Protein AF-A0A081BB11-F1 (afdb_monomer_lite)

Sequence (480 aa):
MANGQSFVTGGEFISGFFNRNCSTAGNISGEFDKEVSDPRFNCGGGVNPYLDYSVAYPTGNNEALRLALKDGTGDIARDQDREASDSGQYGLALRWYSEELNSTEFGFYFMNYHSRVPIASERYINRPGNTSLQVYNATGLNAGQTTCGALQSGCLGGGAGPGAALATFNPAKLAYLNSTQVNDPDGLIQAAKNGLALNGSPTVASVIAPVAQIATGGINGGSLLEAMILNCALIADQSVDLNADTVPDLAVDGAEILAATTTAGAASNIGLFLEYPEDIKLFGFSFNTTIGDWGVQGETSFRPNQPLQLDTDQLTLAALGASCLFDFILGADTVSAQVDAGQTFRPNSTCGSVGVGQSAEYSGFVREEVLTAQIGTTATYTQSNPLIGALGADLGILVTEAGAMWVPDVPDEADFSRKQLANVCTAGTDLPLGAFLALDNRQGCRPTSLSWGYVLLGQLQYNNAFGTPITLNPTIAWQH

Secondary structure (DSSP, 8-state):
-----EE----TTTT----EE-TT--HHHHHHHHH---GGG-TTSS------TTS-PPTTHHHHHHHHTTS-TT--EE---BPPPSS--EEEEEEEEESTTTSEEEEEEEEEE--SS-EEEEEEE--SS-EEB---PPP--SSSS-----B-TTTTTTTSGGGGGGGT--HHHHHHHHHSBEE-TT-HHHHHHHHHHHTT-THHHHHHHHHHHHSTT-PPTTBHHHHHHHHHHHHHHHHTTS-TTS-TTBPPTT-----B-SSSS-GGGEEEEEE----EEEEEEEEEEEETTEEEEEEEEEEEEEEEEB-HHHHHHHHHHHTTHHHHHH-TTHHHHHHHHH-SSSTT--TTSS-TT-EEEE--EEEEEEEEEEEEEEEEEETTSHHHHHTT-SEEEEEEEEEEEE-TTPPPTT-TTSPPBPPSS---BSSS-TTTT-PPBP-S-PPPSEEEEEEEEEEEEBTTGGGSS--B--EEEEE-

Organism: NCBI:txid1333998

Foldseek 3Di:
DDDQLWAWAADPPFQAIWTFDLVDDALLLVLVQVLGPDQLSHSPHDDHPDDDPVDDDDPPVVVVVCVVNPHHLADQAADEAADDDPDDKDKDKDWDFDVPQFRKIKIKMKIFWWFPDWFKWKKFFQAPDAFGKYDDDQDADDDDDDGLFQQLCLQAPFVPGLAPNLVFFDLVLLVLQQPRAYDYVSCSLVSLVSSCVVLVHCQLVSSLVSSQVSPPPGRHPRGLNSLLSSQSSQLLSVQVVPPPPDTSRGRDRRRTHIGTRDRAAGSHSMHIYIYIGGGWMKIKMKMWHDDVQKTKIKMKMKTAFDKFFFAVVLNSLLSNQCSCNCCSNNNNGDQSVQNLVLRQQDRPSHHPPADRRGMDMGDGIGTFIKMKMKMKMKGKDACVPPVCVVVVFGMKIKIKMKMKMATPPADDQPPSNHTFTYFDDDWADCGPCCSPPVGHHDDDGGDDRMDMKMKMKMWTWHCQPPNHNDIDIDMDMDID

pLDDT: mean 73.29, std 20.24, range [25.81, 98.5]

Structure (mmCIF, N/CA/C/O backbone):
data_AF-A0A081BB11-F1
#
_entry.id   AF-A0A081BB11-F1
#
loop_
_atom_s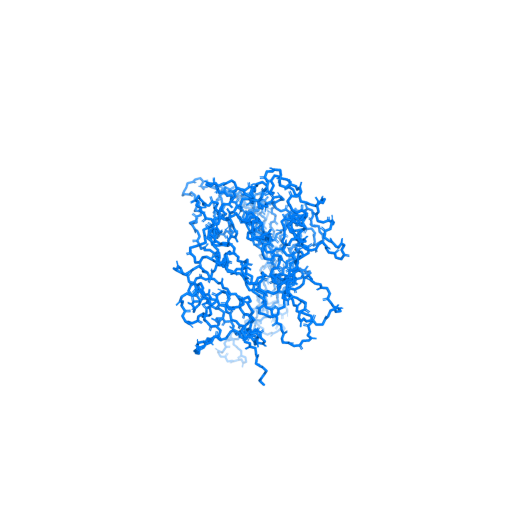ite.group_PDB
_atom_site.id
_atom_site.type_symbol
_atom_site.label_atom_id
_atom_site.label_alt_id
_atom_site.label_comp_id
_atom_site.label_asym_id
_atom_site.label_entity_id
_atom_site.label_seq_id
_atom_site.pdbx_PDB_ins_code
_atom_site.Cartn_x
_atom_site.Cartn_y
_atom_site.Cartn_z
_atom_site.occupancy
_atom_site.B_iso_or_equiv
_atom_site.auth_seq_id
_atom_site.auth_comp_id
_atom_site.auth_asym_id
_atom_site.auth_atom_id
_atom_site.pdbx_PDB_model_num
ATOM 1 N N . MET A 1 1 ? -17.889 -10.075 -33.413 1.00 27.72 1 MET A N 1
ATOM 2 C CA . MET A 1 1 ? -16.543 -10.573 -33.078 1.00 27.72 1 MET A CA 1
ATOM 3 C C . MET A 1 1 ? -15.585 -9.727 -33.893 1.00 27.72 1 MET A C 1
ATOM 5 O O . MET A 1 1 ? -15.440 -9.975 -35.081 1.00 27.72 1 MET A O 1
ATOM 9 N N . ALA A 1 2 ? -15.135 -8.610 -33.326 1.00 25.81 2 ALA A N 1
ATOM 10 C CA . ALA A 1 2 ? -14.162 -7.732 -33.967 1.00 25.81 2 ALA A CA 1
ATOM 11 C C . ALA A 1 2 ? -12.761 -8.280 -33.656 1.00 25.81 2 ALA A C 1
ATOM 13 O O . ALA A 1 2 ? -12.520 -8.742 -32.546 1.00 25.81 2 ALA A O 1
ATOM 14 N N . ASN A 1 3 ? -11.902 -8.310 -34.671 1.00 35.38 3 ASN A N 1
ATOM 15 C CA . ASN A 1 3 ? -10.597 -8.967 -34.678 1.00 35.38 3 ASN A CA 1
ATOM 16 C C . ASN A 1 3 ? -9.534 -8.127 -33.943 1.00 35.38 3 ASN A C 1
ATOM 18 O O . ASN A 1 3 ? -8.775 -7.420 -34.602 1.00 35.38 3 ASN A O 1
ATOM 22 N N . GLY A 1 4 ? -9.452 -8.202 -32.615 1.00 35.72 4 GLY A N 1
ATOM 23 C CA . GLY A 1 4 ? -8.250 -7.748 -31.903 1.00 35.72 4 GLY A CA 1
ATOM 24 C C . GLY A 1 4 ? -7.088 -8.712 -32.179 1.00 35.72 4 GLY A C 1
ATOM 25 O O . GLY A 1 4 ? -7.270 -9.920 -32.029 1.00 35.72 4 GLY A O 1
ATOM 26 N N . GLN A 1 5 ? -5.931 -8.212 -32.639 1.00 47.19 5 GLN A N 1
ATOM 27 C CA . GLN A 1 5 ? -4.757 -9.031 -33.019 1.00 47.19 5 GLN A CA 1
ATOM 28 C C . GLN A 1 5 ? -3.481 -8.716 -32.211 1.00 47.19 5 GLN A C 1
ATOM 30 O O . GLN A 1 5 ? -2.388 -9.108 -32.619 1.00 47.19 5 GLN A O 1
ATOM 35 N N . SER A 1 6 ? -3.612 -8.043 -31.069 1.00 41.22 6 SER A N 1
ATOM 36 C CA . SER A 1 6 ? -2.499 -7.743 -30.157 1.00 41.22 6 SER A CA 1
ATOM 37 C C . SER A 1 6 ? -2.291 -8.895 -29.160 1.00 41.22 6 SER A C 1
ATOM 39 O O . SER A 1 6 ? -3.260 -9.512 -28.707 1.00 41.22 6 SER A O 1
ATOM 41 N N . PHE A 1 7 ? -1.041 -9.227 -28.823 1.00 45.22 7 PHE A N 1
ATOM 42 C CA . PHE A 1 7 ? -0.714 -10.273 -27.840 1.00 45.22 7 PHE A CA 1
ATOM 43 C C . PHE A 1 7 ? 0.517 -9.924 -26.986 1.00 45.22 7 PHE A C 1
ATOM 45 O O . PHE A 1 7 ? 1.244 -8.983 -27.282 1.00 45.22 7 PHE A O 1
ATOM 52 N N . VAL A 1 8 ? 0.729 -10.703 -25.918 1.00 42.62 8 VAL A N 1
ATOM 53 C CA . VAL A 1 8 ? 1.636 -10.441 -24.782 1.00 42.62 8 VAL A CA 1
ATOM 54 C C . VAL A 1 8 ? 2.545 -11.667 -24.571 1.00 42.62 8 VAL A C 1
ATOM 56 O O . VAL A 1 8 ? 2.024 -12.781 -24.560 1.00 42.62 8 VAL A O 1
ATOM 59 N N . THR A 1 9 ? 3.872 -11.526 -24.405 1.00 42.88 9 THR A N 1
ATOM 60 C CA . THR A 1 9 ? 4.820 -12.678 -24.466 1.00 42.88 9 THR A CA 1
ATOM 61 C C . THR A 1 9 ? 5.693 -12.919 -23.219 1.00 42.88 9 THR A C 1
ATOM 63 O O . THR A 1 9 ? 6.643 -12.210 -22.997 1.00 42.88 9 THR A O 1
ATOM 66 N N . GLY A 1 10 ? 5.522 -13.967 -22.410 1.00 36.56 10 GLY A N 1
ATOM 67 C CA . GLY A 1 10 ? 6.428 -14.181 -21.255 1.00 36.56 10 GLY A CA 1
ATOM 68 C C . GLY A 1 10 ? 7.489 -15.265 -21.395 1.00 36.56 10 GLY A C 1
ATOM 69 O O . GLY A 1 10 ? 7.218 -16.314 -21.986 1.00 36.56 10 GLY A O 1
ATOM 70 N N . GLY A 1 11 ? 8.692 -15.044 -20.837 1.00 35.69 11 GLY A N 1
ATOM 71 C CA . GLY A 1 11 ? 9.725 -16.084 -20.745 1.00 35.69 11 GLY A CA 1
ATOM 72 C C . GLY A 1 11 ? 11.024 -15.721 -20.001 1.00 35.69 11 GLY A C 1
ATOM 73 O O . GLY A 1 11 ? 11.530 -14.607 -20.102 1.00 35.69 11 GLY A O 1
ATOM 74 N N . GLU A 1 12 ? 11.588 -16.723 -19.306 1.00 38.38 12 GLU A N 1
ATOM 75 C CA . GLU A 1 12 ? 12.865 -16.696 -18.555 1.00 38.38 12 GLU A CA 1
ATOM 76 C C . GLU A 1 12 ? 14.140 -16.809 -19.428 1.00 38.38 12 GLU A C 1
ATOM 78 O O . GLU A 1 12 ? 15.241 -16.572 -18.937 1.00 38.38 12 GLU A O 1
ATOM 83 N N . PHE A 1 13 ? 14.027 -17.196 -20.708 1.00 39.12 13 PHE A N 1
ATOM 84 C CA . PHE A 1 13 ? 15.181 -17.531 -21.576 1.00 39.12 13 PHE A CA 1
ATOM 85 C C . PHE A 1 13 ? 15.157 -16.881 -22.964 1.00 39.12 13 PHE A C 1
ATOM 87 O O . PHE A 1 13 ? 16.043 -17.116 -23.779 1.00 39.12 13 PHE A O 1
ATOM 94 N N . ILE A 1 14 ? 14.127 -16.089 -23.223 1.00 37.75 14 ILE A N 1
ATOM 95 C CA . ILE A 1 14 ? 13.945 -15.248 -24.405 1.00 37.75 14 ILE A CA 1
ATOM 96 C C . ILE A 1 14 ? 13.821 -13.843 -23.815 1.00 37.75 14 ILE A C 1
ATOM 98 O O . ILE A 1 14 ? 13.257 -13.726 -22.721 1.00 37.75 14 ILE A O 1
ATOM 102 N N . SER A 1 15 ? 14.371 -12.803 -24.439 1.00 37.03 15 SER A N 1
ATOM 103 C CA . SER A 1 15 ? 14.243 -11.432 -23.931 1.00 37.03 15 SER A CA 1
ATOM 104 C C . SER A 1 15 ? 12.792 -10.933 -24.010 1.00 37.03 15 SER A C 1
ATOM 106 O O . SER A 1 15 ? 12.382 -10.169 -24.868 1.00 37.03 15 SER A O 1
ATOM 108 N N . GLY A 1 16 ? 11.993 -11.389 -23.052 1.00 40.56 16 GLY A N 1
ATOM 109 C CA . GLY A 1 16 ? 10.843 -10.685 -22.537 1.00 40.56 16 GLY A CA 1
ATOM 110 C C . GLY A 1 16 ? 9.550 -10.678 -23.333 1.00 40.56 16 GLY A C 1
ATOM 111 O O . GLY A 1 16 ? 9.391 -11.201 -24.435 1.00 40.56 16 GLY A O 1
ATOM 112 N N . PHE A 1 17 ? 8.600 -10.038 -22.662 1.00 42.91 17 PHE A N 1
ATOM 113 C CA . PHE A 1 17 ? 7.370 -9.503 -23.218 1.00 42.91 17 PHE A CA 1
ATOM 114 C C . PHE A 1 17 ? 7.700 -8.580 -24.371 1.00 42.91 17 PHE A C 1
ATOM 116 O O . PHE A 1 17 ? 8.690 -7.867 -24.300 1.00 42.91 17 PHE A O 1
ATOM 123 N N . PHE A 1 18 ? 6.891 -8.629 -25.424 1.00 46.06 18 PHE A N 1
ATOM 124 C CA . PHE A 1 18 ? 6.864 -7.708 -26.543 1.00 46.06 18 PHE A CA 1
ATOM 125 C C . PHE A 1 18 ? 5.400 -7.611 -26.981 1.00 46.06 18 PHE A C 1
ATOM 127 O O . PHE A 1 18 ? 4.803 -8.609 -27.390 1.00 46.06 18 PHE A O 1
ATOM 134 N N . ASN A 1 19 ? 4.789 -6.437 -26.800 1.00 48.72 19 ASN A N 1
ATOM 135 C CA . ASN A 1 19 ? 3.451 -6.175 -27.325 1.00 48.72 19 ASN A CA 1
ATOM 136 C C . ASN A 1 19 ? 3.588 -5.858 -28.812 1.00 48.72 19 ASN A C 1
ATOM 138 O O . ASN A 1 19 ? 4.415 -5.026 -29.186 1.00 48.72 19 ASN A O 1
ATOM 142 N N . ARG A 1 20 ? 2.813 -6.546 -29.649 1.00 55.03 20 ARG A N 1
ATOM 143 C CA . ARG A 1 20 ? 2.932 -6.438 -31.101 1.00 55.03 20 ARG A CA 1
ATOM 144 C C . ARG A 1 20 ? 1.632 -6.131 -31.789 1.00 55.03 20 ARG A C 1
ATOM 146 O O . ARG A 1 20 ? 0.640 -6.835 -31.600 1.00 55.03 20 ARG A O 1
ATOM 153 N N . ASN A 1 21 ? 1.699 -5.184 -32.714 1.00 55.56 21 ASN A N 1
ATOM 154 C CA . ASN A 1 21 ? 0.630 -4.900 -33.646 1.00 55.56 21 ASN A CA 1
ATOM 155 C C . ASN A 1 21 ? 0.736 -5.880 -34.812 1.00 55.56 21 ASN A C 1
ATOM 157 O O . ASN A 1 21 ? 1.263 -5.559 -35.875 1.00 55.56 21 ASN A O 1
ATOM 161 N N . CYS A 1 22 ? 0.189 -7.079 -34.640 1.00 56.78 22 CYS A N 1
ATOM 162 C CA . CYS A 1 22 ? 0.042 -7.987 -35.773 1.00 56.78 22 CYS A CA 1
ATOM 163 C C . CYS A 1 22 ? -1.206 -7.678 -36.622 1.00 56.78 22 CYS A C 1
ATOM 165 O O . CYS A 1 22 ? -1.382 -8.307 -37.663 1.00 56.78 22 CYS A O 1
ATOM 167 N N . SER A 1 23 ? -2.033 -6.694 -36.228 1.00 50.94 23 SER A N 1
ATOM 168 C CA . SER A 1 23 ? -3.217 -6.261 -36.990 1.00 50.94 23 SER A CA 1
ATOM 169 C C . SER A 1 23 ? -2.863 -5.546 -38.297 1.00 50.94 23 SER A C 1
ATOM 171 O O . SER A 1 23 ? -3.584 -5.675 -39.289 1.00 50.94 23 SER A O 1
ATOM 173 N N . THR A 1 24 ? -1.714 -4.867 -38.327 1.00 52.25 24 THR A N 1
ATOM 174 C CA . THR A 1 24 ? -1.149 -4.202 -39.508 1.00 52.25 24 THR A CA 1
ATOM 175 C C . THR A 1 24 ? 0.372 -4.366 -39.523 1.00 52.25 24 THR A C 1
ATOM 177 O O . THR A 1 24 ? 1.103 -3.418 -39.249 1.00 52.25 24 THR A O 1
ATOM 180 N N . ALA A 1 25 ? 0.859 -5.577 -39.818 1.00 60.56 25 ALA A N 1
ATOM 181 C CA . ALA A 1 25 ? 2.297 -5.849 -39.889 1.00 60.56 25 ALA A CA 1
ATOM 182 C C . ALA A 1 25 ? 3.003 -4.885 -40.870 1.00 60.56 25 ALA A C 1
ATOM 184 O O . ALA A 1 25 ? 2.688 -4.861 -42.064 1.00 60.56 25 ALA A O 1
ATOM 185 N N . GLY A 1 26 ? 3.941 -4.087 -40.349 1.00 69.94 26 GLY A N 1
ATOM 186 C CA . GLY A 1 26 ? 4.705 -3.074 -41.087 1.00 69.94 26 GLY A CA 1
ATOM 187 C C . GLY A 1 26 ? 6.214 -3.331 -41.067 1.00 69.94 26 GLY A C 1
ATOM 188 O O . GLY A 1 26 ? 6.671 -4.400 -40.660 1.00 69.94 26 GLY A O 1
ATOM 189 N N . ASN A 1 27 ? 7.014 -2.347 -41.495 1.00 75.81 27 ASN A N 1
ATOM 190 C CA . ASN A 1 27 ? 8.477 -2.492 -41.514 1.00 75.81 27 ASN A CA 1
ATOM 191 C C . ASN A 1 27 ? 9.066 -2.702 -40.110 1.00 75.81 27 ASN A C 1
ATOM 193 O O . ASN A 1 27 ? 10.022 -3.460 -39.979 1.00 75.81 27 ASN A O 1
ATOM 197 N N . ILE A 1 28 ? 8.496 -2.070 -39.075 1.00 75.56 28 ILE A N 1
ATOM 198 C CA . ILE A 1 28 ? 8.968 -2.232 -37.692 1.00 75.56 28 ILE A CA 1
ATOM 199 C C . ILE A 1 28 ? 8.734 -3.676 -37.215 1.00 75.56 28 ILE A C 1
ATOM 201 O O . ILE A 1 28 ? 9.696 -4.356 -36.856 1.00 75.56 28 ILE A O 1
ATOM 205 N N . SER A 1 29 ? 7.516 -4.201 -37.371 1.00 73.25 29 SER A N 1
ATOM 206 C CA . SER A 1 29 ? 7.184 -5.594 -37.036 1.00 73.25 29 SER A CA 1
ATOM 207 C C . SER A 1 29 ? 8.071 -6.607 -37.756 1.00 73.25 29 SER A C 1
ATOM 209 O O . SER A 1 29 ? 8.509 -7.590 -37.160 1.00 73.25 29 SER A O 1
ATOM 211 N N . GLY A 1 30 ? 8.390 -6.344 -39.026 1.00 76.25 30 GLY A N 1
ATOM 212 C CA . GLY A 1 30 ? 9.267 -7.195 -39.827 1.00 76.25 30 GLY A CA 1
ATOM 213 C C . GLY A 1 30 ? 10.729 -7.216 -39.367 1.00 76.25 30 GLY A C 1
ATOM 214 O O . GLY A 1 30 ? 11.413 -8.205 -39.622 1.00 76.25 30 GLY A O 1
ATOM 215 N N . GLU A 1 31 ? 11.227 -6.166 -38.708 1.00 80.94 31 GLU A N 1
ATOM 216 C CA . GLU A 1 31 ? 12.563 -6.178 -38.095 1.00 80.94 31 GLU A CA 1
ATOM 217 C C . GLU A 1 31 ? 12.559 -6.949 -36.773 1.00 80.94 31 GLU A C 1
ATOM 219 O O . GLU A 1 31 ? 13.450 -7.763 -36.549 1.00 80.94 31 GLU A O 1
ATOM 224 N N . PHE A 1 32 ? 11.527 -6.789 -35.942 1.00 76.19 32 PHE A N 1
ATOM 225 C CA . PHE A 1 32 ? 11.392 -7.577 -34.713 1.00 76.19 32 PHE A CA 1
ATOM 226 C C . PHE A 1 32 ? 11.208 -9.080 -34.984 1.00 76.19 32 PHE A C 1
ATOM 228 O O . PHE A 1 32 ? 11.795 -9.908 -34.290 1.00 76.19 32 PHE A O 1
ATOM 235 N N . ASP A 1 33 ? 10.464 -9.451 -36.031 1.00 74.75 33 ASP A N 1
ATOM 236 C CA . ASP A 1 33 ? 10.283 -10.850 -36.456 1.00 74.75 33 ASP A CA 1
ATOM 237 C C . ASP A 1 33 ? 11.593 -11.542 -36.889 1.00 74.75 33 ASP A C 1
ATOM 239 O O . ASP A 1 33 ? 11.641 -12.773 -36.934 1.00 74.75 33 ASP A O 1
ATOM 243 N N . LYS A 1 34 ? 12.650 -10.789 -37.232 1.00 78.44 34 LYS A N 1
ATOM 244 C CA . LYS A 1 34 ? 13.966 -11.353 -37.593 1.00 78.44 34 LYS A CA 1
ATOM 245 C C . LYS A 1 34 ? 14.793 -11.736 -36.374 1.00 78.44 34 LYS A C 1
ATOM 247 O O . LYS A 1 34 ? 15.572 -12.683 -36.452 1.00 78.44 34 LYS A O 1
ATOM 252 N N . GLU A 1 35 ? 14.616 -10.998 -35.287 1.00 75.94 35 GLU A N 1
ATOM 253 C CA . GLU A 1 35 ? 15.392 -11.145 -34.059 1.00 75.94 35 GLU A CA 1
ATOM 254 C C . GLU A 1 35 ? 14.758 -12.164 -33.097 1.00 75.94 35 GLU A C 1
ATOM 256 O O . GLU A 1 35 ? 15.455 -12.933 -32.432 1.00 75.94 35 GLU A O 1
ATOM 261 N N . VAL A 1 36 ? 13.423 -12.264 -33.071 1.00 68.31 36 VAL A N 1
ATOM 262 C CA . VAL A 1 36 ? 12.721 -13.217 -32.198 1.00 68.31 36 VAL A CA 1
ATOM 263 C C . VAL A 1 36 ? 12.629 -14.599 -32.853 1.00 68.31 36 VAL A C 1
ATOM 265 O O . VAL A 1 36 ? 11.798 -14.863 -33.719 1.00 68.31 36 VAL A O 1
ATOM 268 N N . SER A 1 37 ? 13.481 -15.522 -32.401 1.00 60.88 37 SER A N 1
ATOM 269 C CA . SER A 1 37 ? 13.594 -16.879 -32.968 1.00 60.88 37 SER A CA 1
ATOM 270 C C . SER A 1 37 ? 12.437 -17.839 -32.635 1.00 60.88 37 SER A C 1
ATOM 272 O O . SER A 1 37 ? 12.316 -18.894 -33.265 1.00 60.88 37 SER A O 1
ATOM 274 N N . ASP A 1 38 ? 11.580 -17.506 -31.664 1.00 59.12 38 ASP A N 1
ATOM 275 C CA . ASP A 1 38 ? 10.442 -18.344 -31.278 1.00 59.12 38 ASP A CA 1
ATOM 276 C C . ASP A 1 38 ? 9.219 -18.062 -32.176 1.00 59.12 38 ASP A C 1
ATOM 278 O O . ASP A 1 38 ? 8.658 -16.964 -32.147 1.00 59.12 38 ASP A O 1
ATOM 282 N N . PRO A 1 39 ? 8.743 -19.054 -32.951 1.00 57.97 39 PRO A N 1
ATOM 283 C CA . PRO A 1 39 ? 7.676 -18.867 -33.931 1.00 57.97 39 PRO A CA 1
ATOM 284 C C . PRO A 1 39 ? 6.312 -18.532 -33.316 1.00 57.97 39 PRO A C 1
ATOM 286 O O . PRO A 1 39 ? 5.444 -18.045 -34.036 1.00 57.97 39 PRO A O 1
ATOM 289 N N . ARG A 1 40 ? 6.107 -18.759 -32.009 1.00 51.56 40 ARG A N 1
ATOM 290 C CA . ARG A 1 40 ? 4.896 -18.314 -31.286 1.00 51.56 40 ARG A CA 1
ATOM 291 C C . ARG A 1 40 ? 4.812 -16.794 -31.197 1.00 51.56 40 ARG A C 1
ATOM 293 O O . ARG A 1 40 ? 3.740 -16.239 -30.984 1.00 51.56 40 ARG A O 1
ATOM 300 N N . PHE A 1 41 ? 5.947 -16.137 -31.367 1.00 54.72 41 PHE A N 1
ATOM 301 C CA . PHE A 1 41 ? 6.103 -14.702 -31.356 1.00 54.72 41 PHE A CA 1
ATOM 302 C C . PHE A 1 41 ? 6.478 -14.225 -32.758 1.00 54.72 41 PHE A C 1
ATOM 304 O O . PHE A 1 41 ? 7.275 -13.315 -32.882 1.00 54.72 41 PHE A O 1
ATOM 311 N N . ASN A 1 42 ? 5.900 -14.777 -33.837 1.00 63.62 42 ASN A N 1
ATOM 312 C CA . ASN A 1 42 ? 6.009 -14.234 -35.205 1.00 63.62 42 ASN A CA 1
ATOM 313 C C . ASN A 1 42 ? 4.623 -13.787 -35.726 1.00 63.62 42 ASN A C 1
ATOM 315 O O . ASN A 1 42 ? 3.652 -14.527 -35.566 1.00 63.62 42 ASN A O 1
ATOM 319 N N . CYS A 1 43 ? 4.496 -12.583 -36.309 1.00 60.91 43 CYS A N 1
ATOM 320 C CA . CYS A 1 43 ? 3.191 -12.068 -36.756 1.00 60.91 43 CYS A CA 1
ATOM 321 C C . CYS A 1 43 ? 2.610 -12.890 -37.927 1.00 60.91 43 CYS A C 1
ATOM 323 O O . CYS A 1 43 ? 1.431 -12.759 -38.249 1.00 60.91 43 CYS A O 1
ATOM 325 N N . GLY A 1 44 ? 3.404 -13.784 -38.531 1.00 53.81 44 GLY A N 1
ATOM 326 C CA . GLY A 1 44 ? 3.011 -14.710 -39.594 1.00 53.81 44 GLY A CA 1
ATOM 327 C C . GLY A 1 44 ? 2.841 -16.188 -39.199 1.00 53.81 44 GLY A C 1
ATOM 328 O O . GLY A 1 44 ? 2.651 -17.007 -40.101 1.00 53.81 44 GLY A O 1
ATOM 329 N N . GLY A 1 45 ? 2.921 -16.577 -37.915 1.00 46.72 45 GLY A N 1
ATOM 330 C CA . GLY A 1 45 ? 3.026 -17.993 -37.512 1.00 46.72 45 GLY A CA 1
ATOM 331 C C . GLY A 1 45 ? 2.092 -18.477 -36.388 1.00 46.72 45 GLY A C 1
ATOM 332 O O . GLY A 1 45 ? 2.415 -18.351 -35.217 1.00 46.72 45 GLY A O 1
ATOM 333 N N . GLY A 1 46 ? 1.014 -19.192 -36.739 1.00 42.78 46 GLY A N 1
ATOM 334 C CA . GLY A 1 46 ? 0.330 -20.142 -35.839 1.00 42.78 46 GLY A CA 1
ATOM 335 C C . GLY A 1 46 ? -0.629 -19.572 -34.778 1.00 42.78 46 GLY A C 1
ATOM 336 O O . GLY A 1 46 ? -0.750 -18.371 -34.581 1.00 42.78 46 GLY A O 1
ATOM 337 N N . VAL A 1 47 ? -1.377 -20.480 -34.129 1.00 38.97 47 VAL A N 1
ATOM 338 C CA . VAL A 1 47 ? -2.426 -20.181 -33.134 1.00 38.97 47 VAL A CA 1
ATOM 339 C C . VAL A 1 47 ? -1.795 -19.537 -31.898 1.00 38.97 47 VAL A C 1
ATOM 341 O O . VAL A 1 47 ? -1.176 -20.228 -31.091 1.00 38.97 47 VAL A O 1
ATOM 344 N N . ASN A 1 48 ? -1.951 -18.225 -31.758 1.00 44.88 48 ASN A N 1
ATOM 345 C CA . ASN A 1 48 ? -1.450 -17.466 -30.619 1.00 44.88 48 ASN A CA 1
ATOM 346 C C . ASN A 1 48 ? -2.612 -17.196 -29.642 1.00 44.88 48 ASN A C 1
ATOM 348 O O . ASN A 1 48 ? -3.671 -16.752 -30.097 1.00 44.88 48 ASN A O 1
ATOM 352 N N . PRO A 1 49 ? -2.505 -17.514 -28.337 1.00 44.16 49 PRO A N 1
ATOM 353 C CA . PRO A 1 49 ? -3.560 -17.202 -27.378 1.00 44.16 49 PRO A CA 1
ATOM 354 C C . PRO A 1 49 ? -3.671 -15.683 -27.189 1.00 44.16 49 PRO A C 1
ATOM 356 O O . PRO A 1 49 ? -2.921 -15.075 -26.432 1.00 44.16 49 PRO A O 1
ATOM 359 N N . TYR A 1 50 ? -4.619 -15.073 -27.897 1.00 46.09 50 TYR A N 1
ATOM 360 C CA . TYR A 1 50 ? -4.959 -13.663 -27.740 1.00 46.09 50 TYR A CA 1
ATOM 361 C C . TYR A 1 50 ? -5.449 -13.373 -26.317 1.00 46.09 50 TYR A C 1
ATOM 363 O O . TYR A 1 50 ? -6.276 -14.106 -25.768 1.00 46.09 50 TYR A O 1
ATOM 371 N N . LEU A 1 51 ? -4.970 -12.268 -25.752 1.00 45.53 51 LEU A N 1
ATOM 372 C CA . LEU A 1 51 ? -5.535 -11.657 -24.557 1.00 45.53 51 LEU A CA 1
ATOM 373 C C . LEU A 1 51 ? -6.616 -10.667 -24.995 1.00 45.53 51 LEU A C 1
ATOM 375 O O . LEU A 1 51 ? -6.313 -9.584 -25.485 1.00 45.53 51 LEU A O 1
ATOM 379 N N . ASP A 1 52 ? -7.884 -11.051 -24.850 1.00 45.62 52 ASP A N 1
ATOM 380 C CA . ASP A 1 52 ? -9.010 -10.153 -25.114 1.00 45.62 52 ASP A CA 1
ATOM 381 C C . ASP A 1 52 ? -9.277 -9.294 -23.871 1.00 45.62 52 ASP A C 1
ATOM 383 O O . ASP A 1 52 ? -9.835 -9.768 -22.881 1.00 45.62 52 ASP A O 1
ATOM 387 N N . TYR A 1 53 ? -8.845 -8.035 -23.907 1.00 42.81 53 TYR A N 1
ATOM 388 C CA . TYR A 1 53 ? -9.058 -7.066 -22.826 1.00 42.81 53 TYR A CA 1
ATOM 389 C C . TYR A 1 53 ? -10.467 -6.461 -22.809 1.00 42.81 53 TYR A C 1
ATOM 391 O O . TYR A 1 53 ? -10.798 -5.703 -21.901 1.00 42.81 53 TYR A O 1
ATOM 399 N N . SER A 1 54 ? -11.320 -6.792 -23.784 1.00 40.97 54 SER A N 1
ATOM 400 C CA . SER A 1 54 ? -12.725 -6.367 -23.785 1.00 40.97 54 SER A CA 1
ATOM 401 C C . SER A 1 54 ? -13.624 -7.262 -22.925 1.00 40.97 54 SER A C 1
ATOM 403 O O . SER A 1 54 ? -14.792 -6.937 -22.697 1.00 40.97 54 SER A O 1
ATOM 405 N N . VAL A 1 55 ? -13.086 -8.373 -22.412 1.00 43.19 55 VAL A N 1
ATOM 406 C CA . VAL A 1 55 ? -13.794 -9.315 -21.546 1.00 43.19 55 VAL A CA 1
ATOM 407 C C . VAL A 1 55 ? -13.258 -9.190 -20.124 1.00 43.19 55 VAL A C 1
ATOM 409 O O . VAL A 1 55 ? -12.087 -9.447 -19.861 1.00 43.19 55 VAL A O 1
ATOM 412 N N . ALA A 1 56 ? -14.130 -8.825 -19.181 1.00 44.22 56 ALA A N 1
ATOM 413 C CA . ALA A 1 56 ? -13.792 -8.867 -17.764 1.00 44.22 56 ALA A CA 1
ATOM 414 C C . ALA A 1 56 ? -13.488 -10.317 -17.356 1.00 44.22 56 ALA A C 1
ATOM 416 O O . ALA A 1 56 ? -14.364 -11.186 -17.412 1.00 44.22 56 ALA A O 1
ATOM 417 N N . TYR A 1 57 ? -12.248 -10.589 -16.953 1.00 46.34 57 TYR A N 1
ATOM 418 C CA . TYR A 1 57 ? -11.863 -11.911 -16.476 1.00 46.34 57 TYR A CA 1
ATOM 419 C C . TYR A 1 57 ? -12.473 -12.168 -15.089 1.00 46.34 57 TYR A C 1
ATOM 421 O O . TYR A 1 57 ? -12.309 -11.346 -14.185 1.00 46.34 57 TYR A O 1
ATOM 429 N N . PRO A 1 58 ? -13.157 -13.308 -14.878 1.00 49.59 58 PRO A N 1
ATOM 430 C CA . PRO A 1 58 ? -13.574 -13.727 -13.546 1.00 49.59 58 PRO A CA 1
ATOM 431 C C . PRO A 1 58 ? -12.362 -13.902 -12.622 1.00 49.59 58 PRO A C 1
ATOM 433 O O . PRO A 1 58 ? -11.274 -14.282 -13.071 1.00 49.59 58 PRO A O 1
ATOM 436 N N . THR A 1 59 ? -12.558 -13.683 -11.322 1.00 46.62 59 THR A N 1
ATOM 437 C CA . THR A 1 59 ? -11.533 -13.880 -10.289 1.00 46.62 59 THR A CA 1
ATOM 438 C C . THR A 1 59 ? -10.885 -15.266 -10.427 1.00 46.62 59 THR A C 1
ATOM 440 O O . THR A 1 59 ? -11.580 -16.279 -10.392 1.00 46.62 59 THR A O 1
ATOM 443 N N . GLY A 1 60 ? -9.560 -15.312 -10.616 1.00 44.12 60 GLY A N 1
ATOM 444 C CA . GLY A 1 60 ? -8.780 -16.546 -10.815 1.00 44.12 60 GLY A CA 1
ATOM 445 C C . GLY A 1 60 ? -8.305 -16.807 -12.252 1.00 44.12 60 GLY A C 1
ATOM 446 O O . GLY A 1 60 ? -7.265 -17.436 -12.434 1.00 44.12 60 GLY A O 1
ATOM 447 N N . ASN A 1 61 ? -8.965 -16.259 -13.280 1.00 49.31 61 ASN A N 1
ATOM 448 C CA . ASN A 1 61 ? -8.476 -16.386 -14.663 1.00 49.31 61 ASN A CA 1
ATOM 449 C C . ASN A 1 61 ? -7.284 -15.463 -14.955 1.00 49.31 61 ASN A C 1
ATOM 451 O O . ASN A 1 61 ? -6.443 -15.822 -15.771 1.00 49.31 61 ASN A O 1
ATOM 455 N N . ASN A 1 62 ? -7.164 -14.338 -14.240 1.00 49.19 62 ASN A N 1
ATOM 456 C CA . ASN A 1 62 ? -5.957 -13.50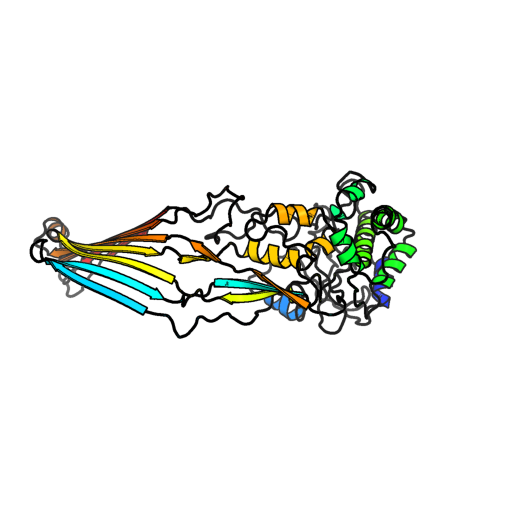2 -14.258 1.00 49.19 62 ASN A CA 1
ATOM 457 C C . ASN A 1 62 ? -4.727 -14.277 -13.760 1.00 49.19 62 ASN A C 1
ATOM 459 O O . ASN A 1 62 ? -3.652 -14.140 -14.326 1.00 49.19 62 ASN A O 1
ATOM 463 N N . GLU A 1 63 ? -4.902 -15.146 -12.761 1.00 47.94 63 GLU A N 1
ATOM 464 C CA . GLU A 1 63 ? -3.833 -15.995 -12.223 1.00 47.94 63 GLU A CA 1
ATOM 465 C C . GLU A 1 63 ? -3.467 -17.126 -13.195 1.00 47.94 63 GLU A C 1
ATOM 467 O O . GLU A 1 63 ? -2.295 -17.427 -13.397 1.00 47.94 63 GLU A O 1
ATOM 472 N N . ALA A 1 64 ? -4.455 -17.715 -13.879 1.00 48.28 64 ALA A N 1
ATOM 473 C CA . ALA A 1 64 ? -4.204 -18.680 -14.951 1.00 48.28 64 ALA A CA 1
ATOM 474 C C . ALA A 1 64 ? -3.464 -18.047 -16.144 1.00 48.28 64 ALA A C 1
ATOM 476 O O . ALA A 1 64 ? -2.613 -18.692 -16.752 1.00 48.28 64 ALA A O 1
ATOM 477 N N . LEU A 1 65 ? -3.755 -16.781 -16.451 1.00 49.50 65 LEU A N 1
ATOM 478 C CA . LEU A 1 65 ? -3.047 -15.981 -17.448 1.00 49.50 65 LEU A CA 1
ATOM 479 C C . LEU A 1 65 ? -1.627 -15.622 -17.006 1.00 49.50 65 LEU A C 1
ATOM 481 O O . LEU A 1 65 ? -0.695 -15.809 -17.782 1.00 49.50 65 LEU A O 1
ATOM 485 N N . ARG A 1 66 ? -1.447 -15.212 -15.746 1.00 50.06 66 ARG A N 1
ATOM 486 C CA . ARG A 1 66 ? -0.136 -14.997 -15.115 1.00 50.06 66 ARG A CA 1
ATOM 487 C C . ARG A 1 66 ? 0.742 -16.251 -15.212 1.00 50.06 66 ARG A C 1
ATOM 489 O O . ARG A 1 66 ? 1.880 -16.181 -15.662 1.00 50.06 66 ARG A O 1
ATOM 496 N N . LEU A 1 67 ? 0.181 -17.418 -14.883 1.00 49.03 67 LEU A N 1
ATOM 497 C CA . LEU A 1 67 ? 0.854 -18.720 -14.965 1.00 49.03 67 LEU A CA 1
ATOM 498 C C . LEU A 1 67 ? 1.112 -19.173 -16.414 1.00 49.03 67 LEU A C 1
ATOM 500 O O . LEU A 1 67 ? 2.148 -19.776 -16.697 1.00 49.03 67 LEU A O 1
ATOM 504 N N . ALA A 1 68 ? 0.197 -18.886 -17.346 1.00 47.09 68 ALA A N 1
ATOM 505 C CA . ALA A 1 68 ? 0.365 -19.194 -18.769 1.00 47.09 68 ALA A CA 1
ATOM 506 C C . ALA A 1 68 ? 1.463 -18.342 -19.427 1.00 47.09 68 ALA A C 1
ATOM 508 O O . ALA A 1 68 ? 2.139 -18.815 -20.342 1.00 47.09 68 ALA A O 1
ATOM 509 N N . LEU A 1 69 ? 1.672 -17.126 -18.921 1.00 47.91 69 LEU A N 1
ATOM 510 C CA . LEU A 1 69 ? 2.744 -16.218 -19.316 1.00 47.91 69 LEU A CA 1
ATOM 511 C C . LEU A 1 69 ? 4.085 -16.522 -18.616 1.00 47.91 69 LEU A C 1
ATOM 513 O O . LEU A 1 69 ? 5.023 -15.767 -18.816 1.00 47.91 69 LEU A O 1
ATOM 517 N N . LYS A 1 70 ? 4.207 -17.624 -17.853 1.00 46.41 70 LYS A N 1
ATOM 518 C CA . LYS A 1 70 ? 5.458 -18.096 -17.217 1.00 46.41 70 LYS A CA 1
ATOM 519 C C . LYS A 1 70 ? 6.303 -16.967 -16.603 1.00 46.41 70 LYS A C 1
ATOM 521 O O . LYS A 1 70 ? 7.396 -16.680 -17.086 1.00 46.41 70 LYS A O 1
ATOM 526 N N . ASP A 1 71 ? 5.765 -16.382 -15.536 1.00 45.81 71 ASP A N 1
ATOM 527 C CA . ASP A 1 71 ? 6.388 -15.335 -14.718 1.00 45.81 71 ASP A CA 1
ATOM 528 C C . ASP A 1 71 ? 6.584 -14.014 -15.479 1.00 45.81 71 ASP A C 1
ATOM 530 O O . ASP A 1 71 ? 7.646 -13.663 -15.999 1.00 45.81 71 ASP A O 1
ATOM 534 N N . GLY A 1 72 ? 5.481 -13.265 -15.525 1.00 45.88 72 GLY A N 1
ATOM 535 C CA . GLY A 1 72 ? 5.438 -11.882 -15.969 1.00 45.88 72 GLY A CA 1
ATOM 536 C C . GLY A 1 72 ? 6.384 -10.981 -15.186 1.00 45.88 72 GLY A C 1
ATOM 537 O O . GLY A 1 72 ? 6.531 -11.095 -13.976 1.00 45.88 72 GLY A O 1
ATOM 538 N N . THR A 1 73 ? 6.984 -10.000 -15.853 1.00 46.19 73 THR A N 1
ATOM 539 C CA . THR A 1 73 ? 7.925 -9.041 -15.240 1.00 46.19 73 THR A CA 1
ATOM 540 C C . THR A 1 73 ? 7.263 -7.956 -14.390 1.00 46.19 73 THR A C 1
ATOM 542 O O . THR A 1 73 ? 7.932 -7.024 -13.940 1.00 46.19 73 THR A O 1
ATOM 545 N N . GLY A 1 74 ? 5.957 -8.100 -14.163 1.00 55.00 74 GLY A N 1
ATOM 546 C CA . GLY A 1 74 ? 5.141 -7.309 -13.248 1.00 55.00 74 GLY A CA 1
ATOM 547 C C . GLY A 1 74 ? 4.864 -8.001 -11.910 1.00 55.00 74 GLY A C 1
ATOM 548 O O . GLY A 1 74 ? 4.117 -7.451 -11.107 1.00 55.00 74 GLY A O 1
ATOM 549 N N . ASP A 1 75 ? 5.433 -9.183 -11.661 1.00 59.09 75 ASP A N 1
ATOM 550 C CA . ASP A 1 75 ? 5.180 -9.915 -10.422 1.00 59.09 75 ASP A CA 1
ATOM 551 C C . ASP A 1 75 ? 6.102 -9.397 -9.309 1.00 59.09 75 ASP A C 1
ATOM 553 O O . ASP A 1 75 ? 7.328 -9.527 -9.368 1.00 59.09 75 ASP A O 1
ATOM 557 N N . ILE A 1 76 ? 5.501 -8.815 -8.270 1.00 72.56 76 ILE A N 1
ATOM 558 C CA . ILE A 1 76 ? 6.193 -8.534 -7.011 1.00 72.56 76 ILE A CA 1
ATOM 559 C C . ILE A 1 76 ? 6.326 -9.864 -6.278 1.00 72.56 76 ILE A C 1
ATOM 561 O O . ILE A 1 76 ? 5.344 -10.435 -5.793 1.00 72.56 76 ILE A O 1
ATOM 565 N N . ALA A 1 77 ? 7.548 -10.387 -6.237 1.00 75.19 77 ALA A N 1
ATOM 566 C CA . ALA A 1 77 ? 7.817 -11.677 -5.624 1.00 75.19 77 ALA A CA 1
ATOM 567 C C . ALA A 1 77 ? 7.713 -11.590 -4.099 1.00 75.19 77 ALA A C 1
ATOM 569 O O . ALA A 1 77 ? 7.919 -10.541 -3.489 1.00 75.19 77 ALA A O 1
ATOM 570 N N . ARG A 1 78 ? 7.441 -12.726 -3.456 1.00 83.06 78 ARG A N 1
ATOM 571 C CA . ARG A 1 78 ? 7.510 -12.817 -2.000 1.00 83.06 78 ARG A CA 1
ATOM 572 C C . ARG A 1 78 ? 8.973 -12.910 -1.557 1.00 83.06 78 ARG A C 1
ATOM 574 O O . ARG A 1 78 ? 9.671 -13.841 -1.947 1.00 83.06 78 ARG A O 1
ATOM 581 N N . ASP A 1 79 ? 9.424 -11.954 -0.756 1.00 86.56 79 ASP A N 1
ATOM 582 C CA . ASP A 1 79 ? 10.759 -11.929 -0.145 1.00 86.56 79 ASP A CA 1
ATOM 583 C C . ASP A 1 79 ? 10.732 -12.538 1.269 1.00 86.56 79 ASP A C 1
ATOM 585 O O . ASP A 1 79 ? 9.680 -12.936 1.766 1.00 86.56 79 ASP A O 1
ATOM 589 N N . GLN A 1 80 ? 11.886 -12.653 1.919 1.00 92.69 80 GLN A N 1
ATOM 590 C CA . GLN A 1 80 ? 12.006 -13.194 3.267 1.00 92.69 80 GLN A CA 1
ATOM 591 C C . GLN A 1 80 ? 11.415 -12.253 4.327 1.00 92.69 80 GLN A C 1
ATOM 593 O O . GLN A 1 80 ? 11.765 -11.074 4.403 1.00 92.69 80 GLN A O 1
ATOM 598 N N . ASP A 1 81 ? 10.575 -12.823 5.186 1.00 94.75 81 ASP A N 1
ATOM 599 C CA . ASP A 1 81 ? 9.871 -12.136 6.271 1.00 94.75 81 ASP A CA 1
ATOM 600 C C . ASP A 1 81 ? 10.832 -11.620 7.334 1.00 94.75 81 ASP A C 1
ATOM 602 O O . ASP A 1 81 ? 11.899 -12.191 7.589 1.00 94.75 81 ASP A O 1
ATOM 606 N N . ARG A 1 82 ? 10.410 -10.545 7.997 1.00 95.06 82 ARG A N 1
ATOM 607 C CA . ARG A 1 82 ? 11.048 -10.038 9.204 1.00 95.06 82 ARG A CA 1
ATOM 608 C C . ARG A 1 82 ? 10.241 -10.461 10.416 1.00 95.06 82 ARG A C 1
ATOM 610 O O . ARG A 1 82 ? 9.306 -9.773 10.824 1.00 95.06 82 ARG A O 1
ATOM 617 N N . GLU A 1 83 ? 10.646 -11.593 10.970 1.00 96.31 83 GLU A N 1
ATOM 618 C CA . GLU A 1 83 ? 10.121 -12.116 12.225 1.00 96.31 83 GLU A CA 1
ATOM 619 C C . GLU A 1 83 ? 10.505 -11.224 13.406 1.00 96.31 83 GLU A C 1
ATOM 621 O O . GLU A 1 83 ? 11.578 -10.615 13.423 1.00 96.31 83 GLU A O 1
ATOM 626 N N . ALA A 1 84 ? 9.630 -11.193 14.406 1.00 95.31 84 ALA A N 1
ATOM 627 C CA . ALA A 1 84 ? 9.942 -10.596 15.691 1.00 95.31 84 ALA A CA 1
ATOM 628 C C . ALA A 1 84 ? 10.845 -11.522 16.522 1.00 95.31 84 ALA A C 1
ATOM 630 O O . ALA A 1 84 ? 10.769 -12.747 16.442 1.00 95.31 84 ALA A O 1
ATOM 631 N N . SER A 1 85 ? 11.665 -10.924 17.374 1.00 94.31 85 SER A N 1
ATOM 632 C CA . SER A 1 85 ? 12.496 -11.575 18.376 1.00 94.31 85 SER A CA 1
ATOM 633 C C . SER A 1 85 ? 11.659 -12.440 19.323 1.00 94.31 85 SER A C 1
ATOM 635 O O . SER A 1 85 ? 10.603 -12.043 19.812 1.00 94.31 85 SER A O 1
ATOM 637 N N . ASP A 1 86 ? 12.190 -13.602 19.701 1.00 94.31 86 ASP A N 1
ATOM 638 C CA . ASP A 1 86 ? 11.595 -14.453 20.743 1.00 94.31 86 ASP A CA 1
ATOM 639 C C . ASP A 1 86 ? 11.783 -13.885 22.167 1.00 94.31 86 ASP A C 1
ATOM 641 O O . ASP A 1 86 ? 11.272 -14.429 23.149 1.00 94.31 86 ASP A O 1
ATOM 645 N N . SER A 1 87 ? 12.532 -12.788 22.309 1.00 95.44 87 SER A N 1
ATOM 646 C CA . SER A 1 87 ? 12.914 -12.176 23.586 1.00 95.44 87 SER A CA 1
ATOM 647 C C . SER A 1 87 ? 12.571 -10.686 23.634 1.00 95.44 87 SER A C 1
ATOM 649 O O . SER A 1 87 ? 12.515 -10.040 22.597 1.00 95.44 87 SER A O 1
ATOM 651 N N . GLY A 1 88 ? 12.378 -10.130 24.837 1.00 94.69 88 GLY A N 1
ATOM 652 C CA . GLY A 1 88 ? 12.018 -8.713 25.028 1.00 94.69 88 GLY A CA 1
ATOM 653 C C . GLY A 1 88 ? 10.540 -8.472 25.354 1.00 94.69 88 GLY A C 1
ATOM 654 O O . GLY A 1 88 ? 10.146 -7.343 25.642 1.00 94.69 88 GLY A O 1
ATOM 655 N N . GLN A 1 89 ? 9.730 -9.532 25.403 1.00 96.31 89 GLN A N 1
ATOM 656 C CA . GLN A 1 89 ? 8.320 -9.464 25.788 1.00 96.31 89 GLN A CA 1
ATOM 657 C C . GLN A 1 89 ? 8.155 -9.622 27.305 1.00 96.31 89 GLN A C 1
ATOM 659 O O . GLN A 1 89 ? 8.666 -10.570 27.902 1.00 96.31 89 GLN A O 1
ATOM 664 N N . TYR A 1 90 ? 7.444 -8.697 27.941 1.00 97.69 90 TYR A N 1
ATOM 665 C CA . TYR A 1 90 ? 7.175 -8.717 29.380 1.00 97.69 90 TYR A CA 1
ATOM 666 C C . TYR A 1 90 ? 5.923 -7.903 29.705 1.00 97.69 90 TYR A C 1
ATOM 668 O O . TYR A 1 90 ? 5.480 -7.068 28.921 1.00 97.69 90 TYR A O 1
ATOM 676 N N . GLY A 1 91 ? 5.349 -8.115 30.884 1.00 97.75 91 GLY A N 1
ATOM 677 C CA . GLY A 1 91 ? 4.193 -7.353 31.333 1.00 97.75 91 GLY A CA 1
ATOM 678 C C . GLY A 1 91 ? 4.018 -7.410 32.841 1.00 97.75 91 GLY A C 1
ATOM 679 O O . GLY A 1 91 ? 4.556 -8.289 33.513 1.00 97.75 91 GLY A O 1
ATOM 680 N N . LEU A 1 92 ? 3.276 -6.445 33.367 1.00 98.00 92 LEU A N 1
ATOM 681 C CA . LEU A 1 92 ? 2.917 -6.331 34.773 1.00 98.00 92 LEU A CA 1
ATOM 682 C C . LEU A 1 92 ? 1.416 -6.087 34.865 1.00 98.00 92 LEU A C 1
ATOM 684 O O . LEU A 1 92 ? 0.869 -5.300 34.098 1.00 98.00 92 LEU A O 1
ATOM 688 N N . ALA A 1 93 ? 0.760 -6.735 35.819 1.00 97.81 93 ALA A N 1
ATOM 689 C CA . ALA A 1 93 ? -0.647 -6.509 36.105 1.00 97.81 93 ALA A CA 1
ATOM 690 C C . ALA A 1 93 ? -0.844 -6.353 37.612 1.00 97.81 93 ALA A C 1
ATOM 692 O O . ALA A 1 93 ? -0.368 -7.169 38.401 1.00 97.81 93 ALA A O 1
ATOM 693 N N . LEU A 1 94 ? -1.558 -5.302 37.996 1.00 98.00 94 LEU A N 1
ATOM 694 C CA . LEU A 1 94 ? -2.023 -5.038 39.345 1.00 98.00 94 LEU A CA 1
ATOM 695 C C . LEU A 1 94 ? -3.543 -5.144 39.348 1.00 98.00 94 LEU A C 1
ATOM 697 O O . LEU A 1 94 ? -4.214 -4.542 38.513 1.00 98.00 94 LEU A O 1
ATOM 701 N N . ARG A 1 95 ? -4.084 -5.878 40.314 1.00 96.81 95 ARG A N 1
ATOM 702 C CA . ARG A 1 95 ? -5.522 -5.948 40.561 1.00 96.81 95 ARG A CA 1
ATOM 703 C C . ARG A 1 95 ? -5.801 -5.447 41.962 1.00 96.81 95 ARG A C 1
ATOM 705 O O . ARG A 1 95 ? -5.103 -5.824 42.903 1.00 96.81 95 ARG A O 1
ATOM 712 N N . TRP A 1 96 ? -6.800 -4.591 42.087 1.00 96.44 96 TRP A N 1
ATOM 713 C CA . TRP A 1 96 ? -7.216 -4.006 43.346 1.00 96.44 96 TRP A CA 1
ATOM 714 C C . TRP A 1 96 ? -8.720 -4.170 43.514 1.00 96.44 96 TRP A C 1
ATOM 716 O O . TRP A 1 96 ? -9.503 -3.688 42.705 1.00 96.44 96 TRP A O 1
ATOM 726 N N . TYR A 1 97 ? -9.108 -4.852 44.584 1.00 96.88 97 TYR A N 1
ATOM 727 C CA . TYR A 1 97 ? -10.498 -5.041 44.959 1.00 96.88 97 TYR A CA 1
ATOM 728 C C . TYR A 1 97 ? -10.887 -4.030 46.040 1.00 96.88 97 TYR A C 1
ATOM 730 O O . TYR A 1 97 ? -10.197 -3.911 47.057 1.00 96.88 97 TYR A O 1
ATOM 738 N N . SER A 1 98 ? -11.978 -3.301 45.817 1.00 94.25 98 SER A N 1
ATOM 739 C CA . SER A 1 98 ? -12.505 -2.297 46.739 1.00 94.25 98 SER A CA 1
ATOM 740 C C . SER A 1 98 ? -13.910 -2.677 47.202 1.00 94.25 98 SER A C 1
ATOM 742 O O . SER A 1 98 ? -14.885 -2.563 46.460 1.00 94.25 98 SER A O 1
ATOM 744 N N . GLU A 1 99 ? -14.020 -3.093 48.463 1.00 92.38 99 GLU A N 1
ATOM 745 C CA . GLU A 1 99 ? -15.309 -3.376 49.109 1.00 92.38 99 GLU A CA 1
ATOM 746 C C . GLU A 1 99 ? -16.155 -2.105 49.273 1.00 92.38 99 GLU A C 1
ATOM 748 O O . GLU A 1 99 ? -17.370 -2.137 49.084 1.00 92.38 99 GLU A O 1
ATOM 753 N N . GLU A 1 100 ? -15.503 -0.972 49.555 1.00 90.50 100 GLU A N 1
ATOM 754 C CA . GLU A 1 100 ? -16.139 0.334 49.776 1.00 90.50 100 GLU A CA 1
ATOM 755 C C . GLU A 1 100 ? -16.815 0.889 48.514 1.00 90.50 100 GLU A C 1
ATOM 757 O O . GLU A 1 100 ? -17.791 1.633 48.603 1.00 90.50 100 GLU A O 1
ATOM 762 N N . LEU A 1 101 ? -16.331 0.499 47.333 1.00 89.00 101 LEU A N 1
ATOM 763 C CA . LEU A 1 101 ? -16.878 0.896 46.039 1.00 89.00 101 LEU A CA 1
ATOM 764 C C . LEU A 1 101 ? -17.783 -0.198 45.468 1.00 89.00 101 LEU A C 1
ATOM 766 O O . LEU A 1 101 ? -17.648 -0.569 44.312 1.00 89.00 101 LEU A O 1
ATOM 770 N N . ASN A 1 102 ? -18.698 -0.739 46.272 1.00 88.31 102 ASN A N 1
ATOM 771 C CA . ASN A 1 102 ? -19.631 -1.792 45.857 1.00 88.31 102 ASN A CA 1
ATOM 772 C C . ASN A 1 102 ? -18.944 -3.046 45.281 1.00 88.31 102 ASN A C 1
ATOM 774 O O . ASN A 1 102 ? -19.333 -3.555 44.230 1.00 88.31 102 ASN A O 1
ATOM 778 N N . SER A 1 103 ? -17.911 -3.547 45.969 1.00 91.69 103 SER A N 1
ATOM 779 C CA . SER A 1 103 ? -17.166 -4.741 45.531 1.00 91.69 103 SER A CA 1
ATOM 780 C C . SER A 1 103 ? -16.567 -4.600 44.122 1.00 91.69 103 SER A C 1
ATOM 782 O O . SER A 1 103 ? -16.533 -5.559 43.352 1.00 91.69 103 SER A O 1
ATOM 784 N N . THR A 1 104 ? -16.117 -3.390 43.770 1.00 96.12 104 THR A N 1
ATOM 785 C CA . THR A 1 104 ? -15.512 -3.117 42.459 1.00 96.12 104 THR A CA 1
ATOM 786 C C . THR A 1 104 ? -14.100 -3.683 42.395 1.00 96.12 104 THR A C 1
ATOM 788 O O . THR A 1 104 ? -13.272 -3.425 43.273 1.00 96.12 104 THR A O 1
ATOM 791 N N . GLU A 1 105 ? -13.801 -4.401 41.318 1.00 97.50 105 GLU A N 1
ATOM 792 C CA . GLU A 1 105 ? -12.444 -4.799 40.957 1.00 97.50 105 GLU A CA 1
ATOM 793 C C . GLU A 1 105 ? -11.881 -3.811 39.935 1.00 97.50 105 GLU A C 1
ATOM 795 O O . GLU A 1 105 ? -12.484 -3.589 38.889 1.00 97.50 105 GLU A O 1
ATOM 800 N N . PHE A 1 106 ? -10.717 -3.239 40.227 1.00 98.00 106 PHE A N 1
ATOM 801 C CA . PHE A 1 106 ? -9.918 -2.448 39.299 1.00 98.00 106 PHE A CA 1
ATOM 802 C C . PHE A 1 106 ? -8.702 -3.252 38.846 1.00 98.00 106 PHE A C 1
ATOM 804 O O . PHE A 1 106 ? -8.021 -3.881 39.656 1.00 98.00 106 PHE A O 1
ATOM 811 N N . GLY A 1 107 ? -8.380 -3.183 37.561 1.00 98.12 107 GLY A N 1
ATOM 812 C CA . GLY A 1 107 ? -7.170 -3.751 36.983 1.00 98.12 107 GLY A CA 1
ATOM 813 C C . GLY A 1 107 ? -6.338 -2.670 36.310 1.00 98.12 107 GLY A C 1
ATOM 814 O O . GLY A 1 107 ? -6.856 -1.914 35.498 1.00 98.12 107 GLY A O 1
ATOM 815 N N . PHE A 1 108 ? -5.044 -2.628 36.600 1.00 98.31 108 PHE A N 1
ATOM 816 C CA . PHE A 1 108 ? -4.059 -1.831 35.874 1.00 98.31 108 PHE A CA 1
ATOM 817 C C . PHE A 1 108 ? -3.046 -2.785 35.269 1.00 98.31 108 PHE A C 1
ATOM 819 O O . PHE A 1 108 ? -2.525 -3.652 35.971 1.00 98.31 108 PHE A O 1
ATOM 826 N N . TYR A 1 109 ? -2.748 -2.649 33.986 1.00 98.00 109 TYR A N 1
ATOM 827 C CA . TYR A 1 109 ? -1.799 -3.538 33.335 1.00 98.00 109 TYR A CA 1
ATOM 828 C C . TYR A 1 109 ? -0.904 -2.793 32.350 1.00 98.00 109 TYR A C 1
ATOM 830 O O . TYR A 1 109 ? -1.287 -1.795 31.748 1.00 98.00 109 TYR A O 1
ATOM 838 N N . PHE A 1 110 ? 0.327 -3.269 32.225 1.00 98.44 110 PHE A N 1
ATOM 839 C CA . PHE A 1 110 ? 1.308 -2.803 31.261 1.00 98.44 110 PHE A CA 1
ATOM 840 C C . PHE A 1 110 ? 1.897 -4.005 30.535 1.00 98.44 110 PHE A C 1
ATOM 842 O O . PHE A 1 110 ? 2.200 -5.017 31.170 1.00 98.44 110 PHE A O 1
ATOM 849 N N . MET A 1 111 ? 2.097 -3.895 29.227 1.00 98.00 111 MET A N 1
ATOM 850 C CA . MET A 1 111 ? 2.753 -4.927 28.424 1.00 98.00 111 MET A CA 1
ATOM 851 C C . MET A 1 111 ? 3.709 -4.292 27.413 1.00 98.00 111 MET A C 1
ATOM 853 O O . MET A 1 111 ? 3.353 -3.308 26.770 1.00 98.00 111 MET A O 1
ATOM 857 N N . ASN A 1 112 ? 4.891 -4.887 27.252 1.00 98.12 112 ASN A N 1
ATOM 858 C CA . ASN A 1 112 ? 5.742 -4.763 26.072 1.00 98.12 112 ASN A CA 1
ATOM 859 C C . ASN A 1 112 ? 5.655 -6.090 25.317 1.00 98.12 112 ASN A C 1
ATOM 861 O O . ASN A 1 112 ? 6.032 -7.129 25.862 1.00 98.12 112 ASN A O 1
ATOM 865 N N . TYR A 1 113 ? 5.125 -6.076 24.101 1.00 97.50 113 TYR A N 1
ATOM 866 C CA . TYR A 1 113 ? 4.920 -7.282 23.301 1.00 97.50 113 TYR A CA 1
ATOM 867 C C . TYR A 1 113 ? 5.322 -7.050 21.847 1.00 97.50 113 TYR A C 1
ATOM 869 O O . TYR A 1 113 ? 5.473 -5.914 21.399 1.00 97.50 113 TYR A O 1
ATOM 877 N N . HIS A 1 114 ? 5.504 -8.134 21.103 1.00 97.25 114 HIS A N 1
ATOM 878 C CA . HIS A 1 114 ? 5.714 -8.072 19.660 1.00 97.25 114 HIS A CA 1
ATOM 879 C C . HIS A 1 114 ? 4.430 -8.468 18.945 1.00 97.25 114 HIS A C 1
ATOM 881 O O . HIS A 1 114 ? 3.669 -9.310 19.437 1.00 97.25 114 HIS A O 1
ATOM 887 N N . SER A 1 115 ? 4.161 -7.844 17.802 1.00 95.88 115 SER A N 1
ATOM 888 C CA . SER A 1 115 ? 2.985 -8.193 17.017 1.00 95.88 115 SER A CA 1
ATOM 889 C C . SER A 1 115 ? 3.058 -9.654 16.585 1.00 95.88 115 SER A C 1
ATOM 891 O O . SER A 1 115 ? 4.096 -10.130 16.142 1.00 95.88 115 SER A O 1
ATOM 893 N N . ARG A 1 116 ? 1.927 -10.355 16.665 1.00 93.31 116 ARG A N 1
ATOM 894 C CA . ARG A 1 116 ? 1.729 -11.661 16.010 1.00 93.31 116 ARG A CA 1
ATOM 895 C C . ARG A 1 116 ? 1.005 -11.535 14.676 1.00 93.31 116 ARG A C 1
ATOM 897 O O . ARG A 1 116 ? 0.809 -12.528 13.985 1.00 93.31 116 ARG A O 1
ATOM 904 N N . VAL A 1 117 ? 0.557 -10.324 14.361 1.00 94.00 117 VAL A N 1
ATOM 905 C CA . VAL A 1 117 ? -0.084 -9.993 13.098 1.00 94.00 117 VAL A CA 1
ATOM 906 C C . VAL A 1 117 ? 0.960 -9.284 12.242 1.00 94.00 117 VAL A C 1
ATOM 908 O O . VAL A 1 117 ? 1.513 -8.273 12.692 1.00 94.00 117 VAL A O 1
ATOM 911 N N . PRO A 1 118 ? 1.263 -9.812 11.053 1.00 94.31 118 PRO A N 1
ATOM 912 C CA . PRO A 1 118 ? 2.229 -9.187 10.175 1.00 94.31 118 PRO A CA 1
ATO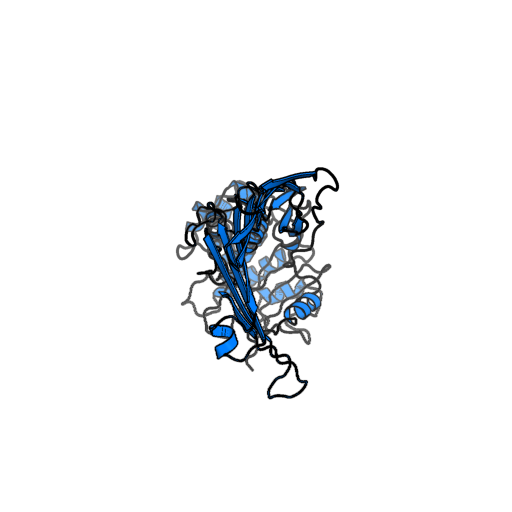M 913 C C . PRO A 1 118 ? 1.661 -7.927 9.521 1.00 94.31 118 PRO A C 1
ATOM 915 O O . PRO A 1 118 ? 0.451 -7.781 9.348 1.00 94.31 118 PRO A O 1
ATOM 918 N N . ILE A 1 119 ? 2.570 -7.058 9.101 1.00 94.88 119 ILE A N 1
ATOM 919 C CA . ILE A 1 119 ? 2.326 -5.884 8.265 1.00 94.88 119 ILE A CA 1
ATOM 920 C C . ILE A 1 119 ? 3.070 -6.091 6.947 1.00 94.88 119 ILE A C 1
ATOM 922 O O . ILE A 1 119 ? 4.197 -6.582 6.937 1.00 94.88 119 ILE A O 1
ATOM 926 N N . ALA A 1 120 ? 2.436 -5.736 5.834 1.00 92.69 120 ALA A N 1
ATOM 927 C CA . ALA A 1 120 ? 3.040 -5.826 4.511 1.00 92.69 120 ALA A CA 1
ATOM 928 C C . ALA A 1 120 ? 4.012 -4.663 4.279 1.00 92.69 120 ALA A C 1
ATOM 930 O O . ALA A 1 120 ? 3.605 -3.505 4.347 1.00 92.69 120 ALA A O 1
ATOM 931 N N . SER A 1 121 ? 5.268 -4.989 3.979 1.00 93.62 121 SER A N 1
ATOM 932 C CA . SER A 1 121 ? 6.367 -4.084 3.630 1.00 93.62 121 SER A CA 1
ATOM 933 C C . SER A 1 121 ? 6.987 -4.515 2.292 1.00 93.62 121 SER A C 1
ATOM 935 O O . SER A 1 121 ? 6.779 -5.637 1.834 1.00 93.62 121 SER A O 1
ATOM 937 N N . GLU A 1 122 ? 7.788 -3.659 1.663 1.00 92.50 122 GLU A N 1
ATOM 938 C CA . GLU A 1 122 ? 8.434 -3.979 0.384 1.00 92.50 122 GLU A CA 1
ATOM 939 C C . GLU A 1 122 ? 9.924 -3.664 0.386 1.00 92.50 122 GLU A C 1
ATOM 941 O O . GLU A 1 122 ? 10.387 -2.735 1.045 1.00 92.50 122 GLU A O 1
ATOM 946 N N . ARG A 1 123 ? 10.708 -4.418 -0.379 1.00 90.50 123 ARG A N 1
ATOM 947 C CA . ARG A 1 123 ? 12.140 -4.189 -0.565 1.00 90.50 123 ARG A CA 1
ATOM 948 C C . ARG A 1 123 ? 12.453 -4.116 -2.046 1.00 90.50 123 ARG A C 1
ATOM 950 O O . ARG A 1 123 ? 12.239 -5.080 -2.764 1.00 90.50 123 ARG A O 1
ATOM 957 N N . TYR A 1 124 ? 13.034 -3.008 -2.485 1.00 88.44 124 TYR A N 1
ATOM 958 C CA . TYR A 1 124 ? 13.639 -2.920 -3.808 1.00 88.44 124 TYR A CA 1
ATOM 959 C C . TYR A 1 124 ? 15.128 -3.249 -3.720 1.00 88.44 124 TYR A C 1
ATOM 961 O O . TYR A 1 124 ? 15.839 -2.701 -2.874 1.00 88.44 124 TYR A O 1
ATOM 969 N N . ILE A 1 125 ? 15.611 -4.119 -4.605 1.00 84.69 125 ILE A N 1
ATOM 970 C CA . ILE A 1 125 ? 17.027 -4.476 -4.715 1.00 84.69 125 ILE A CA 1
ATOM 971 C C . ILE A 1 125 ? 17.527 -4.091 -6.105 1.00 84.69 125 ILE A C 1
ATOM 973 O O . ILE A 1 125 ? 17.163 -4.711 -7.101 1.00 84.69 125 ILE A O 1
ATOM 977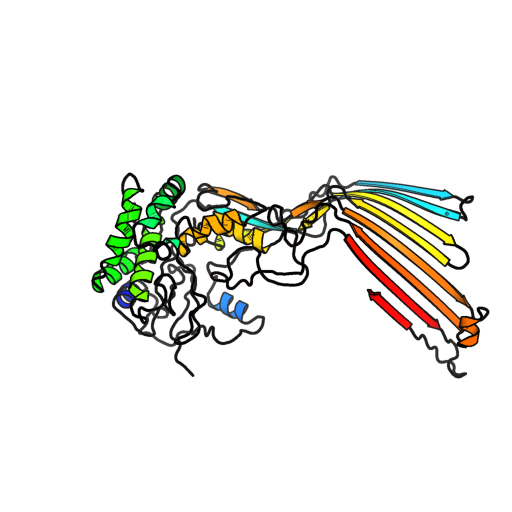 N N . ASN A 1 126 ? 18.429 -3.114 -6.172 1.00 82.38 126 ASN A N 1
ATOM 978 C CA . ASN A 1 126 ? 19.126 -2.790 -7.409 1.00 82.38 126 ASN A CA 1
ATOM 979 C C . ASN A 1 126 ? 20.279 -3.788 -7.598 1.00 82.38 126 ASN A C 1
ATOM 981 O O . ASN A 1 126 ? 21.361 -3.639 -7.024 1.00 82.38 126 ASN A O 1
ATOM 985 N N . ARG A 1 127 ? 20.031 -4.866 -8.344 1.00 77.38 127 ARG A N 1
ATOM 986 C CA . ARG A 1 127 ? 21.010 -5.942 -8.546 1.00 77.38 127 ARG A CA 1
ATOM 987 C C . ARG A 1 127 ? 22.132 -5.507 -9.504 1.00 77.38 127 ARG A C 1
ATOM 989 O O . ARG A 1 127 ? 21.861 -4.851 -10.504 1.00 77.38 127 ARG A O 1
ATOM 996 N N . PRO A 1 128 ? 23.396 -5.891 -9.251 1.00 66.12 128 PRO A N 1
ATOM 997 C CA . PRO A 1 128 ? 24.483 -5.645 -10.192 1.00 66.12 128 PRO A CA 1
ATOM 998 C C . PRO A 1 128 ? 24.340 -6.541 -11.431 1.00 66.12 128 PRO A C 1
ATOM 1000 O O . PRO A 1 128 ? 24.223 -7.759 -11.312 1.00 66.12 128 PRO A O 1
ATOM 1003 N N . GLY A 1 129 ? 24.375 -5.939 -12.619 1.00 63.16 129 GLY A N 1
ATOM 1004 C CA . GLY A 1 129 ? 24.253 -6.629 -13.906 1.00 63.16 129 GLY A CA 1
ATOM 1005 C C . GLY A 1 129 ? 23.684 -5.710 -14.988 1.00 63.16 129 GLY A C 1
ATOM 1006 O O . GLY A 1 129 ? 23.124 -4.656 -14.683 1.00 63.16 129 GLY A O 1
ATOM 1007 N N . ASN A 1 130 ? 23.828 -6.100 -16.255 1.00 53.84 130 ASN A N 1
ATOM 1008 C CA . ASN A 1 130 ? 23.183 -5.389 -17.357 1.00 53.84 130 ASN A CA 1
ATOM 1009 C C . ASN A 1 130 ? 21.655 -5.542 -17.239 1.00 53.84 130 ASN A C 1
ATOM 1011 O O . ASN A 1 130 ? 21.161 -6.649 -17.029 1.00 53.84 130 ASN A O 1
ATOM 1015 N N . THR A 1 131 ? 20.919 -4.443 -17.389 1.00 57.56 131 THR A N 1
ATOM 1016 C CA . THR A 1 131 ? 19.448 -4.416 -17.387 1.00 57.56 131 THR A CA 1
ATOM 1017 C C . THR A 1 131 ? 18.924 -5.253 -18.547 1.00 57.56 131 THR A C 1
ATOM 1019 O O . THR A 1 131 ? 19.115 -4.868 -19.684 1.00 57.56 131 THR A O 1
ATOM 1022 N N . SER A 1 132 ? 18.306 -6.417 -18.347 1.00 52.44 132 SER A N 1
ATOM 1023 C CA . SER A 1 132 ? 17.685 -7.096 -19.499 1.00 52.44 132 SER A CA 1
ATOM 1024 C C . SER A 1 132 ? 16.442 -6.347 -19.950 1.00 52.44 132 SER A C 1
ATOM 1026 O O . SER A 1 132 ? 15.732 -5.781 -19.120 1.00 52.44 132 SER A O 1
ATOM 1028 N N . LEU A 1 133 ? 16.156 -6.393 -21.244 1.00 50.00 133 LEU A N 1
ATOM 1029 C CA . LEU A 1 133 ? 14.917 -5.887 -21.814 1.00 50.00 133 LEU A CA 1
ATOM 1030 C C . LEU A 1 133 ? 13.775 -6.925 -21.637 1.00 50.00 133 LEU A C 1
ATOM 1032 O O . LEU A 1 133 ? 13.913 -8.043 -22.123 1.00 50.00 133 LEU A O 1
ATOM 1036 N N . GLN A 1 134 ? 12.684 -6.605 -20.925 1.00 51.06 134 GLN A N 1
ATOM 1037 C CA . GLN A 1 134 ? 11.373 -7.274 -21.014 1.00 51.06 134 GLN A CA 1
ATOM 1038 C C . GLN A 1 134 ? 10.191 -6.252 -20.881 1.00 51.06 134 GLN A C 1
ATOM 1040 O O . GLN A 1 134 ? 10.311 -5.245 -20.198 1.00 51.06 134 GLN A O 1
ATOM 1045 N N . VAL A 1 135 ? 9.043 -6.443 -21.555 1.00 42.47 135 VAL A N 1
ATOM 1046 C CA . VAL A 1 135 ? 8.017 -5.377 -21.797 1.00 42.47 135 VAL A CA 1
ATOM 1047 C C . VAL A 1 135 ? 6.809 -5.323 -20.832 1.00 42.47 135 VAL A C 1
ATOM 1049 O O . VAL A 1 135 ? 6.485 -6.294 -20.154 1.00 42.47 135 VAL A O 1
ATOM 1052 N N . TYR A 1 136 ? 6.109 -4.174 -20.813 1.00 43.09 136 TYR A N 1
ATOM 1053 C CA . TYR A 1 136 ? 4.775 -3.947 -20.221 1.00 43.09 136 TYR A CA 1
ATOM 1054 C C . TYR A 1 136 ? 3.688 -3.753 -21.293 1.00 43.09 136 TYR A C 1
ATOM 1056 O O . TYR A 1 136 ? 3.959 -3.262 -22.384 1.00 43.09 136 TYR A O 1
ATOM 1064 N N . ASN A 1 137 ? 2.432 -4.066 -20.969 1.00 37.50 137 ASN A N 1
ATOM 1065 C CA . ASN A 1 137 ? 1.301 -3.880 -21.884 1.00 37.50 137 ASN A CA 1
ATOM 1066 C C . ASN A 1 137 ? 0.741 -2.456 -21.869 1.00 37.50 137 ASN A C 1
ATOM 1068 O O . ASN A 1 137 ? 0.354 -1.956 -20.816 1.00 37.50 137 ASN A O 1
ATOM 1072 N N . ALA A 1 138 ? 0.553 -1.876 -23.054 1.00 37.22 138 ALA A N 1
ATOM 1073 C CA . ALA A 1 138 ? -0.486 -0.878 -23.282 1.00 37.22 138 ALA A CA 1
ATOM 1074 C C . ALA A 1 138 ? -1.752 -1.620 -23.735 1.00 37.22 138 ALA A C 1
ATOM 1076 O O . ALA A 1 138 ? -1.744 -2.287 -24.770 1.00 37.22 138 ALA A O 1
ATOM 1077 N N . THR A 1 139 ? -2.823 -1.556 -22.941 1.00 37.84 139 THR A N 1
ATOM 1078 C CA . THR A 1 139 ? -4.119 -2.141 -23.315 1.00 37.84 139 THR A CA 1
ATOM 1079 C C . THR A 1 139 ? -4.994 -1.066 -23.947 1.00 37.84 139 THR A C 1
ATOM 1081 O O . THR A 1 139 ? -5.174 0.015 -23.388 1.00 37.84 139 THR A O 1
ATOM 1084 N N . GLY A 1 140 ? -5.519 -1.345 -25.139 1.00 36.41 140 GLY A N 1
ATOM 1085 C CA . GLY A 1 140 ? -6.490 -0.498 -25.818 1.00 36.41 140 GLY A CA 1
ATOM 1086 C C . GLY A 1 140 ? -7.823 -1.220 -25.980 1.00 36.41 140 GLY A C 1
ATOM 1087 O O . GLY A 1 140 ? -7.858 -2.392 -26.341 1.00 36.41 140 GLY A O 1
ATOM 1088 N N . LEU A 1 141 ? -8.933 -0.525 -25.717 1.00 34.03 141 LEU A N 1
ATOM 1089 C CA . LEU A 1 141 ? -10.259 -0.960 -26.156 1.00 34.03 141 LEU A CA 1
ATOM 1090 C C . LEU A 1 141 ? -10.427 -0.661 -27.655 1.00 34.03 141 LEU A C 1
ATOM 1092 O O . LEU A 1 141 ? -9.945 0.352 -28.154 1.00 34.03 141 LEU A O 1
ATOM 1096 N N . ASN A 1 142 ? -11.121 -1.564 -28.350 1.00 32.28 142 ASN A N 1
ATOM 1097 C CA . ASN A 1 142 ? -11.332 -1.568 -29.800 1.00 32.28 142 ASN A CA 1
ATOM 1098 C C . ASN A 1 142 ? -11.675 -0.198 -30.428 1.00 32.28 142 ASN A C 1
ATOM 1100 O O . ASN A 1 142 ? -12.516 0.541 -29.920 1.00 32.28 142 ASN A O 1
ATOM 1104 N N . ALA A 1 143 ? -11.111 0.027 -31.621 1.00 34.72 143 ALA A N 1
ATOM 1105 C CA . ALA A 1 143 ? -11.597 0.873 -32.718 1.00 34.72 143 ALA A CA 1
ATOM 1106 C C . ALA A 1 143 ? -12.379 2.147 -32.328 1.00 34.72 143 ALA A C 1
ATOM 1108 O O . ALA A 1 143 ? -13.611 2.169 -32.322 1.00 34.72 143 ALA A O 1
ATOM 1109 N N . GLY A 1 144 ? -11.653 3.252 -32.141 1.00 37.53 144 GLY A N 1
ATOM 1110 C CA . GLY A 1 144 ? -12.229 4.599 -32.209 1.00 37.53 144 GLY A CA 1
ATOM 1111 C C . GLY A 1 144 ? -12.707 5.202 -30.888 1.00 37.53 144 GLY A C 1
ATOM 1112 O O . GLY A 1 144 ? -13.388 6.225 -30.914 1.00 37.53 144 GLY A O 1
ATOM 1113 N N . GLN A 1 145 ? -12.340 4.627 -29.743 1.00 33.81 145 GLN A N 1
ATOM 1114 C CA . GLN A 1 145 ? -12.406 5.330 -28.461 1.00 33.81 145 GLN A CA 1
ATOM 1115 C C . GLN A 1 145 ? -10.988 5.600 -27.960 1.00 33.81 145 GLN A C 1
ATOM 1117 O O . GLN A 1 145 ? -10.124 4.732 -28.056 1.00 33.81 145 GLN A O 1
ATOM 1122 N N . THR A 1 146 ? -10.749 6.816 -27.462 1.00 33.69 146 THR A N 1
ATOM 1123 C CA . THR A 1 146 ? -9.509 7.199 -26.773 1.00 33.69 146 THR A CA 1
ATOM 1124 C C . THR A 1 146 ? -9.210 6.164 -25.697 1.00 33.69 146 THR A C 1
ATOM 1126 O O . THR A 1 146 ? -9.994 5.993 -24.762 1.00 33.69 146 THR A O 1
ATOM 1129 N N . THR A 1 147 ? -8.121 5.430 -25.877 1.00 34.44 147 THR A N 1
ATOM 1130 C CA . THR A 1 147 ? -7.685 4.357 -24.991 1.00 34.44 147 THR A CA 1
ATOM 1131 C C . THR A 1 147 ? -7.260 4.917 -23.632 1.00 34.44 147 THR A C 1
ATOM 1133 O O . THR A 1 147 ? -6.843 6.067 -23.522 1.00 34.44 147 THR A O 1
ATOM 1136 N N . CYS A 1 148 ? -7.310 4.093 -22.582 1.00 33.38 148 CYS A N 1
ATOM 1137 C CA . CYS A 1 148 ? -6.515 4.295 -21.366 1.00 33.38 148 CYS A CA 1
ATOM 1138 C C . CYS A 1 148 ? -5.037 3.999 -21.687 1.00 33.38 148 CYS A C 1
ATOM 1140 O O . CYS A 1 148 ? -4.446 3.073 -21.139 1.00 33.38 148 CYS A O 1
ATOM 1142 N N . GLY A 1 149 ? -4.474 4.694 -22.677 1.00 36.19 149 GLY A N 1
ATOM 1143 C CA . GLY A 1 149 ? -3.083 4.523 -23.064 1.00 36.19 149 GLY A CA 1
ATOM 1144 C C . GLY A 1 149 ? -2.178 5.263 -22.087 1.00 36.19 149 GLY A C 1
ATOM 1145 O O . GLY A 1 149 ? -2.512 6.354 -21.617 1.00 36.19 149 GLY A O 1
ATOM 1146 N N . ALA A 1 150 ? -1.028 4.661 -21.786 1.00 38.53 150 ALA A N 1
ATOM 1147 C CA . ALA A 1 150 ? 0.016 5.309 -21.011 1.00 38.53 150 ALA A CA 1
ATOM 1148 C C . ALA A 1 150 ? 0.360 6.653 -21.672 1.00 38.53 150 ALA A C 1
ATOM 1150 O O . ALA A 1 150 ? 0.800 6.693 -22.820 1.00 38.53 150 ALA A O 1
ATOM 1151 N N . LEU A 1 151 ? 0.118 7.748 -20.949 1.00 40.38 151 LEU A N 1
ATOM 1152 C CA . LEU A 1 151 ? 0.522 9.087 -21.359 1.00 40.38 151 LEU A CA 1
ATOM 1153 C C . LEU A 1 151 ? 2.047 9.132 -21.393 1.00 40.38 151 LEU A C 1
ATOM 1155 O O . LEU A 1 151 ? 2.686 9.137 -20.340 1.00 40.38 151 LEU A O 1
ATOM 1159 N N . GLN A 1 152 ? 2.636 9.226 -22.581 1.00 49.44 152 GLN A N 1
ATOM 1160 C CA . GLN A 1 152 ? 4.083 9.371 -22.733 1.00 49.44 152 GLN A CA 1
ATOM 1161 C C . GLN A 1 152 ? 4.501 10.847 -22.801 1.00 49.44 152 GLN A C 1
ATOM 1163 O O . GLN A 1 152 ? 5.357 11.251 -23.589 1.00 49.44 152 GLN A O 1
ATOM 1168 N N . SER A 1 153 ? 3.894 11.665 -21.934 1.00 43.47 153 SER A N 1
ATOM 1169 C CA . SER A 1 153 ? 4.064 13.125 -21.881 1.00 43.47 153 SER A CA 1
ATOM 1170 C C . SER A 1 153 ? 5.513 13.588 -21.646 1.00 43.47 153 SER A C 1
ATOM 1172 O O . SER A 1 153 ? 5.808 14.777 -21.784 1.00 43.47 153 SER A O 1
ATOM 1174 N N . GLY A 1 154 ? 6.425 12.674 -21.286 1.00 48.94 154 GLY A N 1
ATOM 1175 C CA . GLY A 1 154 ? 7.857 12.934 -21.134 1.00 48.94 154 GLY A CA 1
ATOM 1176 C C . GLY A 1 154 ? 8.711 12.739 -22.394 1.00 48.94 154 GLY A C 1
ATOM 1177 O O . GLY A 1 154 ? 9.846 13.209 -22.413 1.00 48.94 154 GLY A O 1
ATOM 1178 N N . CYS A 1 155 ? 8.207 12.078 -23.441 1.00 50.72 155 CYS A N 1
ATOM 1179 C CA . CYS A 1 155 ? 8.955 11.827 -24.684 1.00 50.72 155 CYS A CA 1
ATOM 1180 C C . CYS A 1 155 ? 8.781 12.940 -25.722 1.00 50.72 155 CYS A C 1
ATOM 1182 O O . CYS A 1 155 ? 9.738 13.356 -26.377 1.00 50.72 155 CYS A O 1
ATOM 1184 N N . LEU A 1 156 ? 7.553 13.435 -25.848 1.00 49.19 156 LEU A N 1
ATOM 1185 C CA . LEU A 1 156 ? 7.154 14.520 -26.732 1.00 49.19 156 LEU A CA 1
ATOM 1186 C C . LEU A 1 156 ? 6.470 15.534 -25.818 1.00 49.19 156 LEU A C 1
ATOM 1188 O O . LEU A 1 156 ? 5.388 15.272 -25.312 1.00 49.19 156 LEU A O 1
ATOM 1192 N N . GLY A 1 157 ? 7.159 16.628 -25.477 1.00 44.12 157 GLY A N 1
ATOM 1193 C CA . GLY A 1 157 ? 6.707 17.539 -24.422 1.00 44.12 157 GLY A CA 1
ATOM 1194 C C . GLY A 1 157 ? 5.243 17.934 -24.614 1.00 44.12 157 GLY A C 1
ATOM 1195 O O . GLY A 1 157 ? 4.916 18.523 -25.644 1.00 44.12 157 GLY A O 1
ATOM 1196 N N . GLY A 1 158 ? 4.393 17.590 -23.638 1.00 42.84 158 GLY A N 1
ATOM 1197 C CA . GLY A 1 158 ? 2.935 17.716 -23.712 1.00 42.84 158 GLY A CA 1
ATOM 1198 C C . GLY A 1 158 ? 2.477 18.994 -24.417 1.00 42.84 158 GLY A C 1
ATOM 1199 O O . GLY A 1 158 ? 2.616 20.099 -23.890 1.00 42.84 158 GLY A O 1
ATOM 1200 N N . GLY A 1 159 ? 1.994 18.845 -25.653 1.00 41.06 159 GLY A N 1
ATOM 1201 C CA . GLY A 1 159 ? 1.492 19.936 -26.499 1.00 41.06 159 GLY A CA 1
ATOM 1202 C C . GLY A 1 159 ? 2.486 21.048 -26.888 1.00 41.06 159 GLY A C 1
ATOM 1203 O O . GLY A 1 159 ? 2.081 21.999 -27.554 1.00 41.06 159 GLY A O 1
ATOM 1204 N N . ALA A 1 160 ? 3.765 20.965 -26.514 1.00 39.50 160 ALA A N 1
ATOM 1205 C CA . ALA A 1 160 ? 4.745 22.050 -26.633 1.00 39.50 160 ALA A CA 1
ATOM 1206 C C . ALA A 1 160 ? 5.962 21.701 -27.510 1.00 39.50 160 ALA A C 1
ATOM 1208 O O . ALA A 1 160 ? 7.015 22.320 -27.386 1.00 39.50 160 ALA A O 1
ATOM 1209 N N . GLY A 1 161 ? 5.837 20.737 -28.422 1.00 40.12 161 GLY A N 1
ATOM 1210 C CA . GLY A 1 161 ? 6.865 20.434 -29.420 1.00 40.12 161 GLY A CA 1
ATOM 1211 C C . GLY A 1 161 ? 8.234 19.986 -28.857 1.00 40.12 161 GLY A C 1
ATOM 1212 O O . GLY A 1 161 ? 8.478 19.974 -27.649 1.00 40.12 161 GLY A O 1
ATOM 1213 N N . PRO A 1 162 ? 9.177 19.616 -29.740 1.00 37.84 162 PRO A N 1
ATOM 1214 C CA . PRO A 1 162 ? 10.413 18.901 -29.381 1.00 37.84 162 PRO A CA 1
ATOM 1215 C C . PRO A 1 162 ? 11.458 19.706 -28.573 1.00 37.84 162 PRO A C 1
ATOM 1217 O O . PRO A 1 162 ? 12.538 19.197 -28.295 1.00 37.84 162 PRO A O 1
ATOM 1220 N N . GLY A 1 163 ? 11.174 20.953 -28.176 1.00 36.34 163 GLY A N 1
ATOM 1221 C CA . GLY A 1 163 ? 12.108 21.823 -27.441 1.00 36.34 163 GLY A CA 1
ATOM 1222 C C . GLY A 1 163 ? 11.784 22.053 -25.958 1.00 36.34 163 GLY A C 1
ATOM 1223 O O . GLY A 1 163 ? 12.658 22.498 -25.218 1.00 36.34 163 GLY A O 1
ATOM 1224 N N . ALA A 1 164 ? 10.563 21.752 -25.499 1.00 42.72 164 ALA A N 1
ATOM 1225 C CA . ALA A 1 164 ? 10.142 22.010 -24.115 1.00 42.72 164 ALA A CA 1
ATOM 1226 C C . ALA A 1 164 ? 10.655 20.963 -23.105 1.00 42.72 164 ALA A C 1
ATOM 1228 O O . ALA A 1 164 ? 10.794 21.266 -21.922 1.00 42.72 164 ALA A O 1
ATOM 1229 N N . ALA A 1 165 ? 10.999 19.759 -23.574 1.00 47.03 165 ALA A N 1
ATOM 1230 C CA . ALA A 1 165 ? 11.482 18.658 -22.736 1.00 47.03 165 ALA A CA 1
ATOM 1231 C C . ALA A 1 165 ? 12.885 18.918 -22.142 1.00 47.03 165 ALA A C 1
ATOM 1233 O O . ALA A 1 165 ? 13.240 18.383 -21.099 1.00 47.03 165 ALA A O 1
ATOM 1234 N N . LEU A 1 166 ? 13.683 19.798 -22.761 1.00 45.12 166 LEU A N 1
ATOM 1235 C CA . LEU A 1 166 ? 15.055 20.099 -22.336 1.00 45.12 166 LEU A CA 1
ATOM 1236 C C . LEU A 1 166 ? 15.159 20.709 -20.925 1.00 45.12 166 LEU A C 1
ATOM 1238 O O . LEU A 1 166 ? 16.159 20.527 -20.237 1.00 45.12 166 LEU A O 1
ATOM 1242 N N . ALA A 1 167 ? 14.149 21.461 -20.490 1.00 45.97 167 ALA A N 1
ATOM 1243 C CA . ALA A 1 167 ? 14.192 22.171 -19.212 1.00 45.97 167 ALA A CA 1
ATOM 1244 C C . ALA A 1 167 ? 13.716 21.321 -18.021 1.00 45.97 167 ALA A C 1
ATOM 1246 O O . ALA A 1 167 ? 13.853 21.755 -16.879 1.00 45.97 167 ALA A O 1
ATOM 1247 N N . THR A 1 168 ? 13.144 20.140 -18.276 1.00 53.91 168 THR A N 1
ATOM 1248 C CA . THR A 1 168 ? 12.522 19.295 -17.247 1.00 53.91 168 THR A CA 1
ATOM 1249 C C . THR A 1 168 ? 13.393 18.128 -16.801 1.00 53.91 168 THR A C 1
ATOM 1251 O O . THR A 1 168 ? 13.087 17.536 -15.770 1.00 53.91 168 THR A O 1
ATOM 1254 N N . PHE A 1 169 ? 14.460 17.790 -17.536 1.00 62.22 169 PHE A N 1
ATOM 1255 C CA . PHE A 1 169 ? 15.256 16.611 -17.207 1.00 62.22 169 PHE A CA 1
ATOM 1256 C C . PHE A 1 169 ? 16.303 16.863 -16.113 1.00 62.22 169 PHE A C 1
ATOM 1258 O O . PHE A 1 169 ? 17.093 17.806 -16.190 1.00 62.22 169 PHE A O 1
ATOM 1265 N N . ASN A 1 170 ? 16.360 15.979 -15.117 1.00 71.94 170 ASN A N 1
ATOM 1266 C CA . ASN A 1 170 ? 17.344 15.975 -14.047 1.00 71.94 170 ASN A CA 1
ATOM 1267 C C . ASN A 1 170 ? 18.698 15.452 -14.576 1.00 71.94 170 ASN A C 1
ATOM 1269 O O . ASN A 1 170 ? 18.814 14.270 -14.918 1.00 71.94 170 ASN A O 1
ATOM 1273 N N . PRO A 1 171 ? 19.767 16.275 -14.589 1.00 74.12 171 PRO A N 1
ATOM 1274 C CA . PRO A 1 171 ? 21.056 15.874 -15.153 1.00 74.12 171 PRO A CA 1
ATOM 1275 C C . PRO A 1 171 ? 21.695 14.651 -14.479 1.00 74.12 171 PRO A C 1
ATOM 1277 O O . PRO A 1 171 ? 22.349 13.851 -15.146 1.00 74.12 171 PRO A O 1
ATOM 1280 N N . ALA A 1 172 ? 21.506 14.477 -13.166 1.00 77.31 172 ALA A N 1
ATOM 1281 C CA . ALA A 1 172 ? 22.059 13.336 -12.436 1.00 77.31 172 ALA A CA 1
ATOM 1282 C C . ALA A 1 172 ? 21.346 12.031 -12.814 1.00 77.31 172 ALA A C 1
ATOM 1284 O O . ALA A 1 172 ? 21.984 10.993 -12.988 1.00 77.31 172 ALA A O 1
ATOM 1285 N N . LYS A 1 173 ? 20.028 12.105 -13.002 1.00 75.88 173 LYS A N 1
ATOM 1286 C CA . LYS A 1 173 ? 19.200 10.978 -13.429 1.00 75.88 173 LYS A CA 1
ATOM 1287 C C . LYS A 1 173 ? 19.486 10.584 -14.873 1.00 75.88 173 LYS A C 1
ATOM 1289 O O . LYS A 1 173 ? 19.677 9.407 -15.154 1.00 75.88 173 LYS A O 1
ATOM 1294 N N . LEU A 1 174 ? 19.642 11.560 -15.768 1.00 75.38 174 LEU A N 1
ATOM 1295 C CA . LEU A 1 174 ? 20.097 11.311 -17.138 1.00 75.38 174 LEU A CA 1
ATOM 1296 C C . LEU A 1 174 ? 21.469 10.628 -17.171 1.00 75.38 174 LEU A C 1
ATOM 1298 O O . LEU A 1 174 ? 21.659 9.671 -17.917 1.00 75.38 174 LEU A O 1
ATOM 1302 N N . ALA A 1 175 ? 22.419 11.074 -16.345 1.00 77.75 175 ALA A N 1
ATOM 1303 C CA . ALA A 1 175 ? 23.728 10.430 -16.242 1.00 77.75 175 ALA A CA 1
ATOM 1304 C C . ALA A 1 175 ? 23.622 8.983 -15.723 1.00 77.75 175 ALA A C 1
ATOM 1306 O O . ALA A 1 175 ? 24.309 8.090 -16.226 1.00 77.75 175 ALA A O 1
ATOM 1307 N N . TYR A 1 176 ? 22.734 8.730 -14.758 1.00 79.31 176 TYR A N 1
ATOM 1308 C CA . TYR A 1 176 ? 22.439 7.385 -14.268 1.00 79.31 176 TYR A CA 1
ATOM 1309 C C . TYR A 1 176 ? 21.849 6.490 -15.373 1.00 79.31 176 TYR A C 1
ATOM 1311 O O . TYR A 1 176 ? 22.381 5.415 -15.646 1.00 79.31 176 TYR A O 1
ATOM 1319 N N . LEU A 1 177 ? 20.822 6.956 -16.088 1.00 78.38 177 LEU A N 1
ATOM 1320 C CA . LEU A 1 177 ? 20.204 6.224 -17.201 1.00 78.38 177 LEU A CA 1
ATOM 1321 C C . LEU A 1 177 ? 21.204 5.949 -18.338 1.00 78.38 177 LEU A C 1
ATOM 1323 O O . LEU A 1 177 ? 21.229 4.856 -18.896 1.00 78.38 177 LEU A O 1
ATOM 1327 N N . ASN A 1 178 ? 22.070 6.913 -18.661 1.00 78.38 178 ASN A N 1
ATOM 1328 C CA . ASN A 1 178 ? 23.071 6.775 -19.723 1.00 78.38 178 ASN A CA 1
ATOM 1329 C C . ASN A 1 178 ? 24.231 5.838 -19.334 1.00 78.38 178 ASN A C 1
ATOM 1331 O O . ASN A 1 178 ? 24.868 5.229 -20.192 1.00 78.38 178 ASN A O 1
ATOM 1335 N N . SER A 1 179 ? 24.541 5.726 -18.040 1.00 80.06 179 SER A N 1
ATOM 1336 C CA . SER A 1 179 ? 25.576 4.809 -17.536 1.00 80.06 179 SER A CA 1
ATOM 1337 C C . SER A 1 179 ? 25.059 3.392 -17.277 1.00 80.06 179 SER A C 1
ATOM 1339 O O . SER A 1 179 ? 25.855 2.455 -17.210 1.00 80.06 179 SER A O 1
ATOM 1341 N N . THR A 1 180 ? 23.742 3.215 -17.185 1.00 77.81 180 THR A N 1
ATOM 1342 C CA . THR A 1 180 ? 23.107 1.911 -16.990 1.00 77.81 180 THR A CA 1
ATOM 1343 C C . THR A 1 180 ? 23.049 1.157 -18.317 1.00 77.81 180 THR A C 1
ATOM 1345 O O . THR A 1 180 ? 22.374 1.589 -19.245 1.00 77.81 180 THR A O 1
ATOM 1348 N N . GLN A 1 181 ? 23.771 0.040 -18.428 1.00 79.81 181 GLN A N 1
ATOM 1349 C CA . GLN A 1 181 ? 23.810 -0.789 -19.639 1.00 79.81 181 GLN A CA 1
ATOM 1350 C C . GLN A 1 181 ? 22.631 -1.767 -19.692 1.00 79.81 181 GLN A C 1
ATOM 1352 O O . GLN A 1 181 ? 22.259 -2.357 -18.674 1.00 79.81 181 GLN A O 1
ATOM 1357 N N . VAL A 1 182 ? 22.080 -1.958 -20.887 1.00 74.75 182 VAL A N 1
ATOM 1358 C CA . VAL A 1 182 ? 21.008 -2.895 -21.224 1.00 74.75 182 VAL A CA 1
ATOM 1359 C C . VAL A 1 182 ? 21.616 -4.149 -21.835 1.00 74.75 182 VAL A C 1
ATOM 1361 O O . VAL A 1 182 ? 22.410 -4.088 -22.771 1.00 74.75 182 VAL A O 1
ATOM 1364 N N . ASN A 1 183 ? 21.265 -5.306 -21.279 1.00 74.38 183 ASN A N 1
ATOM 1365 C CA . ASN A 1 183 ? 21.525 -6.597 -21.883 1.00 74.38 183 ASN A CA 1
ATOM 1366 C C . ASN A 1 183 ? 20.452 -6.839 -22.940 1.00 74.38 183 ASN A C 1
ATOM 1368 O O . ASN A 1 183 ? 19.299 -7.107 -22.600 1.00 74.38 183 ASN A O 1
ATOM 1372 N N . ASP A 1 184 ? 20.845 -6.761 -24.202 1.00 72.06 184 ASP A N 1
ATOM 1373 C CA . ASP A 1 184 ? 19.979 -7.022 -25.346 1.00 72.06 184 ASP A CA 1
ATOM 1374 C C . ASP A 1 184 ? 20.480 -8.267 -26.098 1.00 72.06 184 ASP A C 1
ATOM 1376 O O . ASP A 1 184 ? 21.130 -8.145 -27.137 1.00 72.06 184 ASP A O 1
ATOM 1380 N N . PRO A 1 185 ? 20.292 -9.478 -25.534 1.00 70.38 185 PRO A N 1
ATOM 1381 C CA . PRO A 1 185 ? 20.832 -10.706 -26.115 1.00 70.38 185 PRO A CA 1
ATOM 1382 C C . PRO A 1 185 ? 20.202 -11.055 -27.468 1.00 70.38 185 PRO A C 1
ATOM 1384 O O . PRO A 1 185 ? 20.850 -11.734 -28.262 1.00 70.38 185 PRO A O 1
ATOM 1387 N N . ASP A 1 186 ? 18.986 -10.569 -27.725 1.00 71.31 186 ASP A N 1
ATOM 1388 C CA . ASP A 1 186 ? 18.240 -10.835 -28.954 1.00 71.31 186 ASP A CA 1
ATOM 1389 C C . ASP A 1 186 ? 18.327 -9.672 -29.958 1.00 71.31 186 ASP A C 1
ATOM 1391 O O . ASP A 1 186 ? 17.761 -9.767 -31.031 1.00 71.31 186 ASP A O 1
ATOM 1395 N N . GLY A 1 187 ? 19.040 -8.577 -29.670 1.00 77.12 187 GLY A N 1
ATOM 1396 C CA . GLY A 1 187 ? 19.257 -7.496 -30.645 1.00 77.12 187 GLY A CA 1
ATOM 1397 C C . GLY A 1 187 ? 18.041 -6.595 -30.914 1.00 77.12 187 GLY A C 1
ATOM 1398 O O . GLY A 1 187 ? 17.985 -5.911 -31.942 1.00 77.12 187 GLY A O 1
ATOM 1399 N N . LEU A 1 188 ? 17.081 -6.538 -29.990 1.00 76.94 188 LEU A N 1
ATOM 1400 C CA . LEU A 1 188 ? 15.834 -5.775 -30.101 1.00 76.94 188 LEU A CA 1
ATOM 1401 C C . LEU A 1 188 ? 16.061 -4.259 -30.231 1.00 76.94 188 LEU A C 1
ATOM 1403 O O . LEU A 1 188 ? 15.318 -3.574 -30.937 1.00 76.94 188 LEU A O 1
ATOM 1407 N N . ILE A 1 189 ? 17.117 -3.719 -29.615 1.00 77.94 189 ILE A N 1
ATOM 1408 C CA . ILE A 1 189 ? 17.523 -2.312 -29.769 1.00 77.94 189 ILE A CA 1
ATOM 1409 C C . ILE A 1 189 ? 17.895 -2.031 -31.229 1.00 77.94 189 ILE A C 1
ATOM 1411 O O . ILE A 1 189 ? 17.578 -0.966 -31.766 1.00 77.94 189 ILE A O 1
ATOM 1415 N N . GLN A 1 190 ? 18.571 -2.973 -31.888 1.00 82.81 190 GLN A N 1
ATOM 1416 C CA . GLN A 1 190 ? 18.961 -2.822 -33.286 1.00 82.81 190 GLN A CA 1
ATOM 1417 C C . GLN A 1 190 ? 17.770 -3.016 -34.233 1.00 82.81 190 GLN A C 1
ATOM 1419 O O . GLN A 1 190 ? 17.651 -2.254 -35.195 1.00 82.81 190 GLN A O 1
ATOM 1424 N N . ALA A 1 191 ? 16.865 -3.952 -33.936 1.00 79.62 191 ALA A N 1
ATOM 1425 C CA . ALA A 1 191 ? 15.614 -4.122 -34.678 1.00 79.62 191 ALA A CA 1
ATOM 1426 C C . ALA A 1 191 ? 14.773 -2.838 -34.681 1.00 79.62 191 ALA A C 1
ATOM 1428 O O . ALA A 1 191 ? 14.375 -2.364 -35.746 1.00 79.62 191 ALA A O 1
ATOM 1429 N N . ALA A 1 192 ? 14.593 -2.211 -33.512 1.00 78.88 192 ALA A N 1
ATOM 1430 C CA . ALA A 1 192 ? 13.878 -0.941 -33.387 1.00 78.88 192 ALA A CA 1
ATOM 1431 C C . ALA A 1 192 ? 14.500 0.160 -34.263 1.00 78.88 192 ALA A C 1
ATOM 1433 O O . ALA A 1 192 ? 13.798 0.851 -35.004 1.00 78.88 192 ALA A O 1
ATOM 1434 N N . LYS A 1 193 ? 15.835 0.297 -34.233 1.00 80.31 193 LYS A N 1
ATOM 1435 C CA . LYS A 1 193 ? 16.569 1.265 -35.069 1.00 80.31 193 LYS A CA 1
ATOM 1436 C C . LYS A 1 193 ? 16.347 1.021 -36.561 1.00 80.31 193 LYS A C 1
ATOM 1438 O O . LYS A 1 193 ? 16.121 1.975 -37.307 1.00 80.31 193 LYS A O 1
ATOM 1443 N N . ASN A 1 194 ? 16.423 -0.234 -36.998 1.00 83.25 194 ASN A N 1
ATOM 1444 C CA . ASN A 1 194 ? 16.228 -0.595 -38.398 1.00 83.25 194 ASN A CA 1
ATOM 1445 C C . ASN A 1 194 ? 14.791 -0.314 -38.850 1.00 83.25 194 ASN A C 1
ATOM 1447 O O . ASN A 1 194 ? 14.595 0.277 -39.911 1.00 83.25 194 ASN A O 1
ATOM 1451 N N . GLY A 1 195 ? 13.799 -0.681 -38.034 1.00 78.62 195 GLY A N 1
ATOM 1452 C CA . GLY A 1 195 ? 12.382 -0.502 -38.350 1.00 78.62 195 GLY A CA 1
ATOM 1453 C C . GLY A 1 195 ? 12.035 0.967 -38.574 1.00 78.62 195 GLY A C 1
ATOM 1454 O O . GLY A 1 195 ? 11.458 1.331 -39.600 1.00 78.62 195 GLY A O 1
ATOM 1455 N N . LEU A 1 196 ? 12.494 1.828 -37.663 1.00 76.38 196 LEU A N 1
ATOM 1456 C CA . LEU A 1 196 ? 12.321 3.280 -37.755 1.00 76.38 196 LEU A CA 1
ATOM 1457 C C . LEU A 1 196 ? 13.013 3.879 -38.989 1.00 76.38 196 LEU A C 1
ATOM 1459 O O . LEU A 1 196 ? 12.471 4.776 -39.640 1.00 76.38 196 LEU A O 1
ATOM 1463 N N . ALA A 1 197 ? 14.194 3.368 -39.350 1.00 76.94 197 ALA A N 1
ATOM 1464 C CA . ALA A 1 197 ? 14.907 3.804 -40.548 1.00 76.94 197 ALA A CA 1
ATOM 1465 C C . ALA A 1 197 ? 14.174 3.413 -41.845 1.00 76.94 197 ALA A C 1
ATOM 1467 O O . ALA A 1 197 ? 14.139 4.203 -42.791 1.00 76.94 197 ALA A O 1
ATOM 1468 N N . LEU A 1 198 ? 13.566 2.222 -41.894 1.00 79.00 198 LEU A N 1
ATOM 1469 C CA . LEU A 1 198 ? 12.810 1.732 -43.053 1.00 79.00 198 LEU A CA 1
ATOM 1470 C C . LEU A 1 198 ? 11.525 2.526 -43.311 1.00 79.00 198 LEU A C 1
ATOM 1472 O O . LEU A 1 198 ? 11.138 2.695 -44.467 1.00 79.00 198 LEU A O 1
ATOM 1476 N N . ASN A 1 199 ? 10.904 3.064 -42.262 1.00 71.69 199 ASN A N 1
ATOM 1477 C CA . ASN A 1 199 ? 9.750 3.958 -42.383 1.00 71.69 199 ASN A CA 1
ATOM 1478 C C . ASN A 1 199 ? 10.124 5.386 -42.812 1.00 71.69 199 ASN A C 1
ATOM 1480 O O . ASN A 1 199 ? 9.249 6.230 -42.992 1.00 71.69 199 ASN A O 1
ATOM 1484 N N . GLY A 1 200 ? 11.417 5.679 -43.011 1.00 65.06 200 GLY A N 1
ATOM 1485 C CA . GLY A 1 200 ? 11.883 7.018 -43.378 1.00 65.06 200 GLY A CA 1
ATOM 1486 C C . GLY A 1 200 ? 11.575 8.067 -42.306 1.00 65.06 200 GLY A C 1
ATOM 1487 O O . GLY A 1 200 ? 11.518 9.258 -42.619 1.00 65.06 200 GLY A O 1
ATOM 1488 N N . SER A 1 201 ? 11.357 7.628 -41.063 1.00 61.00 201 SER A N 1
ATOM 1489 C CA . SER A 1 201 ? 10.850 8.459 -39.979 1.00 61.00 201 SER A CA 1
ATOM 1490 C C . SER A 1 201 ? 11.929 9.443 -39.504 1.00 61.00 201 SER A C 1
ATOM 1492 O O . SER A 1 201 ? 12.962 9.019 -38.978 1.00 61.00 201 SER A O 1
ATOM 1494 N N . PRO A 1 202 ? 11.742 10.773 -39.642 1.00 52.62 202 PRO A N 1
ATOM 1495 C CA . PRO A 1 202 ? 12.675 11.765 -39.095 1.00 52.62 202 PRO A CA 1
ATOM 1496 C C . PRO A 1 202 ? 12.591 11.870 -37.557 1.00 52.62 202 PRO A C 1
ATOM 1498 O O . PRO A 1 202 ? 13.339 12.637 -36.944 1.00 52.62 202 PRO A O 1
ATOM 1501 N N . THR A 1 203 ? 11.686 11.107 -36.935 1.00 52.84 203 THR A N 1
ATOM 1502 C CA . THR A 1 203 ? 11.298 11.173 -35.521 1.00 52.84 203 THR A CA 1
ATOM 1503 C C . THR A 1 203 ? 12.456 10.859 -34.580 1.00 52.84 203 THR A C 1
ATOM 1505 O O . THR A 1 203 ? 12.687 11.615 -33.639 1.00 52.84 203 THR A O 1
ATOM 1508 N N . VAL A 1 204 ? 13.272 9.845 -34.886 1.00 50.78 204 VAL A N 1
ATOM 1509 C CA . VAL A 1 204 ? 14.462 9.470 -34.100 1.00 50.78 204 VAL A CA 1
ATOM 1510 C C . VAL A 1 204 ? 15.420 10.653 -33.941 1.00 50.78 204 VAL A C 1
ATOM 1512 O O . VAL A 1 204 ? 15.836 10.971 -32.832 1.00 50.78 204 VAL A O 1
ATOM 1515 N N . ALA A 1 205 ? 15.720 11.373 -35.025 1.00 49.25 205 ALA A N 1
ATOM 1516 C CA . ALA A 1 205 ? 16.603 12.538 -34.978 1.00 49.25 205 ALA A CA 1
ATOM 1517 C C . ALA A 1 205 ? 15.969 13.724 -34.228 1.00 49.25 205 ALA A C 1
ATOM 1519 O O . ALA A 1 205 ? 16.675 14.434 -33.513 1.00 49.25 205 ALA A O 1
ATOM 1520 N N . SER A 1 206 ? 14.649 13.924 -34.342 1.00 51.56 206 SER A N 1
ATOM 1521 C CA . SER A 1 206 ? 13.930 14.982 -33.613 1.00 51.56 206 SER A CA 1
ATOM 1522 C C . SER A 1 206 ? 13.720 14.697 -32.120 1.00 51.56 206 SER A C 1
ATOM 1524 O O . SER A 1 206 ? 13.644 15.646 -31.346 1.00 51.56 206 SER A O 1
ATOM 1526 N N . VAL A 1 207 ? 13.673 13.424 -31.712 1.00 53.06 207 VAL A N 1
ATOM 1527 C CA . VAL A 1 207 ? 13.593 12.979 -30.307 1.00 53.06 207 VAL A CA 1
ATOM 1528 C C . VAL A 1 207 ? 14.987 12.966 -29.662 1.00 53.06 207 VAL A C 1
ATOM 1530 O O . VAL A 1 207 ? 15.146 13.366 -28.511 1.00 53.06 207 VAL A O 1
ATOM 1533 N N . ILE A 1 208 ? 16.026 12.579 -30.414 1.00 51.81 208 ILE A N 1
ATOM 1534 C CA . ILE A 1 208 ? 17.430 12.598 -29.961 1.00 51.81 208 ILE A CA 1
ATOM 1535 C C . ILE A 1 208 ? 17.965 14.025 -29.808 1.00 51.81 208 ILE A C 1
ATOM 1537 O O . ILE A 1 208 ? 18.722 14.289 -28.875 1.00 51.81 208 ILE A O 1
ATOM 1541 N N . ALA A 1 209 ? 17.606 14.942 -30.715 1.00 52.69 209 ALA A N 1
ATOM 1542 C CA . ALA A 1 209 ? 18.132 16.309 -30.744 1.00 52.69 209 ALA A CA 1
ATOM 1543 C C . ALA A 1 209 ? 18.066 17.049 -29.390 1.00 52.69 209 ALA A C 1
ATOM 1545 O O . ALA A 1 209 ? 19.079 17.644 -29.018 1.00 52.69 209 ALA A O 1
ATOM 1546 N N . PRO A 1 210 ? 16.957 17.009 -28.626 1.00 52.72 210 PRO A N 1
ATOM 1547 C CA . PRO A 1 210 ? 16.927 17.585 -27.287 1.00 52.72 210 PRO A CA 1
ATOM 1548 C C . PRO A 1 210 ? 17.777 16.783 -26.278 1.00 52.72 210 PRO A C 1
ATOM 1550 O O . PRO A 1 210 ? 18.654 17.338 -25.621 1.00 52.72 210 PRO A O 1
ATOM 1553 N N . VAL A 1 211 ? 17.623 15.462 -26.170 1.00 54.41 211 VAL A N 1
ATOM 1554 C CA . VAL A 1 211 ? 18.330 14.680 -25.128 1.00 54.41 211 VAL A CA 1
ATOM 1555 C C . VAL A 1 211 ? 19.861 14.722 -25.291 1.00 54.41 211 VAL A C 1
ATOM 1557 O O . VAL A 1 211 ? 20.602 14.840 -24.310 1.00 54.41 211 VAL A O 1
ATOM 1560 N N . ALA A 1 212 ? 20.349 14.723 -26.534 1.00 50.47 212 ALA A N 1
ATOM 1561 C CA . ALA A 1 212 ? 21.772 14.812 -26.862 1.00 50.47 212 ALA A CA 1
ATOM 1562 C C . ALA A 1 212 ? 22.417 16.163 -26.494 1.00 50.47 212 ALA A C 1
ATOM 1564 O O . ALA A 1 212 ? 23.639 16.231 -26.366 1.00 50.47 212 ALA A O 1
ATOM 1565 N N . GLN A 1 213 ? 21.633 17.233 -26.307 1.00 51.84 213 GLN A N 1
ATOM 1566 C CA . GLN A 1 213 ? 22.155 18.533 -25.866 1.00 51.84 213 GLN A CA 1
ATOM 1567 C C . GLN A 1 213 ? 22.449 18.588 -24.358 1.00 51.84 213 GLN A C 1
ATOM 1569 O O . GLN A 1 213 ? 23.273 19.400 -23.940 1.00 51.84 213 GLN A O 1
ATOM 1574 N N . ILE A 1 214 ? 21.816 17.729 -23.549 1.00 52.12 214 ILE A N 1
ATOM 1575 C CA . ILE A 1 214 ? 21.959 17.709 -22.078 1.00 52.12 214 ILE A CA 1
ATOM 1576 C C . ILE A 1 214 ? 22.912 16.605 -21.617 1.00 52.12 214 ILE A C 1
ATOM 1578 O O . ILE A 1 214 ? 23.634 16.781 -20.635 1.00 52.12 214 ILE A O 1
ATOM 1582 N N . ALA A 1 215 ? 22.969 15.482 -22.336 1.00 55.28 215 ALA A N 1
ATOM 1583 C CA . ALA A 1 215 ? 23.954 14.435 -22.094 1.00 55.28 215 ALA A CA 1
ATOM 1584 C C . ALA A 1 215 ? 25.355 14.918 -22.521 1.00 55.28 215 ALA A C 1
ATOM 1586 O O . ALA A 1 215 ? 25.819 14.651 -23.630 1.00 55.28 215 ALA A O 1
ATOM 1587 N N . THR A 1 216 ? 26.045 15.661 -21.650 1.00 53.03 216 THR A N 1
ATOM 1588 C CA . THR A 1 216 ? 27.436 16.088 -21.858 1.00 53.03 216 THR A CA 1
ATOM 1589 C C . THR A 1 216 ? 28.322 14.859 -22.086 1.00 53.03 216 THR A C 1
ATOM 1591 O O . THR A 1 216 ? 28.660 14.162 -21.133 1.00 53.03 216 THR A O 1
ATOM 1594 N N . GLY A 1 217 ? 28.676 14.573 -23.344 1.00 58.94 217 GLY A N 1
ATOM 1595 C CA . GLY A 1 217 ? 29.458 13.389 -23.731 1.00 58.94 217 GLY A CA 1
ATOM 1596 C C . GLY A 1 217 ? 28.765 12.418 -24.698 1.00 58.94 217 GLY A C 1
ATOM 1597 O O . GLY A 1 217 ? 29.420 11.486 -25.154 1.00 58.94 217 GLY A O 1
ATOM 1598 N N . GLY A 1 218 ? 27.500 12.657 -25.064 1.00 69.94 218 GLY A N 1
ATOM 1599 C CA . GLY A 1 218 ? 26.735 11.803 -25.981 1.00 69.94 218 GLY A CA 1
ATOM 1600 C C . GLY A 1 218 ? 25.960 10.679 -25.280 1.00 69.94 218 GLY A C 1
ATOM 1601 O O . GLY A 1 218 ? 26.035 10.509 -24.064 1.00 69.94 218 GLY A O 1
ATOM 1602 N N . ILE A 1 219 ? 25.176 9.929 -26.057 1.00 75.56 219 ILE A N 1
ATOM 1603 C CA . ILE A 1 219 ? 24.386 8.784 -25.578 1.00 75.56 219 ILE A CA 1
ATOM 1604 C C . ILE A 1 219 ? 25.230 7.517 -25.741 1.00 75.56 219 ILE A C 1
ATOM 1606 O O . ILE A 1 219 ? 25.747 7.249 -26.827 1.00 75.56 219 ILE A O 1
ATOM 1610 N N . ASN A 1 220 ? 25.375 6.742 -24.671 1.00 80.44 220 ASN A N 1
ATOM 1611 C CA . ASN A 1 220 ? 26.082 5.470 -24.703 1.00 80.44 220 ASN A CA 1
ATOM 1612 C C . ASN A 1 220 ? 25.223 4.430 -25.431 1.00 80.44 220 ASN A C 1
ATOM 1614 O O . ASN A 1 220 ? 24.055 4.236 -25.089 1.00 80.44 220 ASN A O 1
ATOM 1618 N N . GLY A 1 221 ? 25.812 3.740 -26.409 1.00 80.62 221 GLY A N 1
ATOM 1619 C CA . GLY A 1 221 ? 25.157 2.612 -27.067 1.00 80.62 221 GLY A CA 1
ATOM 1620 C C . GLY A 1 221 ? 24.824 1.505 -26.063 1.00 80.62 221 GLY A C 1
ATOM 1621 O O . GLY A 1 221 ? 25.594 1.253 -25.134 1.00 80.62 221 GLY A O 1
ATOM 1622 N N . GLY A 1 222 ? 23.659 0.887 -26.233 1.00 75.12 222 GLY A N 1
ATOM 1623 C CA . GLY A 1 222 ? 23.111 -0.124 -25.338 1.00 75.12 222 GLY A CA 1
ATOM 1624 C C . GLY A 1 222 ? 22.742 0.408 -23.956 1.00 75.12 222 GLY A C 1
ATOM 1625 O O . GLY A 1 222 ? 22.612 -0.387 -23.038 1.00 75.12 222 GLY A O 1
ATOM 1626 N N . SER A 1 223 ? 22.626 1.723 -23.747 1.00 77.31 223 SER A N 1
ATOM 1627 C CA . SER A 1 223 ? 22.220 2.265 -22.443 1.00 77.31 223 SER A CA 1
ATOM 1628 C C . SER A 1 223 ? 20.705 2.247 -22.244 1.00 77.31 223 SER A C 1
ATOM 1630 O O . SER A 1 223 ? 19.931 2.246 -23.203 1.00 77.31 223 SER A O 1
ATOM 1632 N N . LEU A 1 224 ? 20.276 2.305 -20.982 1.00 76.31 224 LEU A N 1
ATOM 1633 C CA . LEU A 1 224 ? 18.868 2.442 -20.617 1.00 76.31 224 LEU A CA 1
ATOM 1634 C C . LEU A 1 224 ? 18.286 3.732 -21.209 1.00 76.31 224 LEU A C 1
ATOM 1636 O O . LEU A 1 224 ? 17.165 3.732 -21.711 1.00 76.31 224 LEU A O 1
ATOM 1640 N N . LEU A 1 225 ? 19.089 4.802 -21.248 1.00 75.75 225 LEU A N 1
ATOM 1641 C CA . LEU A 1 225 ? 18.733 6.049 -21.924 1.00 75.75 225 LEU A CA 1
ATOM 1642 C C . LEU A 1 225 ? 18.507 5.862 -23.435 1.00 75.75 225 LEU A C 1
ATOM 1644 O O . LEU A 1 225 ? 17.556 6.423 -23.974 1.00 75.75 225 LEU A O 1
ATOM 1648 N N . GLU A 1 226 ? 19.340 5.077 -24.127 1.00 76.62 226 GLU A N 1
ATOM 1649 C CA . GLU A 1 226 ? 19.141 4.783 -25.554 1.00 76.62 226 GLU A CA 1
ATOM 1650 C C . GLU A 1 226 ? 17.833 4.017 -25.795 1.00 76.62 226 GLU A C 1
ATOM 1652 O O . GLU A 1 226 ? 17.058 4.395 -26.672 1.00 76.62 226 GLU A O 1
ATOM 1657 N N . ALA A 1 227 ? 17.557 2.983 -24.997 1.00 75.00 227 ALA A N 1
ATOM 1658 C CA . ALA A 1 227 ? 16.323 2.204 -25.104 1.00 75.00 227 ALA A CA 1
ATOM 1659 C C . ALA A 1 227 ? 15.069 3.069 -24.872 1.00 75.00 227 ALA A C 1
ATOM 1661 O O . ALA A 1 227 ? 14.093 2.961 -25.613 1.00 75.00 227 ALA A O 1
ATOM 1662 N N . MET A 1 228 ? 15.114 3.986 -23.901 1.00 73.94 228 MET A N 1
ATOM 1663 C CA . MET A 1 228 ? 14.029 4.939 -23.644 1.00 73.94 228 MET A CA 1
ATOM 1664 C C . MET A 1 228 ? 13.793 5.896 -24.816 1.00 73.94 228 MET A C 1
ATOM 1666 O O . MET A 1 228 ? 12.655 6.120 -25.219 1.00 73.94 228 MET A O 1
ATOM 1670 N N . ILE A 1 229 ? 14.863 6.441 -25.399 1.00 72.44 229 ILE A N 1
ATOM 1671 C CA . ILE A 1 229 ? 14.771 7.310 -26.581 1.00 72.44 229 ILE A CA 1
ATOM 1672 C C . ILE A 1 229 ? 14.167 6.553 -27.769 1.00 72.44 229 ILE A C 1
ATOM 1674 O O . ILE A 1 229 ? 13.352 7.108 -28.507 1.00 72.44 229 ILE A O 1
ATOM 1678 N N . LEU A 1 230 ? 14.547 5.287 -27.957 1.00 74.94 230 LEU A N 1
ATOM 1679 C CA . LEU A 1 230 ? 13.983 4.444 -29.009 1.00 74.94 230 LEU A CA 1
ATOM 1680 C C . LEU A 1 230 ? 12.493 4.188 -28.789 1.00 74.94 230 LEU A C 1
ATOM 1682 O O . LEU A 1 230 ? 11.737 4.289 -29.748 1.00 74.94 230 LEU A O 1
ATOM 1686 N N . ASN A 1 231 ? 12.048 3.965 -27.551 1.00 73.12 231 ASN A N 1
ATOM 1687 C CA . ASN A 1 231 ? 10.621 3.851 -27.236 1.00 73.12 231 ASN A CA 1
ATOM 1688 C C . ASN A 1 231 ? 9.823 5.088 -27.608 1.00 73.12 231 ASN A C 1
ATOM 1690 O O . ASN A 1 231 ? 8.766 4.970 -28.221 1.00 73.12 231 ASN A O 1
ATOM 1694 N N . CYS A 1 232 ? 10.338 6.266 -27.258 1.00 70.81 232 CYS A N 1
ATOM 1695 C CA . CYS A 1 232 ? 9.721 7.525 -27.653 1.00 70.81 232 CYS A CA 1
ATOM 1696 C C . CYS A 1 232 ? 9.553 7.602 -29.183 1.00 70.81 232 CYS A C 1
ATOM 1698 O O . CYS A 1 232 ? 8.522 8.048 -29.679 1.00 70.81 232 CYS A O 1
ATOM 1700 N N . ALA A 1 233 ? 10.566 7.170 -29.943 1.00 72.44 233 ALA A N 1
ATOM 1701 C CA . ALA A 1 233 ? 10.532 7.205 -31.401 1.00 72.44 233 ALA A CA 1
ATOM 1702 C C . ALA A 1 233 ? 9.594 6.151 -32.013 1.00 72.44 233 ALA A C 1
ATOM 1704 O O . ALA A 1 233 ? 8.903 6.463 -32.978 1.00 72.44 233 ALA A O 1
ATOM 1705 N N . LEU A 1 234 ? 9.535 4.940 -31.447 1.00 73.75 234 LEU A N 1
ATOM 1706 C CA . LEU A 1 234 ? 8.599 3.887 -31.860 1.00 73.75 234 LEU A CA 1
ATOM 1707 C C . LEU A 1 234 ? 7.148 4.346 -31.705 1.00 73.75 234 LEU A C 1
ATOM 1709 O O . LEU A 1 234 ? 6.375 4.282 -32.658 1.00 73.75 234 LEU A O 1
ATOM 1713 N N . ILE A 1 235 ? 6.803 4.904 -30.545 1.00 69.31 235 ILE A N 1
ATOM 1714 C CA . ILE A 1 235 ? 5.454 5.416 -30.276 1.00 69.31 235 ILE A CA 1
ATOM 1715 C C . ILE A 1 235 ? 5.124 6.597 -31.198 1.00 69.31 235 ILE A C 1
ATOM 1717 O O . ILE A 1 235 ? 4.035 6.656 -31.772 1.00 69.31 235 ILE A O 1
ATOM 1721 N N . ALA A 1 236 ? 6.074 7.514 -31.404 1.00 67.88 236 ALA A N 1
ATOM 1722 C CA . ALA A 1 236 ? 5.899 8.629 -32.331 1.00 67.88 236 ALA A CA 1
ATOM 1723 C C . ALA A 1 236 ? 5.638 8.160 -33.773 1.00 67.88 236 ALA A C 1
ATOM 1725 O O . ALA A 1 236 ? 4.805 8.749 -34.448 1.00 67.88 236 ALA A O 1
ATOM 1726 N N . ASP A 1 237 ? 6.319 7.114 -34.244 1.00 71.12 237 ASP A N 1
ATOM 1727 C CA . ASP A 1 237 ? 6.128 6.570 -35.594 1.00 71.12 237 ASP A CA 1
ATOM 1728 C C . ASP A 1 237 ? 4.790 5.835 -35.748 1.00 71.12 237 ASP A C 1
ATOM 1730 O O . ASP A 1 237 ? 4.100 5.980 -36.751 1.00 71.12 237 ASP A O 1
ATOM 1734 N N . GLN A 1 238 ? 4.384 5.094 -34.720 1.00 68.44 238 GLN A N 1
ATOM 1735 C CA . GLN A 1 238 ? 3.181 4.261 -34.753 1.00 68.44 238 GLN A CA 1
ATOM 1736 C C . GLN A 1 238 ? 1.891 5.027 -34.429 1.00 68.44 238 GLN A C 1
ATOM 1738 O O . GLN A 1 238 ? 0.796 4.539 -34.705 1.00 68.44 238 GLN A O 1
ATOM 1743 N N . SER A 1 239 ? 1.997 6.234 -33.867 1.00 60.47 239 SER A N 1
ATOM 1744 C CA . SER A 1 239 ? 0.851 7.117 -33.601 1.00 60.47 239 SER A CA 1
ATOM 1745 C C . SER A 1 239 ? 0.347 7.860 -34.847 1.00 60.47 239 SER A C 1
ATOM 1747 O O . SER A 1 239 ? -0.822 8.239 -34.889 1.00 60.47 239 SER A O 1
ATOM 1749 N N . VAL A 1 240 ? 1.179 8.039 -35.883 1.00 53.16 240 VAL A N 1
ATOM 1750 C CA . VAL A 1 240 ? 0.835 8.820 -37.094 1.00 53.16 240 VAL A CA 1
ATOM 1751 C C . VAL A 1 240 ? -0.144 8.093 -38.028 1.00 53.16 240 VAL A C 1
ATOM 1753 O O . VAL A 1 240 ? -0.838 8.737 -38.815 1.00 53.16 240 VAL A O 1
ATOM 1756 N N . ASP A 1 241 ? -0.242 6.766 -37.921 1.00 49.47 241 ASP A N 1
ATOM 1757 C CA . ASP A 1 241 ? -1.155 5.929 -38.715 1.00 49.47 241 ASP A CA 1
ATOM 1758 C C . ASP A 1 241 ? -2.615 5.961 -38.212 1.00 49.47 241 ASP A C 1
ATOM 1760 O O . ASP A 1 241 ? -3.513 5.375 -38.825 1.00 49.47 241 ASP A O 1
ATOM 1764 N N . LEU A 1 242 ? -2.892 6.684 -37.121 1.00 45.78 242 LEU A N 1
ATOM 1765 C CA . LEU A 1 242 ? -4.228 6.878 -36.561 1.00 45.78 242 LEU A CA 1
ATOM 1766 C C . LEU A 1 242 ? -4.583 8.365 -36.631 1.00 45.78 242 LEU A C 1
ATOM 1768 O O . LEU A 1 242 ? -3.804 9.211 -36.216 1.00 45.78 242 LEU A O 1
ATOM 1772 N N . ASN A 1 243 ? -5.742 8.676 -37.227 1.00 41.69 243 ASN A N 1
ATOM 1773 C CA . ASN A 1 243 ? -6.231 10.026 -37.549 1.00 41.69 243 ASN A CA 1
ATOM 1774 C C . ASN A 1 243 ? -5.636 11.152 -36.676 1.00 41.69 243 ASN A C 1
ATOM 1776 O O . ASN A 1 243 ? -5.893 11.212 -35.476 1.00 41.69 243 ASN A O 1
ATOM 1780 N N . ALA A 1 244 ? -4.910 12.065 -37.327 1.00 38.44 244 ALA A N 1
ATOM 1781 C CA . ALA A 1 244 ? -4.061 13.130 -36.782 1.00 38.44 244 ALA A CA 1
ATOM 1782 C C . ALA A 1 244 ? -4.722 14.195 -35.863 1.00 38.44 244 ALA A C 1
ATOM 1784 O O . ALA A 1 244 ? -4.155 15.271 -35.691 1.00 38.44 244 ALA A O 1
ATOM 1785 N N . ASP A 1 245 ? -5.900 13.939 -35.289 1.00 41.16 245 ASP A N 1
ATOM 1786 C CA . ASP A 1 245 ? -6.709 14.931 -34.559 1.00 41.16 245 ASP A CA 1
ATOM 1787 C C . ASP A 1 245 ? -6.806 14.685 -33.037 1.00 41.16 245 ASP A C 1
ATOM 1789 O O . ASP A 1 245 ? -7.495 15.411 -32.323 1.00 41.16 245 ASP A O 1
ATOM 1793 N N . THR A 1 246 ? -6.084 13.699 -32.496 1.00 42.34 246 THR A N 1
ATOM 1794 C CA . THR A 1 246 ? -5.983 13.467 -31.045 1.00 42.34 246 THR A CA 1
ATOM 1795 C C . THR A 1 246 ? -4.549 13.135 -30.655 1.00 42.34 246 THR A C 1
ATOM 1797 O O . THR A 1 246 ? -4.048 12.084 -31.022 1.00 42.34 246 THR A O 1
ATOM 1800 N N . VAL A 1 247 ? -3.925 14.072 -29.933 1.00 44.19 247 VAL A N 1
ATOM 1801 C CA . VAL A 1 247 ? -2.718 13.981 -29.089 1.00 44.19 247 VAL A CA 1
ATOM 1802 C C . VAL A 1 247 ? -1.733 12.830 -29.425 1.00 44.19 247 VAL A C 1
ATOM 1804 O O . VAL A 1 247 ? -2.019 11.688 -29.075 1.00 44.19 247 VAL A O 1
ATOM 1807 N N . PRO A 1 248 ? -0.531 13.109 -29.974 1.00 46.91 248 PRO A N 1
ATOM 1808 C CA . PRO A 1 248 ? 0.503 12.103 -30.291 1.00 46.91 248 PRO A CA 1
ATOM 1809 C C . PRO A 1 248 ? 1.131 11.401 -29.061 1.00 46.91 248 PRO A C 1
ATOM 1811 O O . PRO A 1 248 ? 2.141 10.716 -29.190 1.00 46.91 248 PRO A O 1
ATOM 1814 N N . ASP A 1 249 ? 0.543 11.560 -27.871 1.00 48.50 249 ASP A N 1
ATOM 1815 C CA . ASP A 1 249 ? 1.112 11.166 -26.574 1.00 48.50 249 ASP A CA 1
ATOM 1816 C C . ASP A 1 249 ? 0.526 9.849 -26.030 1.00 48.50 249 ASP A C 1
ATOM 1818 O O . ASP A 1 249 ? 0.792 9.487 -24.880 1.00 48.50 249 ASP A O 1
ATOM 1822 N N . LEU A 1 250 ? -0.303 9.150 -26.816 1.00 47.56 250 LEU A N 1
ATOM 1823 C CA . LEU A 1 250 ? -0.990 7.929 -26.399 1.00 47.56 250 LEU A CA 1
ATOM 1824 C C . LEU A 1 250 ? -0.538 6.728 -27.229 1.00 47.56 250 LEU A C 1
ATOM 1826 O O . LEU A 1 250 ? -0.667 6.722 -28.453 1.00 47.56 250 LEU A O 1
ATOM 1830 N N . ALA A 1 251 ? -0.061 5.684 -26.548 1.00 49.62 251 ALA A N 1
ATOM 1831 C CA . ALA A 1 251 ? 0.159 4.392 -27.180 1.00 49.62 251 ALA A CA 1
ATOM 1832 C C . ALA A 1 251 ? -1.175 3.838 -27.705 1.00 49.62 251 ALA A C 1
ATOM 1834 O O . ALA A 1 251 ? -2.192 3.794 -27.001 1.00 49.62 251 ALA A O 1
ATOM 1835 N N . VAL A 1 252 ? -1.153 3.431 -28.965 1.00 50.62 252 VAL A N 1
ATOM 1836 C CA . VAL A 1 252 ? -2.296 2.880 -29.688 1.00 50.62 252 VAL A CA 1
ATOM 1837 C C . VAL A 1 252 ? -2.289 1.357 -29.570 1.00 50.62 252 VAL A C 1
ATOM 1839 O O . VAL A 1 252 ? -1.268 0.770 -29.208 1.00 50.62 252 VAL A O 1
ATOM 1842 N N . ASP A 1 253 ? -3.428 0.710 -29.820 1.00 51.19 253 ASP A N 1
ATOM 1843 C CA . ASP A 1 253 ? -3.535 -0.750 -29.707 1.00 51.19 253 ASP A CA 1
ATOM 1844 C C . ASP A 1 253 ? -2.436 -1.454 -30.528 1.00 51.19 253 ASP A C 1
ATOM 1846 O O . ASP A 1 253 ? -2.242 -1.167 -31.710 1.00 51.19 253 ASP A O 1
ATOM 1850 N N . GLY A 1 254 ? -1.689 -2.341 -29.868 1.00 52.03 254 GLY A N 1
ATOM 1851 C CA . GLY A 1 254 ? -0.589 -3.099 -30.457 1.00 52.03 254 GLY A CA 1
ATOM 1852 C C . GLY A 1 254 ? 0.722 -2.332 -30.675 1.00 52.03 254 GLY A C 1
ATOM 1853 O O . GLY A 1 254 ? 1.642 -2.921 -31.228 1.00 52.03 254 GLY A O 1
ATOM 1854 N N . ALA A 1 255 ? 0.865 -1.063 -30.278 1.00 60.56 255 ALA A N 1
ATOM 1855 C CA . ALA A 1 255 ? 2.128 -0.335 -30.466 1.00 60.56 255 ALA A CA 1
ATOM 1856 C C . ALA A 1 255 ? 3.347 -1.140 -29.959 1.00 60.56 255 ALA A C 1
ATOM 1858 O O . ALA A 1 255 ? 3.320 -1.722 -28.869 1.00 60.56 255 ALA A O 1
ATOM 1859 N N . GLU A 1 256 ? 4.405 -1.173 -30.767 1.00 67.44 256 GLU A N 1
ATOM 1860 C CA . GLU A 1 256 ? 5.639 -1.892 -30.459 1.00 67.44 256 GLU A CA 1
ATOM 1861 C C . GLU A 1 256 ? 6.520 -1.018 -29.577 1.00 67.44 256 GLU A C 1
ATOM 1863 O O . GLU A 1 256 ? 6.913 0.083 -29.954 1.00 67.44 256 GLU A O 1
ATOM 1868 N N . ILE A 1 257 ? 6.853 -1.526 -28.396 1.00 68.00 257 ILE A N 1
ATOM 1869 C CA . ILE A 1 257 ? 7.699 -0.838 -27.424 1.00 68.00 257 ILE A CA 1
ATOM 1870 C C . ILE A 1 257 ? 8.737 -1.811 -26.867 1.00 68.00 257 ILE A C 1
ATOM 1872 O O . ILE A 1 257 ? 8.498 -3.011 -26.749 1.00 68.00 257 ILE A O 1
ATOM 1876 N N . LEU A 1 258 ? 9.894 -1.284 -26.494 1.00 68.44 258 LEU A N 1
ATOM 1877 C CA . LEU A 1 258 ? 10.938 -1.950 -25.721 1.00 68.44 258 LEU A CA 1
ATOM 1878 C C . LEU A 1 258 ? 10.618 -1.758 -24.227 1.00 68.44 258 LEU A C 1
ATOM 1880 O O . LEU A 1 258 ? 10.128 -0.695 -23.860 1.00 68.44 258 LEU A O 1
ATOM 1884 N N . ALA A 1 259 ? 10.904 -2.705 -23.324 1.00 59.28 259 ALA A N 1
ATOM 1885 C CA . ALA A 1 259 ? 10.956 -2.371 -21.891 1.00 59.28 259 ALA A CA 1
ATOM 1886 C C . ALA A 1 259 ? 12.041 -3.066 -21.087 1.00 59.28 259 ALA A C 1
ATOM 1888 O O . ALA A 1 259 ? 12.494 -4.094 -21.530 1.00 59.28 259 ALA A O 1
ATOM 1889 N N . ALA A 1 260 ? 12.545 -2.493 -19.986 1.00 57.91 260 ALA A N 1
ATOM 1890 C CA . ALA A 1 260 ? 13.691 -3.022 -19.222 1.00 57.91 260 ALA A CA 1
ATOM 1891 C C . ALA A 1 260 ? 13.284 -3.585 -17.846 1.00 57.91 260 ALA A C 1
ATOM 1893 O O . ALA A 1 260 ? 12.474 -2.973 -17.157 1.00 57.91 260 ALA A O 1
ATOM 1894 N N . THR A 1 261 ? 13.820 -4.745 -17.428 1.00 53.16 261 THR A N 1
ATOM 1895 C CA . THR A 1 261 ? 13.218 -5.573 -16.352 1.00 53.16 261 THR A CA 1
ATOM 1896 C C . THR A 1 261 ? 14.140 -6.414 -15.467 1.00 53.16 261 THR A C 1
ATOM 1898 O O . THR A 1 261 ? 13.615 -7.171 -14.652 1.00 53.16 261 THR A O 1
ATOM 1901 N N . THR A 1 262 ? 15.473 -6.349 -15.533 1.00 52.62 262 THR A N 1
ATOM 1902 C CA . THR A 1 262 ? 16.255 -7.178 -14.573 1.00 52.62 262 THR A CA 1
ATOM 1903 C C . THR A 1 262 ? 17.291 -6.494 -13.710 1.00 52.62 262 THR A C 1
ATOM 1905 O O . THR A 1 262 ? 17.745 -7.129 -12.762 1.00 52.62 262 THR A O 1
ATOM 1908 N N . THR A 1 263 ? 17.564 -5.195 -13.845 1.00 54.22 263 THR A N 1
ATOM 1909 C CA . THR A 1 263 ? 18.401 -4.506 -12.828 1.00 54.22 263 THR A CA 1
ATOM 1910 C C . THR A 1 263 ? 17.987 -3.068 -12.501 1.00 54.22 263 THR A C 1
ATOM 1912 O O . THR A 1 263 ? 18.139 -2.650 -11.361 1.00 54.22 263 THR A O 1
ATOM 1915 N N . ALA A 1 264 ? 17.345 -2.357 -13.426 1.00 53.38 264 ALA A N 1
ATOM 1916 C CA . ALA A 1 264 ? 16.721 -1.051 -13.239 1.00 53.38 264 ALA A CA 1
ATOM 1917 C C . ALA A 1 264 ? 15.539 -0.989 -14.219 1.00 53.38 264 ALA A C 1
ATOM 1919 O O . ALA A 1 264 ? 15.725 -0.820 -15.420 1.00 53.38 264 ALA A O 1
ATOM 1920 N N . GLY A 1 265 ? 14.343 -1.263 -13.711 1.00 52.44 265 GLY A N 1
ATOM 1921 C CA . GLY A 1 265 ? 13.075 -1.047 -14.413 1.00 52.44 265 GLY A CA 1
ATOM 1922 C C . GLY A 1 265 ? 11.953 -1.981 -13.965 1.00 52.44 265 GLY A C 1
ATOM 1923 O O . GLY A 1 265 ? 10.872 -1.938 -14.533 1.00 52.44 265 GLY A O 1
ATOM 1924 N N . ALA A 1 266 ? 12.194 -2.870 -12.995 1.00 63.25 266 ALA A N 1
ATOM 1925 C CA . ALA A 1 266 ? 11.385 -4.077 -12.839 1.00 63.25 266 ALA A CA 1
ATOM 1926 C C . ALA A 1 266 ? 10.707 -4.246 -11.484 1.00 63.25 266 ALA A C 1
ATOM 1928 O O . ALA A 1 266 ? 11.366 -4.143 -10.445 1.00 63.25 266 ALA A O 1
ATOM 1929 N N . ALA A 1 267 ? 9.447 -4.686 -11.519 1.00 67.88 267 ALA A N 1
ATOM 1930 C CA . ALA A 1 267 ? 8.744 -5.195 -10.346 1.00 67.88 267 ALA A CA 1
ATOM 1931 C C . ALA A 1 267 ? 9.377 -6.487 -9.793 1.00 67.88 267 ALA A C 1
ATOM 1933 O O . ALA A 1 267 ? 9.323 -6.722 -8.594 1.00 67.88 267 ALA A O 1
ATOM 1934 N N . SER A 1 268 ? 10.074 -7.273 -10.623 1.00 69.00 268 SER A N 1
ATOM 1935 C CA . SER A 1 268 ? 10.768 -8.510 -10.211 1.00 69.00 268 SER A CA 1
ATOM 1936 C C . SER A 1 268 ? 11.925 -8.294 -9.221 1.00 69.00 268 SER A C 1
ATOM 1938 O O . SER A 1 268 ? 12.385 -9.233 -8.568 1.00 69.00 268 SER A O 1
ATOM 1940 N N . ASN A 1 269 ? 12.414 -7.056 -9.107 1.00 76.88 269 ASN A N 1
ATOM 1941 C CA . ASN A 1 269 ? 13.406 -6.643 -8.114 1.00 76.88 269 ASN A CA 1
ATOM 1942 C C . ASN A 1 269 ? 12.764 -6.038 -6.856 1.00 76.88 269 ASN A C 1
ATOM 1944 O O . ASN A 1 269 ? 13.485 -5.615 -5.948 1.00 76.88 269 ASN A O 1
ATOM 1948 N N . ILE A 1 270 ? 11.433 -5.986 -6.813 1.00 83.06 270 ILE A N 1
ATOM 1949 C CA . ILE A 1 270 ? 10.644 -5.633 -5.641 1.00 83.06 270 ILE A CA 1
ATOM 1950 C C . ILE A 1 270 ? 10.192 -6.932 -4.981 1.00 83.06 270 ILE A C 1
ATOM 1952 O O . ILE A 1 270 ? 9.626 -7.826 -5.609 1.00 83.06 270 ILE A O 1
ATOM 1956 N N . GLY A 1 271 ? 10.479 -7.028 -3.694 1.00 85.88 271 GLY A N 1
ATOM 1957 C CA . GLY A 1 271 ? 10.105 -8.132 -2.839 1.00 85.88 271 GLY A CA 1
ATOM 1958 C C . GLY A 1 271 ? 9.089 -7.690 -1.798 1.00 85.88 271 GLY A C 1
ATOM 1959 O O . GLY A 1 271 ? 9.403 -6.832 -0.975 1.00 85.88 271 GLY A O 1
ATOM 1960 N N . LEU A 1 272 ? 7.901 -8.290 -1.793 1.00 89.94 272 LEU A N 1
ATOM 1961 C CA . LEU A 1 272 ? 6.933 -8.151 -0.706 1.00 89.94 272 LEU A CA 1
ATOM 1962 C C . LEU A 1 272 ? 7.419 -8.973 0.490 1.00 89.94 272 LEU A C 1
ATOM 1964 O O . LEU A 1 272 ? 7.583 -10.191 0.375 1.00 89.94 272 LEU A O 1
ATOM 1968 N N . PHE A 1 273 ? 7.603 -8.343 1.646 1.00 93.19 273 PHE A N 1
ATOM 1969 C CA . PHE A 1 273 ? 7.896 -9.039 2.893 1.00 93.19 273 PHE A CA 1
ATOM 1970 C C . PHE A 1 273 ? 6.901 -8.702 3.992 1.00 93.19 273 PHE A C 1
ATOM 1972 O O . PHE A 1 273 ? 6.412 -7.580 4.093 1.00 93.19 273 PHE A O 1
ATOM 1979 N N . LEU A 1 274 ? 6.588 -9.689 4.826 1.00 94.75 274 LEU A N 1
ATOM 1980 C CA . LEU A 1 274 ? 5.813 -9.455 6.034 1.00 94.75 274 LEU A CA 1
ATOM 1981 C C . LEU A 1 274 ? 6.763 -9.095 7.173 1.00 94.75 274 LEU A C 1
ATOM 1983 O O . LEU A 1 274 ? 7.771 -9.763 7.392 1.00 94.75 274 LEU A O 1
ATOM 1987 N N . GLU A 1 275 ? 6.448 -8.021 7.880 1.00 95.38 275 GLU A N 1
ATOM 1988 C CA . GLU A 1 275 ? 7.189 -7.536 9.034 1.00 95.38 275 GLU A CA 1
ATOM 1989 C C . GLU A 1 275 ? 6.316 -7.653 10.280 1.00 95.38 275 GLU A C 1
ATOM 1991 O O . GLU A 1 275 ? 5.146 -7.271 10.259 1.00 95.38 275 GLU A O 1
ATOM 1996 N N . TYR A 1 276 ? 6.880 -8.180 11.365 1.00 96.75 276 TYR A N 1
ATOM 1997 C CA . TYR A 1 276 ? 6.220 -8.313 12.661 1.00 96.75 276 TYR A CA 1
ATOM 1998 C C . TYR A 1 276 ? 6.768 -7.240 13.612 1.00 96.75 276 TYR A C 1
ATOM 2000 O O . TYR A 1 276 ? 7.854 -7.411 14.166 1.00 96.75 276 TYR A O 1
ATOM 2008 N N . PRO A 1 277 ? 6.063 -6.106 13.813 1.00 97.19 277 PRO A N 1
ATOM 2009 C CA . PRO A 1 277 ? 6.618 -5.005 14.588 1.00 97.19 277 PRO A CA 1
ATOM 2010 C C . PRO A 1 277 ? 6.882 -5.380 16.048 1.00 97.19 277 PRO A C 1
ATOM 2012 O O . PRO A 1 277 ? 6.024 -5.935 16.741 1.00 97.19 277 PRO A O 1
ATOM 2015 N N . GLU A 1 278 ? 8.057 -4.996 16.532 1.00 96.81 278 GLU A N 1
ATOM 2016 C CA . GLU A 1 278 ? 8.501 -5.270 17.895 1.00 96.81 278 GLU A CA 1
ATOM 2017 C C . GLU A 1 278 ? 8.147 -4.141 18.881 1.00 96.81 278 GLU A C 1
ATOM 2019 O O . GLU A 1 278 ? 7.637 -3.083 18.499 1.00 96.81 278 GLU A O 1
ATOM 2024 N N . ASP A 1 279 ? 8.427 -4.372 20.166 1.00 97.25 279 ASP A N 1
ATOM 2025 C CA . ASP A 1 279 ? 8.337 -3.401 21.264 1.00 97.25 279 ASP A CA 1
ATOM 2026 C C . ASP A 1 279 ? 7.063 -2.546 21.319 1.00 97.25 279 ASP A C 1
ATOM 2028 O O . ASP A 1 279 ? 7.112 -1.337 21.561 1.00 97.25 279 ASP A O 1
ATOM 2032 N N . ILE A 1 280 ? 5.900 -3.156 21.092 1.00 98.00 280 ILE A N 1
ATOM 2033 C CA . ILE A 1 280 ? 4.606 -2.489 21.226 1.00 98.00 280 ILE A CA 1
ATOM 2034 C C . ILE A 1 280 ? 4.280 -2.379 22.710 1.00 98.00 280 ILE A C 1
ATOM 2036 O O . ILE A 1 280 ? 4.173 -3.381 23.422 1.00 98.00 280 ILE A O 1
ATOM 2040 N N . LYS A 1 281 ? 4.109 -1.144 23.173 1.00 98.25 281 LYS A N 1
ATOM 2041 C CA . LYS A 1 281 ? 3.785 -0.835 24.562 1.00 98.25 281 LYS A CA 1
ATOM 2042 C C . LYS A 1 281 ? 2.287 -0.627 24.691 1.00 98.25 281 LYS A C 1
ATOM 2044 O O . LYS A 1 281 ? 1.673 0.043 23.864 1.00 98.25 281 LYS A O 1
ATOM 2049 N N . LEU A 1 282 ? 1.705 -1.181 25.743 1.00 98.25 282 LEU A N 1
ATOM 2050 C CA . LEU A 1 282 ? 0.292 -1.032 26.060 1.00 98.25 282 LEU A CA 1
ATOM 2051 C C . LEU A 1 282 ? 0.146 -0.740 27.546 1.00 98.25 282 LEU A C 1
ATOM 2053 O O . LEU A 1 282 ? 0.650 -1.495 28.374 1.00 98.25 282 LEU A O 1
ATOM 2057 N N . PHE A 1 283 ? -0.566 0.336 27.864 1.00 98.50 283 PHE A N 1
ATOM 2058 C CA . PHE A 1 283 ? -1.017 0.687 29.206 1.00 98.50 283 PHE A CA 1
ATOM 2059 C C . PHE A 1 283 ? -2.524 0.512 29.271 1.00 98.50 283 PHE A C 1
ATOM 2061 O O . PHE A 1 283 ? -3.236 1.052 28.434 1.00 98.50 283 PHE A O 1
ATOM 2068 N N . GLY A 1 284 ? -3.010 -0.247 30.238 1.00 98.25 284 GLY A N 1
ATOM 2069 C CA . GLY A 1 284 ? -4.408 -0.610 30.331 1.00 98.25 284 GLY A CA 1
ATOM 2070 C C . GLY A 1 284 ? -4.977 -0.376 31.714 1.00 98.25 284 GLY A C 1
ATOM 2071 O O . GLY A 1 284 ? -4.303 -0.557 32.731 1.00 98.25 284 GLY A O 1
ATOM 2072 N N . PHE A 1 285 ? -6.240 0.016 31.735 1.00 98.38 285 PHE A N 1
ATOM 2073 C CA . PHE A 1 285 ? -7.059 0.131 32.925 1.00 98.38 285 PHE A CA 1
ATOM 2074 C C . PHE A 1 285 ? -8.384 -0.576 32.674 1.00 98.38 285 PHE A C 1
ATOM 2076 O O . PHE A 1 285 ? -8.982 -0.429 31.615 1.00 98.38 285 PHE A O 1
ATOM 2083 N N . SER A 1 286 ? -8.852 -1.332 33.654 1.00 98.12 286 SER A N 1
ATOM 2084 C CA . SER A 1 286 ? -10.134 -2.022 33.607 1.00 98.12 286 SER A CA 1
ATOM 2085 C C . SER A 1 286 ? -10.841 -1.901 34.942 1.00 98.12 286 SER A C 1
ATOM 2087 O O . SER A 1 286 ? -10.204 -1.743 35.986 1.00 98.12 286 SER A O 1
ATOM 2089 N N . PHE A 1 287 ? -12.161 -1.984 34.908 1.00 97.88 287 PHE A N 1
ATOM 2090 C CA . PHE A 1 287 ? -12.965 -2.130 36.103 1.00 97.88 287 PHE A CA 1
ATOM 2091 C C . PHE A 1 287 ? -14.117 -3.093 35.850 1.00 97.88 287 PHE A C 1
ATOM 2093 O O . PHE A 1 287 ? -14.610 -3.220 34.728 1.00 97.88 287 PHE A O 1
ATOM 2100 N N . ASN A 1 288 ? -14.558 -3.750 36.911 1.00 97.19 288 ASN A N 1
ATOM 2101 C CA . ASN A 1 288 ? -15.762 -4.558 36.922 1.00 97.19 288 ASN A CA 1
ATOM 2102 C C . ASN A 1 288 ? -16.523 -4.278 38.215 1.00 97.19 288 ASN A C 1
ATOM 2104 O O . ASN A 1 288 ? -15.954 -4.340 39.306 1.00 97.19 288 ASN A O 1
ATOM 2108 N N . THR A 1 289 ? -17.796 -3.931 38.086 1.00 96.12 289 THR A N 1
ATOM 2109 C CA . THR A 1 289 ? -18.654 -3.552 39.201 1.00 96.12 289 THR A CA 1
ATOM 2110 C C . THR A 1 289 ? -20.093 -3.977 38.950 1.00 96.12 289 THR A C 1
ATOM 2112 O O . THR A 1 289 ? -20.462 -4.434 37.869 1.00 96.12 289 THR A O 1
ATOM 2115 N N . THR A 1 290 ? -20.930 -3.802 39.963 1.00 94.50 290 THR A N 1
ATOM 2116 C CA . THR A 1 290 ? -22.380 -3.930 39.831 1.00 94.50 290 THR A CA 1
ATOM 2117 C C . THR A 1 290 ? -23.031 -2.581 40.118 1.00 94.50 290 THR A C 1
ATOM 2119 O O . THR A 1 290 ? -22.591 -1.841 40.995 1.00 94.50 290 THR A O 1
ATOM 2122 N N . ILE A 1 291 ? -24.062 -2.213 39.363 1.00 92.69 291 ILE A N 1
ATOM 2123 C CA . ILE A 1 291 ? -24.866 -1.009 39.597 1.00 92.69 291 ILE A CA 1
ATOM 2124 C C . ILE A 1 291 ? -26.335 -1.424 39.526 1.00 92.69 291 ILE A C 1
ATOM 2126 O O . ILE A 1 291 ? -26.895 -1.623 38.447 1.00 92.69 291 ILE A O 1
ATOM 2130 N N . GLY A 1 292 ? -26.968 -1.583 40.690 1.00 89.81 292 GLY A N 1
ATOM 2131 C CA . GLY A 1 292 ? -28.296 -2.196 40.772 1.00 89.81 292 GLY A CA 1
ATOM 2132 C C . GLY A 1 292 ? -28.263 -3.636 40.251 1.00 89.81 292 GLY A C 1
ATOM 2133 O O . GLY A 1 292 ? -27.420 -4.419 40.675 1.00 89.81 292 GLY A O 1
ATOM 2134 N N . ASP A 1 293 ? -29.147 -3.958 39.305 1.00 88.19 293 ASP A N 1
ATOM 2135 C CA . ASP A 1 293 ? -29.237 -5.292 38.683 1.00 88.19 293 ASP A CA 1
ATOM 2136 C C . ASP A 1 293 ? -28.243 -5.504 37.523 1.00 88.19 293 ASP A C 1
ATOM 2138 O O . ASP A 1 293 ? -28.250 -6.554 36.877 1.00 88.19 293 ASP A O 1
ATOM 2142 N N . TRP A 1 294 ? -27.421 -4.498 37.215 1.00 93.38 294 TRP A N 1
ATOM 2143 C CA . TRP A 1 294 ? -26.507 -4.521 36.077 1.00 93.38 294 TRP A CA 1
ATOM 2144 C C . TRP A 1 294 ? -25.092 -4.850 36.535 1.00 93.38 294 TRP A C 1
ATOM 2146 O O . TRP A 1 294 ? -24.527 -4.145 37.371 1.00 93.38 294 TRP A O 1
ATOM 2156 N N . GLY A 1 295 ? -24.487 -5.873 35.940 1.00 95.88 295 GLY A N 1
ATOM 2157 C CA . GLY A 1 295 ? -23.034 -5.968 35.852 1.00 95.88 295 GLY A CA 1
ATOM 2158 C C . GLY A 1 295 ? -22.536 -4.918 34.866 1.00 95.88 295 GLY A C 1
ATOM 2159 O O . GLY A 1 295 ? -23.098 -4.793 33.777 1.00 95.88 295 GLY A O 1
ATOM 2160 N N . VAL A 1 296 ? -21.538 -4.136 35.263 1.00 96.81 296 VAL A N 1
ATOM 2161 C CA . VAL A 1 296 ? -20.921 -3.099 34.437 1.00 96.81 296 VAL A CA 1
ATOM 2162 C C . VAL A 1 296 ? -19.422 -3.324 34.443 1.00 96.81 296 VAL A C 1
ATOM 2164 O O . VAL A 1 296 ? -18.775 -3.275 35.489 1.00 96.81 296 VAL A O 1
ATOM 2167 N N . GLN A 1 297 ? -18.868 -3.512 33.257 1.00 97.31 297 GLN A N 1
ATOM 2168 C CA . GLN A 1 297 ? -17.448 -3.707 33.048 1.00 97.31 297 GLN A CA 1
ATOM 2169 C C . GLN A 1 297 ? -16.942 -2.706 32.025 1.00 97.31 297 GLN A C 1
ATOM 2171 O O . GLN A 1 297 ? -17.637 -2.368 31.071 1.00 97.31 297 GLN A O 1
ATOM 2176 N N . GLY A 1 298 ? -15.722 -2.232 32.204 1.00 97.75 298 GLY A N 1
ATOM 2177 C CA . GLY A 1 298 ? -15.106 -1.333 31.248 1.00 97.75 298 GLY A CA 1
ATOM 2178 C C . GLY A 1 298 ? -13.610 -1.528 31.187 1.00 97.75 298 GLY A C 1
ATOM 2179 O O . GLY A 1 298 ? -12.979 -1.960 32.151 1.00 97.75 298 GLY A O 1
ATOM 2180 N N . GLU A 1 299 ? -13.049 -1.194 30.039 1.00 98.12 299 GLU A N 1
ATOM 2181 C CA . GLU A 1 299 ? -11.623 -1.263 29.782 1.00 98.12 299 GLU A CA 1
ATOM 2182 C C . GLU A 1 299 ? -11.206 -0.087 28.908 1.00 98.12 299 GLU A C 1
ATOM 2184 O O . GLU A 1 299 ? -11.906 0.298 27.977 1.00 98.12 299 GLU A O 1
ATOM 2189 N N . THR A 1 300 ? -10.053 0.490 29.209 1.00 98.25 300 THR A N 1
ATOM 2190 C CA . THR A 1 300 ? -9.367 1.446 28.352 1.00 98.25 300 THR A CA 1
ATOM 2191 C C . THR A 1 300 ? -7.923 1.009 28.194 1.00 98.25 300 THR A C 1
ATOM 2193 O O . THR A 1 300 ? -7.289 0.580 29.159 1.00 98.25 300 THR A O 1
ATOM 2196 N N . SER A 1 301 ? -7.398 1.092 26.979 1.00 98.12 301 SER A N 1
ATOM 2197 C CA . SER A 1 301 ? -6.014 0.756 26.685 1.00 98.12 301 SER A CA 1
ATOM 2198 C C . SER A 1 301 ? -5.389 1.810 25.784 1.00 98.12 301 SER A C 1
ATOM 2200 O O . SER A 1 301 ? -5.961 2.207 24.773 1.00 98.12 301 SER A O 1
ATOM 2202 N N . PHE A 1 302 ? -4.203 2.265 26.161 1.00 98.38 302 PHE A N 1
ATOM 2203 C CA . PHE A 1 302 ? -3.411 3.248 25.448 1.00 98.38 302 PHE A CA 1
ATOM 2204 C C . PHE A 1 302 ? -2.130 2.601 24.929 1.00 98.38 302 PHE A C 1
ATOM 2206 O O . PHE A 1 302 ? -1.373 1.984 25.685 1.00 98.38 302 PHE A O 1
ATOM 2213 N N . ARG A 1 303 ? -1.882 2.748 23.632 1.00 98.44 303 ARG A N 1
ATOM 2214 C CA . ARG A 1 303 ? -0.696 2.255 22.938 1.00 98.44 303 ARG A CA 1
ATOM 2215 C C . ARG A 1 303 ? 0.010 3.454 22.305 1.00 98.44 303 ARG A C 1
ATOM 2217 O O . ARG A 1 303 ? -0.467 3.931 21.284 1.00 98.44 303 ARG A O 1
ATOM 2224 N N . PRO A 1 304 ? 1.122 3.954 22.870 1.00 97.62 304 PRO A N 1
ATOM 2225 C CA . PRO A 1 304 ? 1.810 5.134 22.335 1.00 97.62 304 PRO A CA 1
ATOM 2226 C C . PRO A 1 304 ? 2.581 4.863 21.035 1.00 97.62 304 PRO A C 1
ATOM 2228 O O . PRO A 1 304 ? 3.160 5.774 20.460 1.00 97.62 304 PRO A O 1
ATOM 2231 N N . ASN A 1 305 ? 2.711 3.600 20.628 1.00 97.31 305 ASN A N 1
ATOM 2232 C CA . ASN A 1 305 ? 3.544 3.217 19.495 1.00 97.31 305 ASN A CA 1
ATOM 2233 C C . ASN A 1 305 ? 2.955 2.039 18.706 1.00 97.31 305 ASN A C 1
ATOM 2235 O O . ASN A 1 305 ? 3.698 1.156 18.252 1.00 97.31 305 ASN A O 1
ATOM 2239 N N . GLN A 1 306 ? 1.624 2.021 18.582 1.00 96.69 306 GLN A N 1
ATOM 2240 C CA . GLN A 1 306 ? 0.887 1.006 17.839 1.00 96.69 306 GLN A CA 1
ATOM 2241 C C . GLN A 1 306 ? 1.282 1.075 16.360 1.00 96.69 306 GLN A C 1
ATOM 2243 O O . GLN A 1 306 ? 1.123 2.124 15.742 1.00 96.69 306 GLN A O 1
ATOM 2248 N N . PRO A 1 307 ? 1.778 -0.018 15.765 1.00 95.75 307 PRO A N 1
ATOM 2249 C CA . PRO A 1 307 ? 2.030 -0.047 14.335 1.00 95.75 307 PRO A CA 1
ATOM 2250 C C . PRO A 1 307 ? 0.696 -0.078 13.575 1.00 95.75 307 PRO A C 1
ATOM 2252 O O . PRO A 1 307 ? -0.143 -0.948 13.829 1.00 95.75 307 PRO A O 1
ATOM 2255 N N . LEU A 1 308 ? 0.507 0.865 12.654 1.00 92.75 308 LEU A N 1
ATOM 2256 C CA . LEU A 1 308 ? -0.623 0.920 11.731 1.00 92.75 308 LEU A CA 1
ATOM 2257 C C . LEU A 1 308 ? -0.113 0.832 10.291 1.00 92.75 308 LEU A C 1
ATOM 2259 O O . LEU A 1 308 ? 0.841 1.518 9.921 1.00 92.75 308 LEU A O 1
ATOM 2263 N N . GLN A 1 309 ? -0.748 -0.034 9.500 1.00 91.38 309 GLN A N 1
ATOM 2264 C CA . GLN A 1 309 ? -0.414 -0.268 8.096 1.00 91.38 309 GLN A CA 1
ATOM 2265 C C . GLN A 1 309 ? -0.613 1.028 7.292 1.00 91.38 309 GLN A C 1
ATOM 2267 O O . GLN A 1 309 ? -1.669 1.660 7.365 1.00 91.38 309 GLN A O 1
ATOM 2272 N N . LEU A 1 310 ? 0.407 1.409 6.530 1.00 89.62 310 LEU A N 1
ATOM 2273 C CA . LEU A 1 310 ? 0.341 2.451 5.510 1.00 89.62 310 LEU A CA 1
ATOM 2274 C C . LEU A 1 310 ? -0.385 1.933 4.272 1.00 89.62 310 LEU A C 1
ATOM 2276 O O . LEU A 1 310 ? -0.413 0.725 4.033 1.00 89.62 310 LEU A O 1
ATOM 2280 N N . ASP A 1 311 ? -0.920 2.848 3.466 1.00 85.62 311 ASP A N 1
ATOM 2281 C CA . ASP A 1 311 ? -1.499 2.500 2.171 1.00 85.62 311 ASP A CA 1
ATOM 2282 C C . ASP A 1 311 ? -0.500 1.689 1.325 1.00 85.62 311 ASP A C 1
ATOM 2284 O O . ASP A 1 311 ? 0.565 2.180 0.933 1.00 85.62 311 ASP A O 1
ATOM 2288 N N . THR A 1 312 ? -0.843 0.425 1.069 1.00 83.69 312 THR A N 1
ATOM 2289 C CA . THR A 1 312 ? 0.000 -0.509 0.320 1.00 83.69 312 THR A CA 1
ATOM 2290 C C . THR A 1 312 ? 0.172 -0.063 -1.122 1.00 83.69 312 THR A C 1
ATOM 2292 O O . THR A 1 312 ? 1.226 -0.301 -1.696 1.00 83.69 312 THR A O 1
ATOM 2295 N N . ASP A 1 313 ? -0.801 0.655 -1.688 1.00 80.75 313 ASP A N 1
ATOM 2296 C CA . ASP A 1 313 ? -0.677 1.173 -3.049 1.00 80.75 313 ASP A CA 1
ATOM 2297 C C . ASP A 1 313 ? 0.438 2.219 -3.107 1.00 80.75 313 ASP A C 1
ATOM 2299 O O . ASP A 1 313 ? 1.313 2.155 -3.966 1.00 80.75 313 ASP A O 1
ATOM 2303 N N . GLN A 1 314 ? 0.488 3.146 -2.143 1.00 81.81 314 GLN A N 1
ATOM 2304 C CA . GLN A 1 314 ? 1.592 4.104 -2.058 1.00 81.81 314 GLN A CA 1
ATOM 2305 C C . GLN A 1 314 ? 2.933 3.387 -1.876 1.00 81.81 314 GLN A C 1
ATOM 2307 O O . GLN A 1 314 ? 3.905 3.760 -2.536 1.00 81.81 314 GLN A O 1
ATOM 2312 N N . LEU A 1 315 ? 2.970 2.344 -1.039 1.00 86.12 315 LEU A N 1
ATOM 2313 C CA . LEU A 1 315 ? 4.159 1.530 -0.797 1.00 86.12 315 LEU A CA 1
ATOM 2314 C C . LEU A 1 315 ? 4.745 0.969 -2.099 1.00 86.12 315 LEU A C 1
ATOM 2316 O O . LEU A 1 315 ? 5.899 1.263 -2.428 1.00 86.12 315 LEU A O 1
ATOM 2320 N N . THR A 1 316 ? 3.903 0.262 -2.856 1.00 83.38 316 THR A N 1
ATOM 2321 C CA . THR A 1 316 ? 4.237 -0.317 -4.156 1.00 83.38 316 THR A CA 1
ATOM 2322 C C . THR A 1 316 ? 4.691 0.742 -5.145 1.00 83.38 316 THR A C 1
ATOM 2324 O O . THR A 1 316 ? 5.686 0.574 -5.848 1.00 83.38 316 THR A O 1
ATOM 2327 N N . LEU A 1 317 ? 4.015 1.887 -5.177 1.00 81.31 317 LEU A N 1
ATOM 2328 C CA . LEU A 1 317 ? 4.331 2.963 -6.111 1.00 81.31 317 LEU A CA 1
ATOM 2329 C C . LEU A 1 317 ? 5.690 3.609 -5.828 1.00 81.31 317 LEU A C 1
ATOM 2331 O O . LEU A 1 317 ? 6.411 3.933 -6.771 1.00 81.31 317 LEU A O 1
ATOM 2335 N N . ALA A 1 318 ? 6.099 3.751 -4.567 1.00 83.81 318 ALA A N 1
ATOM 2336 C CA . ALA A 1 318 ? 7.443 4.248 -4.263 1.00 83.81 318 ALA A CA 1
ATOM 2337 C C . ALA A 1 318 ? 8.536 3.223 -4.569 1.00 83.81 318 ALA A C 1
ATOM 2339 O O . ALA A 1 318 ? 9.614 3.611 -5.028 1.00 83.81 318 ALA A O 1
ATOM 2340 N N . ALA A 1 319 ? 8.273 1.929 -4.368 1.00 85.75 319 ALA A N 1
ATOM 2341 C CA . ALA A 1 319 ? 9.208 0.884 -4.767 1.00 85.75 319 ALA A CA 1
ATOM 2342 C C . ALA A 1 319 ? 9.362 0.826 -6.299 1.00 85.75 319 ALA A C 1
ATOM 2344 O O . ALA A 1 319 ? 10.485 0.759 -6.807 1.00 85.75 319 ALA A O 1
ATOM 2345 N N . LEU A 1 320 ? 8.256 0.955 -7.041 1.00 81.00 320 LEU A N 1
ATOM 2346 C CA . LEU A 1 320 ? 8.252 1.048 -8.504 1.00 81.00 320 LEU A CA 1
ATOM 2347 C C . LEU A 1 320 ? 8.965 2.308 -9.010 1.00 81.00 320 LEU A C 1
ATOM 2349 O O . LEU A 1 320 ? 9.714 2.218 -9.985 1.00 81.00 320 LEU A O 1
ATOM 2353 N N . GLY A 1 321 ? 8.811 3.450 -8.336 1.00 79.50 321 GLY A N 1
ATOM 2354 C CA . GLY A 1 321 ? 9.548 4.676 -8.656 1.00 79.50 321 GLY A CA 1
ATOM 2355 C C . GLY A 1 321 ? 11.065 4.481 -8.587 1.00 79.50 321 GLY A C 1
ATOM 2356 O O . GLY A 1 321 ? 11.779 4.808 -9.537 1.00 79.50 321 GLY A O 1
ATOM 2357 N N . ALA A 1 322 ? 11.563 3.843 -7.523 1.00 82.00 322 ALA A N 1
ATOM 2358 C CA . ALA A 1 322 ? 12.991 3.559 -7.366 1.00 82.00 322 ALA A CA 1
ATOM 2359 C C . ALA A 1 322 ? 13.524 2.552 -8.386 1.00 82.00 322 ALA A C 1
ATOM 2361 O O . ALA A 1 322 ? 14.721 2.546 -8.689 1.00 82.00 322 ALA A O 1
ATOM 2362 N N . SER A 1 323 ? 12.634 1.722 -8.934 1.00 78.44 323 SER A N 1
ATOM 2363 C CA . SER A 1 323 ? 12.995 0.758 -9.957 1.00 78.44 323 SER A CA 1
ATOM 2364 C C . SER A 1 323 ? 13.316 1.399 -11.302 1.00 78.44 323 SER A C 1
ATOM 2366 O O . SER A 1 323 ? 13.888 0.706 -12.113 1.00 78.44 323 SER A O 1
ATOM 2368 N N . CYS A 1 324 ? 13.043 2.684 -11.561 1.00 75.50 324 CYS A N 1
ATOM 2369 C CA . CYS A 1 324 ? 13.108 3.307 -12.898 1.00 75.50 324 CYS A CA 1
ATOM 2370 C C . CYS A 1 324 ? 12.000 2.899 -13.872 1.00 75.50 324 CYS A C 1
ATOM 2372 O O . CYS A 1 324 ? 12.014 3.357 -15.012 1.00 75.50 324 CYS A O 1
ATOM 2374 N N . LEU A 1 325 ? 11.026 2.088 -13.448 1.00 74.31 325 LEU A N 1
ATOM 2375 C CA . LEU A 1 325 ? 9.929 1.663 -14.315 1.00 74.31 325 LEU A CA 1
ATOM 2376 C C . LEU A 1 325 ? 9.141 2.851 -14.886 1.00 74.31 325 LEU A C 1
ATOM 2378 O O . LEU A 1 325 ? 8.900 2.915 -16.092 1.00 74.31 325 LEU A O 1
ATOM 2382 N N . PHE A 1 326 ? 8.745 3.794 -14.025 1.00 73.00 326 PHE A N 1
ATOM 2383 C CA . PHE A 1 326 ? 7.979 4.966 -14.458 1.00 73.00 326 PHE A CA 1
ATOM 2384 C C . PHE A 1 326 ? 8.771 5.815 -15.440 1.00 73.00 326 PHE A C 1
ATOM 2386 O O . PHE A 1 326 ? 8.233 6.220 -16.460 1.00 73.00 326 PHE A O 1
ATOM 2393 N N . ASP A 1 327 ? 10.056 6.024 -15.177 1.00 72.19 327 ASP A N 1
ATOM 2394 C CA . ASP A 1 327 ? 10.931 6.791 -16.058 1.00 72.19 327 ASP A CA 1
ATOM 2395 C C . ASP A 1 327 ? 11.089 6.137 -17.416 1.00 72.19 327 ASP A C 1
ATOM 2397 O O . ASP A 1 327 ? 10.998 6.796 -18.450 1.00 72.19 327 ASP A O 1
ATOM 2401 N N . PHE A 1 328 ? 11.266 4.822 -17.401 1.00 68.94 328 PHE A N 1
ATOM 2402 C CA . PHE A 1 328 ? 11.461 4.035 -18.591 1.00 68.94 328 PHE A CA 1
ATOM 2403 C C . PHE A 1 328 ? 10.232 4.060 -19.521 1.00 68.94 328 PHE A C 1
ATOM 2405 O O . PHE A 1 328 ? 10.385 4.191 -20.737 1.00 68.94 328 PHE A O 1
ATOM 2412 N N . ILE A 1 329 ? 9.019 3.959 -18.965 1.00 63.44 329 ILE A N 1
ATOM 2413 C CA . ILE A 1 329 ? 7.778 3.911 -19.756 1.00 63.44 329 ILE A CA 1
ATOM 2414 C C . ILE A 1 329 ? 7.223 5.310 -20.055 1.00 63.44 329 ILE A C 1
ATOM 2416 O O . ILE A 1 329 ? 6.768 5.563 -21.167 1.00 63.44 329 ILE A O 1
ATOM 2420 N N . LEU A 1 330 ? 7.255 6.223 -19.083 1.00 58.75 330 LEU A N 1
ATOM 2421 C CA . LEU A 1 330 ? 6.517 7.496 -19.106 1.00 58.75 330 LEU A CA 1
ATOM 2422 C C . LEU A 1 330 ? 7.406 8.699 -19.468 1.00 58.75 330 LEU A C 1
ATOM 2424 O O . LEU A 1 330 ? 6.909 9.810 -19.668 1.00 58.75 330 LEU A O 1
ATOM 2428 N N . GLY A 1 331 ? 8.714 8.466 -19.605 1.00 61.00 331 GLY A N 1
ATOM 2429 C CA . GLY A 1 331 ? 9.726 9.479 -19.874 1.00 61.00 331 GLY A CA 1
ATOM 2430 C C . GLY A 1 331 ? 10.422 9.944 -18.596 1.00 61.00 331 GLY A C 1
ATOM 2431 O O . GLY A 1 331 ? 9.855 9.922 -17.507 1.00 61.00 331 GLY A O 1
ATOM 2432 N N . ALA A 1 332 ? 11.677 10.369 -18.743 1.00 56.66 332 ALA A N 1
ATOM 2433 C CA . ALA A 1 332 ? 12.640 10.345 -17.648 1.00 56.66 332 ALA A CA 1
ATOM 2434 C C . ALA A 1 332 ? 12.390 11.308 -16.477 1.00 56.66 332 ALA A C 1
ATOM 2436 O O . ALA A 1 332 ? 13.143 11.197 -15.522 1.00 56.66 332 ALA A O 1
ATOM 2437 N N . ASP A 1 333 ? 11.425 12.243 -16.509 1.00 59.88 333 ASP A N 1
ATOM 2438 C CA . ASP A 1 333 ? 11.246 13.179 -15.380 1.00 59.88 333 ASP A CA 1
ATOM 2439 C C . ASP A 1 333 ? 9.843 13.773 -15.166 1.00 59.88 333 ASP A C 1
ATOM 2441 O O . ASP A 1 333 ? 9.504 14.099 -14.030 1.00 59.88 333 ASP A O 1
ATOM 2445 N N . THR A 1 334 ? 8.991 13.928 -16.187 1.00 58.59 334 THR A N 1
ATOM 2446 C CA . THR A 1 334 ? 7.704 14.632 -16.001 1.00 58.59 334 THR A CA 1
ATOM 2447 C C . THR A 1 334 ? 6.722 13.836 -15.149 1.00 58.59 334 THR A C 1
ATOM 2449 O O . THR A 1 334 ? 6.162 14.381 -14.200 1.00 58.59 334 THR A O 1
ATOM 2452 N N . VAL A 1 335 ? 6.524 12.551 -15.448 1.00 58.47 335 VAL A N 1
ATOM 2453 C CA . VAL A 1 335 ? 5.549 11.720 -14.727 1.00 58.47 335 VAL A CA 1
ATOM 2454 C C . VAL A 1 335 ? 6.114 11.194 -13.415 1.00 58.47 335 VAL A C 1
ATOM 2456 O O . VAL A 1 335 ? 5.395 11.208 -12.418 1.00 58.47 335 VAL A O 1
ATOM 2459 N N . SER A 1 336 ? 7.402 10.830 -13.366 1.00 65.69 336 SER A N 1
ATOM 2460 C CA . SER A 1 336 ? 8.049 10.477 -12.099 1.00 65.69 336 SER A CA 1
ATOM 2461 C C . SER A 1 336 ? 7.912 11.618 -11.093 1.00 65.69 336 SER A C 1
ATOM 2463 O O . SER A 1 336 ? 7.445 11.377 -9.992 1.00 65.69 336 SER A O 1
ATOM 2465 N N . ALA A 1 337 ? 8.167 12.872 -11.498 1.00 69.56 337 ALA A N 1
ATOM 2466 C CA . ALA A 1 337 ? 8.054 14.021 -10.602 1.00 69.56 337 ALA A CA 1
ATOM 2467 C C . ALA A 1 337 ? 6.622 14.256 -10.097 1.00 69.56 337 ALA A C 1
ATOM 2469 O O . ALA A 1 337 ? 6.450 14.693 -8.963 1.00 69.56 337 ALA A O 1
ATOM 2470 N N . GLN A 1 338 ? 5.591 13.968 -10.903 1.00 69.81 338 GLN A N 1
ATOM 2471 C CA . GLN A 1 338 ? 4.195 14.043 -10.445 1.00 69.81 338 GLN A CA 1
ATOM 2472 C C . GLN A 1 338 ? 3.867 12.931 -9.444 1.00 69.81 338 GLN A C 1
ATOM 2474 O O . GLN A 1 338 ? 3.206 13.186 -8.439 1.00 69.81 338 GLN A O 1
ATOM 2479 N N . VAL A 1 339 ? 4.345 11.711 -9.699 1.00 71.62 339 VAL A N 1
ATOM 2480 C CA . VAL A 1 339 ? 4.185 10.579 -8.779 1.00 71.62 339 VAL A CA 1
ATOM 2481 C C . VAL A 1 339 ? 4.926 10.853 -7.470 1.00 71.62 339 VAL A C 1
ATOM 2483 O O . VAL A 1 339 ? 4.328 10.721 -6.407 1.00 71.62 339 VAL A O 1
ATOM 2486 N N . ASP A 1 340 ? 6.173 11.317 -7.529 1.00 73.88 340 ASP A N 1
ATOM 2487 C CA . ASP A 1 340 ? 6.978 11.675 -6.357 1.00 73.88 340 ASP A CA 1
ATOM 2488 C C . ASP A 1 340 ? 6.361 12.812 -5.553 1.00 73.88 340 ASP A C 1
ATOM 2490 O O . ASP A 1 340 ? 6.355 12.760 -4.325 1.00 73.88 340 ASP A O 1
ATOM 2494 N N . ALA A 1 341 ? 5.843 13.842 -6.231 1.00 72.88 341 ALA A N 1
ATOM 2495 C CA . ALA A 1 341 ? 5.184 14.966 -5.576 1.00 72.88 341 ALA A CA 1
ATOM 2496 C C . ALA A 1 341 ? 3.924 14.530 -4.815 1.00 72.88 341 ALA A C 1
ATOM 2498 O O . ALA A 1 341 ? 3.560 15.174 -3.833 1.00 72.88 341 ALA A O 1
ATOM 2499 N N . GLY A 1 342 ? 3.277 13.443 -5.248 1.00 74.38 342 GLY A N 1
ATOM 2500 C CA . GLY A 1 342 ? 2.149 12.836 -4.546 1.00 74.38 342 GLY A CA 1
ATOM 2501 C C . GLY A 1 342 ? 2.540 11.800 -3.483 1.00 74.38 342 GLY A C 1
ATOM 2502 O O . GLY A 1 342 ? 1.689 11.405 -2.688 1.00 74.38 342 GLY A O 1
ATOM 2503 N N . GLN A 1 343 ? 3.796 11.337 -3.433 1.00 77.56 343 GLN A N 1
ATOM 2504 C CA . GLN A 1 343 ? 4.238 10.347 -2.447 1.00 77.56 343 GLN A CA 1
ATOM 2505 C C . GLN A 1 343 ? 4.490 10.988 -1.082 1.00 77.56 343 GLN A C 1
ATOM 2507 O O . GLN A 1 343 ? 5.418 11.772 -0.894 1.00 77.56 343 GLN A O 1
ATOM 2512 N N . THR A 1 344 ? 3.712 10.580 -0.082 1.00 77.12 344 THR A N 1
ATOM 2513 C CA . THR A 1 344 ? 3.777 11.177 1.261 1.00 77.12 344 THR A CA 1
ATOM 2514 C C . THR A 1 344 ? 4.670 10.415 2.236 1.00 77.12 344 THR A C 1
ATOM 2516 O O . THR A 1 344 ? 5.139 10.983 3.222 1.00 77.12 344 THR A O 1
ATOM 2519 N N . PHE A 1 345 ? 4.944 9.130 1.982 1.00 78.31 345 PHE A N 1
ATOM 2520 C CA . PHE A 1 345 ? 5.727 8.310 2.910 1.00 78.31 345 PHE A CA 1
ATOM 2521 C C . PHE A 1 345 ? 7.220 8.215 2.586 1.00 78.31 345 PHE A C 1
ATOM 2523 O O . PHE A 1 345 ? 8.027 8.110 3.519 1.00 78.31 345 PHE A O 1
ATOM 2530 N N . ARG A 1 346 ? 7.585 8.273 1.299 1.00 80.25 346 ARG A N 1
ATOM 2531 C CA . ARG A 1 346 ? 8.966 8.251 0.797 1.00 80.25 346 ARG A CA 1
ATOM 2532 C C . ARG A 1 346 ? 9.136 9.171 -0.417 1.00 80.25 346 ARG A C 1
ATOM 2534 O O . ARG A 1 346 ? 9.265 8.685 -1.535 1.00 80.25 346 ARG A O 1
ATOM 2541 N N . PRO A 1 347 ? 9.161 10.496 -0.206 1.00 73.31 347 PRO A N 1
ATOM 2542 C CA . PRO A 1 347 ? 9.388 11.429 -1.301 1.00 73.31 347 PRO A CA 1
ATOM 2543 C C . PRO A 1 347 ? 10.770 11.198 -1.930 1.00 73.31 347 PRO A C 1
ATOM 2545 O O . PRO A 1 347 ? 11.741 10.908 -1.224 1.00 73.31 347 PRO A O 1
ATOM 2548 N N . ASN A 1 348 ? 10.861 11.385 -3.248 1.00 74.62 348 ASN A N 1
ATOM 2549 C CA . ASN A 1 348 ? 12.071 11.199 -4.062 1.00 74.62 348 ASN A CA 1
ATOM 2550 C C . ASN A 1 348 ? 12.558 9.746 -4.188 1.00 74.62 348 ASN A C 1
ATOM 2552 O O . ASN A 1 348 ? 13.741 9.514 -4.457 1.00 74.62 348 ASN A O 1
ATOM 2556 N N . SER A 1 349 ? 11.666 8.771 -4.021 1.00 79.75 349 SER A N 1
ATOM 2557 C CA . SER A 1 349 ? 11.947 7.371 -4.329 1.00 79.75 349 SER A CA 1
ATOM 2558 C C . SER A 1 349 ? 11.922 7.130 -5.844 1.00 79.75 349 SER A C 1
ATOM 2560 O O . SER A 1 349 ? 11.032 6.475 -6.378 1.00 79.75 349 SER A O 1
ATOM 2562 N N . THR A 1 350 ? 12.895 7.713 -6.545 1.00 80.25 350 THR A N 1
ATOM 2563 C CA . THR A 1 350 ? 12.964 7.795 -8.014 1.00 80.25 350 THR A CA 1
ATOM 2564 C C . THR A 1 350 ? 14.031 6.909 -8.617 1.00 80.25 350 THR A 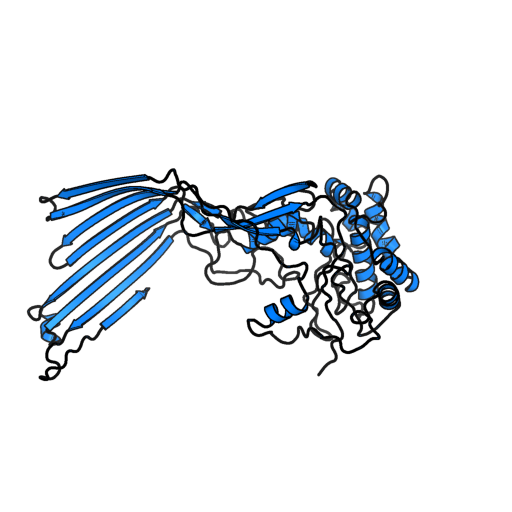C 1
ATOM 2566 O O . THR A 1 350 ? 14.905 6.395 -7.912 1.00 80.25 350 THR A O 1
ATOM 2569 N N . CYS A 1 351 ? 14.023 6.781 -9.945 1.00 79.50 351 CYS A N 1
ATOM 2570 C CA . CYS A 1 351 ? 15.119 6.151 -10.660 1.00 79.50 351 CYS A CA 1
ATOM 2571 C C . CYS A 1 351 ? 16.480 6.724 -10.248 1.00 79.50 351 CYS A C 1
ATOM 2573 O O . CYS A 1 351 ? 16.698 7.936 -10.260 1.00 79.50 351 CYS A O 1
ATOM 2575 N N . GLY A 1 352 ? 17.409 5.833 -9.904 1.00 79.62 352 GLY A N 1
ATOM 2576 C CA . GLY A 1 352 ? 18.756 6.198 -9.468 1.00 79.62 352 GLY A CA 1
ATOM 2577 C C . GLY A 1 352 ? 18.871 6.595 -7.992 1.00 79.62 352 GLY A C 1
ATOM 2578 O O . GLY A 1 352 ? 19.990 6.789 -7.520 1.00 79.62 352 GLY A O 1
ATOM 2579 N N . SER A 1 353 ? 17.766 6.657 -7.235 1.00 83.69 353 SER A N 1
ATOM 2580 C CA . SER A 1 353 ? 17.799 6.881 -5.775 1.00 83.69 353 SER A CA 1
ATOM 2581 C C . SER A 1 353 ? 18.447 5.719 -5.009 1.00 83.69 353 SER A C 1
ATOM 2583 O O . SER A 1 353 ? 19.035 5.920 -3.946 1.00 83.69 353 SER A O 1
ATOM 2585 N N . VAL A 1 354 ? 18.395 4.508 -5.570 1.00 85.38 354 VAL A N 1
ATOM 2586 C CA . VAL A 1 354 ? 19.038 3.305 -5.031 1.00 85.38 354 VAL A CA 1
ATOM 2587 C C . VAL A 1 354 ? 20.190 2.921 -5.946 1.00 85.38 354 VAL A C 1
ATOM 2589 O O . VAL A 1 354 ? 19.975 2.537 -7.094 1.00 85.38 354 VAL A O 1
ATOM 2592 N N . GLY A 1 355 ? 21.421 3.035 -5.445 1.00 81.69 355 GLY A N 1
ATOM 2593 C CA . GLY A 1 355 ? 22.626 2.720 -6.215 1.00 81.69 355 GLY A CA 1
ATOM 2594 C C . GLY A 1 355 ? 22.731 1.240 -6.596 1.00 81.69 355 GLY A C 1
ATOM 2595 O O . GLY A 1 355 ? 22.167 0.371 -5.935 1.00 81.69 355 GLY A O 1
ATOM 2596 N N . VAL A 1 356 ? 23.495 0.941 -7.647 1.00 79.75 356 VAL A N 1
ATOM 2597 C CA . VAL A 1 356 ? 23.729 -0.441 -8.096 1.00 79.75 356 VAL A CA 1
ATOM 2598 C C . VAL A 1 356 ? 24.379 -1.267 -6.982 1.00 79.75 356 VAL A C 1
ATOM 2600 O O . VAL A 1 356 ? 25.342 -0.836 -6.346 1.00 79.75 356 VAL A O 1
ATOM 2603 N N . GLY A 1 357 ? 23.845 -2.462 -6.736 1.00 81.25 357 GLY A N 1
ATOM 2604 C CA . GLY A 1 357 ? 24.250 -3.342 -5.639 1.00 81.25 357 GLY A CA 1
ATOM 2605 C C . GLY A 1 357 ? 23.696 -2.942 -4.269 1.00 81.25 357 GLY A C 1
ATOM 2606 O O . GLY A 1 357 ? 24.069 -3.563 -3.275 1.00 81.25 357 GLY A O 1
ATOM 2607 N N . GLN A 1 358 ? 22.842 -1.919 -4.194 1.00 87.94 358 GLN A N 1
ATOM 2608 C CA . GLN A 1 358 ? 22.171 -1.493 -2.966 1.00 87.94 358 GLN A CA 1
ATOM 2609 C C . GLN A 1 358 ? 20.708 -1.944 -2.947 1.00 87.94 358 GLN A C 1
ATOM 2611 O O . GLN A 1 358 ? 20.133 -2.346 -3.958 1.00 87.94 358 GLN A O 1
ATOM 2616 N N . SER A 1 359 ? 20.096 -1.854 -1.770 1.00 89.00 359 SER A N 1
ATOM 2617 C CA . SER A 1 359 ? 18.667 -2.092 -1.582 1.00 89.00 359 SER A CA 1
ATOM 2618 C C . SER A 1 359 ? 18.035 -0.954 -0.792 1.00 89.00 359 SER A C 1
ATOM 2620 O O . SER A 1 359 ? 18.715 -0.259 -0.035 1.00 89.00 359 SER A O 1
ATOM 2622 N N . ALA A 1 360 ? 16.732 -0.767 -0.974 1.00 90.50 360 ALA A N 1
ATOM 2623 C CA . ALA A 1 360 ? 15.919 0.138 -0.180 1.00 90.50 360 ALA A CA 1
ATOM 2624 C C . ALA A 1 360 ? 14.680 -0.595 0.333 1.00 90.50 360 ALA A C 1
ATOM 2626 O O . ALA A 1 360 ? 13.970 -1.246 -0.428 1.00 90.50 360 ALA A O 1
ATOM 2627 N N . GLU A 1 361 ? 14.405 -0.456 1.627 1.00 92.12 361 GLU A N 1
ATOM 2628 C CA . GLU A 1 361 ? 13.277 -1.120 2.287 1.00 92.12 361 GLU A CA 1
ATOM 2629 C C . GLU A 1 361 ? 12.176 -0.137 2.625 1.00 92.12 361 GLU A C 1
ATOM 2631 O O . GLU A 1 361 ? 12.385 0.769 3.422 1.00 92.12 361 GLU A O 1
ATOM 2636 N N . TYR A 1 362 ? 11.010 -0.306 2.042 1.00 91.75 362 TYR A N 1
ATOM 2637 C CA . TYR A 1 362 ? 9.813 0.477 2.265 1.00 91.75 362 TYR A CA 1
ATOM 2638 C C . TYR A 1 362 ? 9.039 -0.190 3.404 1.00 91.75 362 TYR A C 1
ATOM 2640 O O . TYR A 1 362 ? 8.350 -1.185 3.198 1.00 91.75 362 TYR A O 1
ATOM 2648 N N . SER A 1 363 ? 9.205 0.318 4.629 1.00 91.50 363 SER A N 1
ATOM 2649 C CA . SER A 1 363 ? 8.438 -0.182 5.776 1.00 91.50 363 SER A CA 1
ATOM 2650 C C . SER A 1 363 ? 6.982 0.251 5.640 1.00 91.50 363 SER A C 1
ATOM 2652 O O . SER A 1 363 ? 6.696 1.443 5.496 1.00 91.50 363 SER A O 1
ATOM 2654 N N . GLY A 1 364 ? 6.075 -0.721 5.670 1.00 92.31 364 GLY A N 1
ATOM 2655 C CA . GLY A 1 364 ? 4.651 -0.520 5.445 1.00 92.31 364 GLY A CA 1
ATOM 2656 C C . GLY A 1 364 ? 3.861 -0.121 6.680 1.00 92.31 364 GLY A C 1
ATOM 2657 O O . GLY A 1 364 ? 2.643 -0.245 6.668 1.00 92.31 364 GLY A O 1
ATOM 2658 N N . PHE A 1 365 ? 4.504 0.359 7.747 1.00 93.12 365 PHE A N 1
ATOM 2659 C CA . PHE A 1 365 ? 3.787 0.906 8.893 1.00 93.12 365 PHE A CA 1
ATOM 2660 C C . PHE A 1 365 ? 4.391 2.193 9.433 1.00 93.12 365 PHE A C 1
ATOM 2662 O O . PHE A 1 365 ? 5.578 2.493 9.292 1.00 93.12 365 PHE A O 1
ATOM 2669 N N . VAL A 1 366 ? 3.534 2.931 10.121 1.00 92.38 366 VAL A N 1
ATOM 2670 C CA . VAL A 1 366 ? 3.895 4.025 11.019 1.00 92.38 366 VAL A CA 1
ATOM 2671 C C . VAL A 1 366 ? 3.442 3.674 12.424 1.00 92.38 366 VAL A C 1
ATOM 2673 O O . VAL A 1 366 ? 2.545 2.853 12.614 1.00 92.38 366 VAL A O 1
ATOM 2676 N N . ARG A 1 367 ? 4.122 4.228 13.424 1.00 94.19 367 ARG A N 1
ATOM 2677 C CA . ARG A 1 367 ? 3.756 4.022 14.822 1.00 94.19 367 ARG A CA 1
ATOM 2678 C C . ARG A 1 367 ? 2.922 5.202 15.268 1.00 94.19 367 ARG A C 1
ATOM 2680 O O . ARG A 1 367 ? 3.447 6.307 15.309 1.00 94.19 367 ARG A O 1
ATOM 2687 N N . GLU A 1 368 ? 1.683 4.914 15.622 1.00 94.69 368 GLU A N 1
ATOM 2688 C CA . GLU A 1 368 ? 0.706 5.902 16.050 1.00 94.69 368 GLU A CA 1
ATOM 2689 C C . GLU A 1 368 ? 0.335 5.717 17.518 1.00 94.69 368 GLU A C 1
ATOM 2691 O O . GLU A 1 368 ? 0.443 4.625 18.098 1.00 94.69 368 GLU A O 1
ATOM 2696 N N . GLU A 1 369 ? -0.134 6.805 18.113 1.00 96.69 369 GLU A N 1
ATOM 2697 C CA . GLU A 1 369 ? -0.793 6.778 19.407 1.00 96.69 369 GLU A CA 1
ATOM 2698 C C . GLU A 1 369 ? -2.230 6.275 19.230 1.00 96.69 369 GLU A C 1
ATOM 2700 O O . GLU A 1 369 ? -2.993 6.794 18.422 1.00 96.69 369 GLU A O 1
ATOM 2705 N N . VAL A 1 370 ? -2.620 5.243 19.977 1.00 97.69 370 VAL A N 1
ATOM 2706 C CA . VAL A 1 370 ? -3.962 4.651 19.892 1.00 97.69 370 VAL A CA 1
ATOM 2707 C C . VAL A 1 370 ? -4.546 4.497 21.283 1.00 97.69 370 VAL A C 1
ATOM 2709 O O . VAL A 1 370 ? -3.989 3.795 22.130 1.00 97.69 370 VAL A O 1
ATOM 2712 N N . LEU A 1 371 ? -5.707 5.102 21.504 1.00 98.19 371 LEU A N 1
ATOM 2713 C CA . LEU A 1 371 ? -6.540 4.885 22.679 1.00 98.19 371 LEU A CA 1
ATOM 2714 C C . LEU A 1 371 ? -7.751 4.046 22.278 1.00 98.19 371 LEU A C 1
ATOM 2716 O O . LEU A 1 371 ? -8.507 4.433 21.395 1.00 98.19 371 LEU A O 1
ATOM 2720 N N . THR A 1 372 ? -7.978 2.923 22.945 1.00 98.06 372 THR A N 1
ATOM 2721 C CA . THR A 1 372 ? -9.225 2.161 22.823 1.00 98.06 372 THR A CA 1
ATOM 2722 C C . THR A 1 372 ? -9.951 2.180 24.151 1.00 98.06 372 THR A C 1
ATOM 2724 O O . THR A 1 372 ? -9.321 2.020 25.191 1.00 98.06 372 THR A O 1
ATOM 2727 N N . ALA A 1 373 ? -11.264 2.339 24.133 1.00 98.06 373 ALA A N 1
ATOM 2728 C CA . ALA A 1 373 ? -12.100 2.258 25.317 1.00 98.06 373 ALA A CA 1
ATOM 2729 C C . ALA A 1 373 ? -13.352 1.450 25.000 1.00 98.06 373 ALA A C 1
ATOM 2731 O O . ALA A 1 373 ? -13.930 1.602 23.930 1.00 98.06 373 ALA A O 1
ATOM 2732 N N . GLN A 1 374 ? -13.783 0.615 25.933 1.00 97.81 374 GLN A N 1
ATOM 2733 C CA . GLN A 1 374 ? -15.022 -0.137 25.829 1.00 97.81 374 GLN A CA 1
ATOM 2734 C C . GLN A 1 374 ? -15.723 -0.197 27.178 1.00 97.81 374 GLN A C 1
ATOM 2736 O O . GLN A 1 374 ? -15.085 -0.237 28.232 1.00 97.81 374 GLN A O 1
ATOM 2741 N N . ILE A 1 375 ? -17.046 -0.208 27.136 1.00 97.75 375 ILE A N 1
ATOM 2742 C CA . ILE A 1 375 ? -17.905 -0.418 28.290 1.00 97.75 375 ILE A CA 1
ATOM 2743 C C . ILE A 1 375 ? -18.987 -1.421 27.914 1.00 97.75 375 ILE A C 1
ATOM 2745 O O . ILE A 1 375 ? -19.687 -1.264 26.917 1.00 97.75 375 ILE A O 1
ATOM 2749 N N . GLY A 1 376 ? -19.098 -2.465 28.720 1.00 97.56 376 GLY A N 1
ATOM 2750 C CA . GLY A 1 376 ? -20.099 -3.504 28.603 1.00 97.56 376 GLY A CA 1
ATOM 2751 C C . GLY A 1 376 ? -21.016 -3.495 29.813 1.00 97.56 376 GLY A C 1
ATOM 2752 O O . GLY A 1 376 ? -20.591 -3.207 30.933 1.00 97.56 376 GLY A O 1
ATOM 2753 N N . THR A 1 377 ? -22.278 -3.834 29.593 1.00 97.25 377 THR A N 1
ATOM 2754 C CA . THR A 1 377 ? -23.220 -4.084 30.673 1.00 97.25 377 THR A CA 1
ATOM 2755 C C . THR A 1 377 ? -23.956 -5.394 30.453 1.00 97.25 377 THR A C 1
ATOM 2757 O O . THR A 1 377 ? -24.146 -5.855 29.326 1.00 97.25 377 THR A O 1
ATOM 2760 N N . THR A 1 378 ? -24.353 -6.037 31.541 1.00 96.25 378 THR A N 1
ATOM 2761 C CA . THR A 1 378 ? -25.137 -7.269 31.508 1.00 96.25 378 THR A CA 1
ATOM 2762 C C . THR A 1 378 ? -26.163 -7.234 32.622 1.00 96.25 378 THR A C 1
ATOM 2764 O O . THR A 1 378 ? -25.813 -7.090 33.790 1.00 96.25 378 THR A O 1
ATOM 2767 N N . ALA A 1 379 ? -27.430 -7.395 32.268 1.00 95.06 379 ALA A N 1
ATOM 2768 C CA . ALA A 1 379 ? -28.529 -7.491 33.213 1.00 95.06 379 ALA A CA 1
ATOM 2769 C C . ALA A 1 379 ? -29.332 -8.765 32.965 1.00 95.06 379 ALA A C 1
ATOM 2771 O O . ALA A 1 379 ? -29.539 -9.191 31.824 1.00 95.06 379 ALA A O 1
ATOM 2772 N N . THR A 1 380 ? -29.809 -9.361 34.056 1.00 93.56 380 THR A N 1
ATOM 2773 C CA . THR A 1 380 ? -30.698 -10.522 34.013 1.00 93.56 380 THR A CA 1
ATOM 2774 C C . THR A 1 380 ? -31.936 -10.242 34.847 1.00 93.56 380 THR A C 1
ATOM 2776 O O . THR A 1 380 ? -31.849 -9.835 36.003 1.00 93.56 380 THR A O 1
ATOM 2779 N N . TYR A 1 381 ? -33.102 -10.443 34.248 1.00 93.94 381 TYR A N 1
ATOM 2780 C CA . TYR A 1 381 ? -34.391 -10.145 34.849 1.00 93.94 381 TYR A CA 1
ATOM 2781 C C . TYR A 1 381 ? -35.234 -11.408 34.886 1.00 93.94 381 TYR A C 1
ATOM 2783 O O . TYR A 1 381 ? -35.507 -12.015 33.855 1.00 93.94 381 TYR A O 1
ATOM 2791 N N . THR A 1 382 ? -35.662 -11.804 36.077 1.00 92.94 382 THR A N 1
ATOM 2792 C CA . THR A 1 382 ? -36.582 -12.936 36.243 1.00 92.94 382 THR A CA 1
ATOM 2793 C C . THR A 1 382 ? -38.029 -12.506 35.994 1.00 92.94 382 THR A C 1
ATOM 2795 O O . THR A 1 382 ? -38.324 -11.314 35.881 1.00 92.94 382 THR A O 1
ATOM 2798 N N . GLN A 1 383 ? -38.954 -13.466 35.960 1.00 89.12 383 GLN A N 1
ATOM 2799 C CA . GLN A 1 383 ? -40.395 -13.235 35.786 1.00 89.12 383 GLN A CA 1
ATOM 2800 C C . GLN A 1 383 ? -41.018 -12.229 36.776 1.00 89.12 383 GLN A C 1
ATOM 2802 O O . GLN A 1 383 ? -42.060 -11.644 36.487 1.00 89.12 383 GLN A O 1
ATOM 2807 N N . SER A 1 384 ? -40.397 -11.996 37.938 1.00 90.38 384 SER A N 1
ATOM 2808 C CA . SER A 1 384 ? -40.870 -10.992 38.901 1.00 90.38 384 SER A CA 1
ATOM 2809 C C . SER A 1 384 ? -40.723 -9.551 38.397 1.00 90.38 384 SER A C 1
ATOM 2811 O O . SER A 1 384 ? -41.390 -8.652 38.911 1.00 90.38 384 SER A O 1
ATOM 2813 N N . ASN A 1 385 ? -39.886 -9.316 37.381 1.00 91.75 385 ASN A N 1
ATOM 2814 C CA . ASN A 1 385 ? -39.782 -8.024 36.722 1.00 91.75 385 ASN A CA 1
ATOM 2815 C C . ASN A 1 385 ? -41.068 -7.742 35.912 1.00 91.75 385 ASN A C 1
ATOM 2817 O O . ASN A 1 385 ? -41.451 -8.577 35.090 1.00 91.75 385 ASN A O 1
ATOM 2821 N N . PRO A 1 386 ? -41.717 -6.570 36.070 1.00 90.56 386 PRO A N 1
ATOM 2822 C CA . PRO A 1 386 ? -42.982 -6.261 35.399 1.00 90.56 386 PRO A CA 1
ATOM 2823 C C . PRO A 1 386 ? -42.949 -6.402 33.875 1.00 90.56 386 PRO A C 1
ATOM 2825 O O . PRO A 1 386 ? -43.943 -6.818 33.287 1.00 90.56 386 PRO A O 1
ATOM 2828 N N . LEU A 1 387 ? -41.821 -6.081 33.232 1.00 88.38 387 LEU A N 1
ATOM 2829 C CA . LEU A 1 387 ? -41.661 -6.204 31.784 1.00 88.38 387 LEU A CA 1
ATOM 2830 C C . LEU A 1 387 ? -41.569 -7.675 31.363 1.00 88.38 387 LEU A C 1
ATOM 2832 O O . LEU A 1 387 ? -42.271 -8.096 30.450 1.00 88.38 387 LEU A O 1
ATOM 2836 N N . ILE A 1 388 ? -40.743 -8.466 32.052 1.00 91.94 388 ILE A N 1
ATOM 2837 C CA . ILE A 1 388 ? -40.558 -9.895 31.752 1.00 91.94 388 ILE A CA 1
ATOM 2838 C C . ILE A 1 388 ? -41.841 -10.679 32.039 1.00 91.94 388 ILE A C 1
ATOM 2840 O O . ILE A 1 388 ? -42.282 -11.469 31.204 1.00 91.94 388 ILE A O 1
ATOM 2844 N N . GLY A 1 389 ? -42.491 -10.394 33.170 1.00 88.19 389 GLY A N 1
ATOM 2845 C CA . GLY A 1 389 ? -43.783 -10.966 33.533 1.00 88.19 389 GLY A CA 1
ATOM 2846 C C . GLY A 1 389 ? -44.897 -10.594 32.550 1.00 88.19 389 GLY A C 1
ATOM 2847 O O . GLY A 1 389 ? -45.674 -11.465 32.166 1.00 88.19 389 GLY A O 1
ATOM 2848 N N . ALA A 1 390 ? -44.951 -9.341 32.077 1.00 90.62 390 ALA A N 1
ATOM 2849 C CA . ALA A 1 390 ? -45.916 -8.920 31.055 1.00 90.62 390 ALA A CA 1
ATOM 2850 C C . ALA A 1 390 ? -45.693 -9.613 29.701 1.00 90.62 390 ALA A C 1
ATOM 2852 O O . ALA A 1 390 ? -46.656 -9.891 28.988 1.00 90.62 390 ALA A O 1
ATOM 2853 N N . LEU A 1 391 ? -44.438 -9.918 29.359 1.00 91.81 391 LEU A N 1
ATOM 2854 C CA . LEU A 1 391 ? -44.076 -10.686 28.165 1.00 91.81 391 LEU A CA 1
ATOM 2855 C C . LEU A 1 391 ? -44.278 -12.202 28.345 1.00 91.81 391 LEU A C 1
ATOM 2857 O O . LEU A 1 391 ? -44.184 -12.946 27.374 1.00 91.81 391 LEU A O 1
ATOM 2861 N N . GLY A 1 392 ? -44.580 -12.669 29.562 1.00 90.56 392 GLY A N 1
ATOM 2862 C CA . GLY A 1 392 ? -44.782 -14.085 29.874 1.00 90.56 392 GLY A CA 1
ATOM 2863 C C . GLY A 1 392 ? -43.507 -14.931 29.812 1.00 90.56 392 GLY A C 1
ATOM 2864 O O . GLY A 1 392 ? -43.604 -16.154 29.727 1.00 90.56 392 GLY A O 1
ATOM 2865 N N . ALA A 1 393 ? -42.332 -14.300 29.825 1.00 92.69 393 ALA A N 1
ATOM 2866 C CA . ALA A 1 393 ? -41.041 -14.979 29.802 1.00 92.69 393 ALA A CA 1
ATOM 2867 C C . ALA A 1 393 ? -40.601 -15.396 31.217 1.00 92.69 393 ALA A C 1
ATOM 2869 O O . ALA A 1 393 ? -41.000 -14.787 32.212 1.00 92.69 393 ALA A O 1
ATOM 2870 N N . ASP A 1 394 ? -39.754 -16.423 31.309 1.00 93.50 394 ASP A N 1
ATOM 2871 C CA . ASP A 1 394 ? -39.166 -16.877 32.577 1.00 93.50 394 ASP A CA 1
ATOM 2872 C C . ASP A 1 394 ? -37.922 -16.050 32.945 1.00 93.50 394 ASP A C 1
ATOM 2874 O O . ASP A 1 394 ? -37.702 -15.711 34.113 1.00 93.50 394 ASP A O 1
ATOM 2878 N N . LEU A 1 395 ? -37.120 -15.702 31.932 1.00 94.31 395 LEU A N 1
ATOM 2879 C CA . LEU A 1 395 ? -35.900 -14.909 32.062 1.00 94.31 395 LEU A CA 1
ATOM 2880 C C . LEU A 1 395 ? -35.759 -13.942 30.882 1.00 94.31 395 LEU A C 1
ATOM 2882 O O . LEU A 1 395 ? -35.998 -14.311 29.734 1.00 94.31 395 LEU A O 1
ATOM 2886 N N . GLY A 1 396 ? -35.321 -12.720 31.166 1.00 95.00 396 GLY A N 1
ATOM 2887 C CA . GLY A 1 396 ? -34.796 -11.776 30.190 1.00 95.00 396 GLY A CA 1
ATOM 2888 C C . GLY A 1 396 ? -33.319 -11.510 30.441 1.00 95.00 396 GLY A C 1
ATOM 2889 O O . GLY A 1 396 ? -32.910 -11.297 31.580 1.00 95.00 396 GLY A O 1
ATOM 2890 N N . ILE A 1 397 ? -32.525 -11.513 29.379 1.00 95.62 397 ILE A N 1
ATOM 2891 C CA . ILE A 1 397 ? -31.105 -11.173 29.385 1.00 95.62 397 ILE A CA 1
ATOM 2892 C C . ILE A 1 397 ? -30.934 -9.959 28.480 1.00 95.62 397 ILE A C 1
ATOM 2894 O O . ILE A 1 397 ? -31.419 -9.959 27.347 1.00 95.62 397 ILE A O 1
ATOM 2898 N N . LEU A 1 398 ? -30.242 -8.942 28.980 1.00 95.25 398 LEU A N 1
ATOM 2899 C CA . LEU A 1 398 ? -29.845 -7.777 28.207 1.00 95.25 398 LEU A CA 1
ATOM 2900 C C . LEU A 1 398 ? -28.339 -7.588 28.342 1.00 95.25 398 LEU A C 1
ATOM 2902 O O . LEU A 1 398 ? -27.825 -7.452 29.450 1.00 95.25 398 LEU A O 1
ATOM 2906 N N . VAL A 1 399 ? -27.650 -7.584 27.210 1.00 96.50 399 VAL A N 1
ATOM 2907 C CA . VAL A 1 399 ? -26.223 -7.296 27.107 1.00 96.50 399 VAL A CA 1
ATOM 2908 C C . VAL A 1 399 ? -26.062 -6.078 26.220 1.00 96.50 399 VAL A C 1
ATOM 2910 O O . VAL A 1 399 ? -26.659 -6.003 25.145 1.00 96.50 399 VAL A O 1
ATOM 2913 N N . THR A 1 400 ? -25.264 -5.120 26.671 1.00 96.44 400 THR A N 1
ATOM 2914 C CA . THR A 1 400 ? -24.876 -3.972 25.856 1.00 96.44 400 THR A CA 1
ATOM 2915 C C . THR A 1 400 ? -23.369 -3.845 25.858 1.00 96.44 400 THR A C 1
ATOM 2917 O O . THR A 1 400 ? -22.723 -4.133 26.860 1.00 96.44 400 THR A O 1
ATOM 2920 N N . GLU A 1 401 ? -22.810 -3.404 24.746 1.00 97.56 401 GLU A N 1
ATOM 2921 C CA . GLU A 1 401 ? -21.398 -3.080 24.628 1.00 97.56 401 GLU A CA 1
ATOM 2922 C C . GLU A 1 401 ? -21.268 -1.833 23.767 1.00 97.56 401 GLU A C 1
ATOM 2924 O O . GLU A 1 401 ? -21.908 -1.738 22.725 1.00 97.56 401 GLU A O 1
ATOM 2929 N N . ALA A 1 402 ? -20.478 -0.865 24.208 1.00 97.81 402 ALA A N 1
ATOM 2930 C CA . ALA A 1 402 ? -20.098 0.294 23.419 1.00 97.81 402 ALA A CA 1
ATOM 2931 C C . ALA A 1 402 ? -18.577 0.407 23.440 1.00 97.81 402 ALA A C 1
ATOM 2933 O O . ALA A 1 402 ? -17.967 0.357 24.508 1.00 97.81 402 ALA A O 1
ATOM 2934 N N . GLY A 1 403 ? -17.977 0.559 22.265 1.00 97.94 403 GLY A N 1
ATOM 2935 C CA . GLY A 1 403 ? -16.534 0.632 22.081 1.00 97.94 403 GLY A CA 1
ATOM 2936 C C . GLY A 1 403 ? -16.146 1.827 21.225 1.00 97.94 403 GLY A C 1
ATOM 2937 O O . GLY A 1 403 ? -16.887 2.227 20.330 1.00 97.94 403 GLY A O 1
ATOM 2938 N N . ALA A 1 404 ? -14.980 2.398 21.494 1.00 97.50 404 ALA A N 1
ATOM 2939 C CA . ALA A 1 404 ? -14.386 3.476 20.725 1.00 97.50 404 ALA A CA 1
ATOM 2940 C C . ALA A 1 404 ? -12.873 3.279 20.590 1.00 97.50 404 ALA A C 1
ATOM 2942 O O . ALA A 1 404 ? -12.202 2.786 21.498 1.00 97.50 404 ALA A O 1
ATOM 2943 N N . MET A 1 405 ? -12.336 3.709 19.458 1.00 96.38 405 MET A N 1
ATOM 2944 C CA . MET A 1 405 ? -10.918 3.818 19.161 1.00 96.38 405 MET A CA 1
ATOM 2945 C C . MET A 1 405 ? -10.640 5.245 18.700 1.00 96.38 405 MET A C 1
ATOM 2947 O O . MET A 1 405 ? -11.302 5.755 17.797 1.00 96.38 405 MET A O 1
ATOM 2951 N N . TRP A 1 406 ? -9.659 5.878 19.328 1.00 96.81 406 TRP A N 1
ATOM 2952 C CA . TRP A 1 406 ? -9.189 7.210 18.999 1.00 96.81 406 TRP A CA 1
ATOM 2953 C C . TRP A 1 406 ? -7.707 7.163 18.634 1.00 96.81 406 TRP A C 1
ATOM 2955 O O . TRP A 1 406 ? -6.888 6.641 19.391 1.00 96.81 406 TRP A O 1
ATOM 2965 N N . VAL A 1 407 ? -7.392 7.702 17.463 1.00 95.38 407 VAL A N 1
ATOM 2966 C CA . VAL A 1 407 ? -6.058 7.767 16.870 1.00 95.38 407 VAL A CA 1
ATOM 2967 C C . VAL A 1 407 ? -5.863 9.215 16.389 1.00 95.38 407 VAL A C 1
ATOM 2969 O O . VAL A 1 407 ? -6.371 9.579 15.326 1.00 95.38 407 VAL A O 1
ATOM 2972 N N . PRO A 1 408 ? -5.231 10.092 17.191 1.00 92.12 408 PRO A N 1
ATOM 2973 C CA . PRO A 1 408 ? -5.198 11.537 16.941 1.00 92.12 408 PRO A CA 1
ATOM 2974 C C . PRO A 1 408 ? -4.488 11.931 15.646 1.00 92.12 408 PRO A C 1
ATOM 2976 O O . PRO A 1 408 ? -4.862 12.926 15.030 1.00 92.12 408 PRO A O 1
ATOM 2979 N N . ASP A 1 409 ? -3.486 11.153 15.243 1.00 88.19 409 ASP A N 1
ATOM 2980 C CA . ASP A 1 409 ? -2.585 11.481 14.139 1.00 88.19 409 ASP A CA 1
ATOM 2981 C C . ASP A 1 409 ? -3.024 10.891 12.789 1.00 88.19 409 ASP A C 1
ATOM 2983 O O . ASP A 1 409 ? -2.324 11.040 11.785 1.00 88.19 409 ASP A O 1
ATOM 2987 N N . VAL A 1 410 ? -4.215 10.278 12.730 1.00 88.06 410 VAL A N 1
ATOM 2988 C CA . VAL A 1 410 ? -4.820 9.849 11.460 1.00 88.06 410 VAL A CA 1
ATOM 2989 C C . VAL A 1 410 ? -5.011 11.074 10.564 1.00 88.06 410 VAL A C 1
ATOM 2991 O O . VAL A 1 410 ? -5.627 12.051 11.003 1.00 88.06 410 VAL A O 1
ATOM 2994 N N . PRO A 1 411 ? -4.503 11.053 9.319 1.00 82.69 411 PRO A N 1
ATOM 2995 C CA . PRO A 1 411 ? -4.691 12.162 8.398 1.00 82.69 411 PRO A CA 1
ATOM 2996 C C . PRO A 1 411 ? -6.168 12.312 8.030 1.00 82.69 411 PRO A C 1
ATOM 2998 O O . PRO A 1 411 ? -6.881 11.326 7.840 1.00 82.69 411 PRO A O 1
ATOM 3001 N N . ASP A 1 412 ? -6.615 13.559 7.883 1.00 78.12 412 ASP A N 1
ATOM 3002 C CA . ASP A 1 412 ? -7.915 13.836 7.281 1.00 78.12 412 ASP A CA 1
ATOM 3003 C C . ASP A 1 412 ? -7.924 13.358 5.822 1.00 78.12 412 ASP A C 1
ATOM 3005 O O . ASP A 1 412 ? -6.897 13.376 5.143 1.00 78.12 412 ASP A O 1
ATOM 3009 N N . GLU A 1 413 ? -9.098 12.988 5.309 1.00 72.69 413 GLU A N 1
ATOM 3010 C CA . GLU A 1 413 ? -9.262 12.376 3.980 1.00 72.69 413 GLU A CA 1
ATOM 3011 C C . GLU A 1 413 ? -8.670 13.200 2.817 1.00 72.69 413 GLU A C 1
ATOM 3013 O O . GLU A 1 413 ? -8.304 12.642 1.788 1.00 72.69 413 GLU A O 1
ATOM 3018 N N . ALA A 1 414 ? -8.538 14.518 2.985 1.00 72.50 414 ALA A N 1
ATOM 3019 C CA . ALA A 1 414 ? -7.981 15.426 1.982 1.00 72.50 414 ALA A CA 1
ATOM 3020 C C . ALA A 1 414 ? -6.547 15.905 2.289 1.00 72.50 414 ALA A C 1
ATOM 3022 O O . ALA A 1 414 ? -5.996 16.715 1.540 1.00 72.50 414 ALA A O 1
ATOM 3023 N N . ASP A 1 415 ? -5.941 15.461 3.394 1.00 78.31 415 ASP A N 1
ATOM 3024 C CA . ASP A 1 415 ? -4.598 15.876 3.796 1.00 78.31 415 ASP A CA 1
ATOM 3025 C C . ASP A 1 415 ? -3.525 14.954 3.208 1.00 78.31 415 ASP A C 1
ATOM 3027 O O . ASP A 1 415 ? -2.984 14.072 3.875 1.00 78.31 415 ASP A O 1
ATOM 3031 N N . PHE A 1 416 ? -3.162 15.215 1.953 1.00 75.12 416 PHE A N 1
ATOM 3032 C CA . PHE A 1 416 ? -2.070 14.534 1.250 1.00 75.12 416 PHE A CA 1
ATOM 3033 C C . PHE A 1 416 ? -0.678 15.077 1.606 1.00 75.12 416 PHE A C 1
ATOM 3035 O O . PHE A 1 416 ? 0.282 14.813 0.892 1.00 75.12 416 PHE A O 1
ATOM 3042 N N . SER A 1 417 ? -0.527 15.850 2.687 1.00 78.31 417 SER A N 1
ATOM 3043 C CA . SER A 1 417 ? 0.800 16.234 3.195 1.00 78.31 417 SER A CA 1
ATOM 3044 C C . SER A 1 417 ? 1.363 15.220 4.195 1.00 78.31 417 SER A C 1
ATOM 3046 O O . SER A 1 417 ? 2.549 15.261 4.531 1.00 78.31 417 SER A O 1
ATOM 3048 N N . ARG A 1 418 ? 0.520 14.290 4.660 1.00 81.88 418 ARG A N 1
ATOM 3049 C CA . ARG A 1 418 ? 0.857 13.263 5.647 1.00 81.88 418 ARG A CA 1
ATOM 3050 C C . ARG A 1 418 ? 0.766 11.854 5.069 1.00 81.88 418 ARG A C 1
ATOM 3052 O O . ARG A 1 418 ? 0.129 11.607 4.042 1.00 81.88 418 ARG A O 1
ATOM 3059 N N . LYS A 1 419 ? 1.453 10.926 5.737 1.00 85.75 419 LYS A N 1
ATOM 3060 C CA . LYS A 1 419 ? 1.465 9.504 5.388 1.00 85.75 419 LYS A CA 1
ATOM 3061 C C . LYS A 1 419 ? 0.062 8.933 5.514 1.00 85.75 419 LYS A C 1
ATOM 3063 O O . LYS A 1 419 ? -0.556 9.065 6.564 1.00 85.75 419 LYS A O 1
ATOM 3068 N N . GLN A 1 420 ? -0.418 8.310 4.448 1.00 84.25 420 GLN A N 1
ATOM 3069 C CA . GLN A 1 420 ? -1.772 7.782 4.409 1.00 84.25 420 GLN A CA 1
ATOM 3070 C C . GLN A 1 420 ? -1.822 6.387 5.034 1.00 84.25 420 GLN A C 1
ATOM 3072 O O . GLN A 1 420 ? -0.982 5.534 4.739 1.00 84.25 420 GLN A O 1
ATOM 3077 N N . LEU A 1 421 ? -2.802 6.166 5.910 1.00 87.31 421 LEU A N 1
ATOM 3078 C CA . LEU A 1 421 ? -3.067 4.854 6.499 1.00 87.31 421 LEU A CA 1
ATOM 3079 C C . LEU A 1 421 ? -3.873 3.974 5.539 1.00 87.31 421 LEU A C 1
ATOM 3081 O O . LEU A 1 421 ? -4.528 4.469 4.623 1.00 87.31 421 LEU A O 1
ATOM 3085 N N . ALA A 1 422 ? -3.818 2.664 5.774 1.00 80.56 422 ALA A N 1
ATOM 3086 C CA . ALA A 1 422 ? -4.467 1.661 4.943 1.00 80.56 422 ALA A CA 1
ATOM 3087 C C . ALA A 1 422 ? -5.977 1.890 4.771 1.00 80.56 422 ALA A C 1
ATOM 3089 O O . ALA A 1 422 ? -6.684 2.359 5.666 1.00 80.56 422 ALA A O 1
ATOM 3090 N N . ASN A 1 423 ? -6.466 1.495 3.600 1.00 71.12 423 ASN A N 1
ATOM 3091 C CA . ASN A 1 423 ? -7.847 1.697 3.179 1.00 71.12 423 ASN A CA 1
ATOM 3092 C C . ASN A 1 423 ? -8.766 0.607 3.727 1.00 71.12 423 ASN A C 1
ATOM 3094 O O . ASN A 1 423 ? -8.353 -0.539 3.903 1.00 71.12 423 ASN A O 1
ATOM 3098 N N . VAL A 1 424 ? -10.037 0.955 3.949 1.00 68.19 424 VAL A N 1
ATOM 3099 C CA . VAL A 1 424 ? -10.986 0.065 4.643 1.00 68.19 424 VAL A CA 1
ATOM 3100 C C . VAL A 1 424 ? -12.064 -0.515 3.714 1.00 68.19 424 VAL A C 1
ATOM 3102 O O . VAL A 1 424 ? -12.663 -1.533 4.054 1.00 68.19 424 VAL A O 1
ATOM 3105 N N . CYS A 1 425 ? -12.333 0.089 2.544 1.00 69.69 425 CYS A N 1
ATOM 3106 C CA . CYS A 1 425 ? -13.473 -0.335 1.713 1.00 69.69 425 CYS A CA 1
ATOM 3107 C C . CYS A 1 425 ? -13.379 -0.195 0.182 1.00 69.69 425 CYS A C 1
ATOM 3109 O O . CYS A 1 425 ? -14.243 -0.751 -0.497 1.00 69.69 425 CYS A O 1
ATOM 3111 N N . THR A 1 426 ? -12.376 0.476 -0.394 1.00 69.38 426 THR A N 1
ATOM 3112 C CA . THR A 1 426 ? -12.260 0.630 -1.860 1.00 69.38 426 THR A CA 1
ATOM 3113 C C . THR A 1 426 ? -10.816 0.523 -2.358 1.00 69.38 426 THR A C 1
ATOM 3115 O O . THR A 1 426 ? -9.879 1.046 -1.748 1.00 69.38 426 THR A O 1
ATOM 3118 N N . ALA A 1 427 ? -10.637 -0.147 -3.500 1.00 67.31 427 ALA A N 1
ATOM 3119 C CA . ALA A 1 427 ? -9.396 -0.106 -4.273 1.00 67.31 427 ALA A CA 1
ATOM 3120 C C . ALA A 1 427 ? -9.275 1.244 -5.010 1.00 67.31 427 ALA A C 1
ATOM 3122 O O . ALA A 1 427 ? -10.292 1.881 -5.283 1.00 67.31 427 ALA A O 1
ATOM 3123 N N . GLY A 1 428 ? -8.054 1.697 -5.296 1.00 70.94 428 GLY A N 1
ATOM 3124 C CA . GLY A 1 428 ? -7.791 2.982 -5.955 1.00 70.94 428 GLY A CA 1
ATOM 3125 C C . GLY A 1 428 ? -6.431 3.550 -5.562 1.00 70.94 428 GLY A C 1
ATOM 3126 O O . GLY A 1 428 ? -5.639 2.871 -4.928 1.00 70.94 428 GLY A O 1
ATOM 3127 N N . THR A 1 429 ? -6.136 4.794 -5.918 1.00 73.31 429 THR A N 1
ATOM 3128 C CA . THR A 1 429 ? -4.888 5.455 -5.502 1.00 73.31 429 THR A CA 1
ATOM 3129 C C . THR A 1 429 ? -5.078 6.962 -5.360 1.00 73.31 429 THR A C 1
ATOM 3131 O O . THR A 1 429 ? -5.947 7.544 -6.007 1.00 73.31 429 THR A O 1
ATOM 3134 N N . ASP A 1 430 ? -4.254 7.587 -4.518 1.00 73.44 430 ASP A N 1
ATOM 3135 C CA . ASP A 1 430 ? -4.161 9.051 -4.392 1.00 73.44 430 ASP A CA 1
ATOM 3136 C C . ASP A 1 430 ? -3.238 9.680 -5.439 1.00 73.44 430 ASP A C 1
ATOM 3138 O O . ASP A 1 430 ? -3.149 10.902 -5.557 1.00 73.44 430 ASP A O 1
ATOM 3142 N N . LEU A 1 431 ? -2.500 8.848 -6.174 1.00 72.31 431 LEU A N 1
ATOM 3143 C CA . LEU A 1 431 ? -1.569 9.297 -7.197 1.00 72.31 431 LEU A CA 1
ATOM 3144 C C . LEU A 1 431 ? -2.289 9.424 -8.550 1.00 72.31 431 LEU A C 1
ATOM 3146 O O . LEU A 1 431 ? -3.253 8.708 -8.814 1.00 72.31 431 LEU A O 1
ATOM 3150 N N . PRO A 1 432 ? -1.837 10.301 -9.460 1.00 65.75 432 PRO A N 1
ATOM 3151 C CA . PRO A 1 432 ? -2.467 10.492 -10.768 1.00 65.75 432 PRO A CA 1
ATOM 3152 C C . PRO A 1 432 ? -2.146 9.340 -11.744 1.00 65.75 432 PRO A C 1
ATOM 3154 O O . PRO A 1 432 ? -1.558 9.549 -12.802 1.00 65.75 432 PRO A O 1
ATOM 3157 N N . LEU A 1 433 ? -2.511 8.103 -11.393 1.00 62.50 433 LEU A N 1
ATOM 3158 C CA . LEU A 1 433 ? -2.097 6.879 -12.093 1.00 62.50 433 LEU A CA 1
ATOM 3159 C C . LEU A 1 433 ? -3.220 6.162 -12.846 1.00 62.50 433 LEU A C 1
ATOM 3161 O O . LEU A 1 433 ? -2.975 5.110 -13.438 1.00 62.50 433 LEU A O 1
ATOM 3165 N N . GLY A 1 434 ? -4.426 6.733 -12.889 1.00 53.91 434 GLY A N 1
ATOM 3166 C CA . GLY A 1 434 ? -5.557 6.147 -13.616 1.00 53.91 434 GLY A CA 1
ATOM 3167 C C . GLY A 1 434 ? -5.309 5.940 -15.110 1.00 53.91 434 GLY A C 1
ATOM 3168 O O . GLY A 1 434 ? -5.816 4.985 -15.683 1.00 53.91 434 GLY A O 1
ATOM 3169 N N . ALA A 1 435 ? -4.459 6.757 -15.738 1.00 48.72 435 ALA A N 1
ATOM 3170 C CA . ALA A 1 435 ? -4.077 6.578 -17.141 1.00 48.72 435 ALA A CA 1
ATOM 3171 C C . ALA A 1 435 ? -3.020 5.477 -17.370 1.00 48.72 435 ALA A C 1
ATOM 3173 O O . ALA A 1 435 ? -2.806 5.079 -18.509 1.00 48.72 435 ALA A O 1
ATOM 3174 N N . PHE A 1 436 ? -2.338 5.008 -16.318 1.00 52.91 436 PHE A N 1
ATOM 3175 C CA . PHE A 1 436 ? -1.201 4.087 -16.440 1.00 52.91 436 PHE A CA 1
ATOM 3176 C C . PHE A 1 436 ? -1.480 2.707 -15.840 1.00 52.91 436 PHE A C 1
ATOM 3178 O O . PHE A 1 436 ? -1.305 1.697 -16.513 1.00 52.91 436 PHE A O 1
ATOM 3185 N N . LEU A 1 437 ? -1.945 2.658 -14.591 1.00 58.19 437 LEU A N 1
ATOM 3186 C CA . LEU A 1 437 ? -2.271 1.408 -13.896 1.00 58.19 437 LEU A CA 1
ATOM 3187 C C . LEU A 1 437 ? -3.770 1.088 -13.927 1.00 58.19 437 LEU A C 1
ATOM 3189 O O . LEU A 1 437 ? -4.195 0.141 -13.272 1.00 58.19 437 LEU A O 1
ATOM 3193 N N . ALA A 1 438 ? -4.572 1.896 -14.636 1.00 57.75 438 ALA A N 1
ATOM 3194 C CA . ALA A 1 438 ? -6.034 1.839 -14.578 1.00 57.75 438 ALA A CA 1
ATOM 3195 C C . ALA A 1 438 ? -6.566 1.887 -13.130 1.00 57.75 438 ALA A C 1
ATOM 3197 O O . ALA A 1 438 ? -7.586 1.281 -12.807 1.00 57.75 438 ALA A O 1
ATOM 3198 N N . LEU A 1 439 ? -5.847 2.590 -12.245 1.00 61.62 439 LEU A N 1
ATOM 3199 C CA . LEU A 1 439 ? -6.256 2.795 -10.861 1.00 61.62 439 LEU A CA 1
ATOM 3200 C C . LEU A 1 439 ? -7.144 4.030 -10.773 1.00 61.62 439 LEU A C 1
ATOM 3202 O O . LEU A 1 439 ? -6.695 5.150 -11.025 1.00 61.62 439 LEU A O 1
ATOM 3206 N N . ASP A 1 440 ? -8.396 3.831 -10.386 1.00 68.56 440 ASP A N 1
ATOM 3207 C CA . ASP A 1 440 ? -9.305 4.939 -10.130 1.00 68.56 440 ASP A CA 1
ATOM 3208 C C . ASP A 1 440 ? -8.766 5.842 -9.011 1.00 68.56 440 ASP A C 1
ATOM 3210 O O . ASP A 1 440 ? -8.178 5.374 -8.027 1.00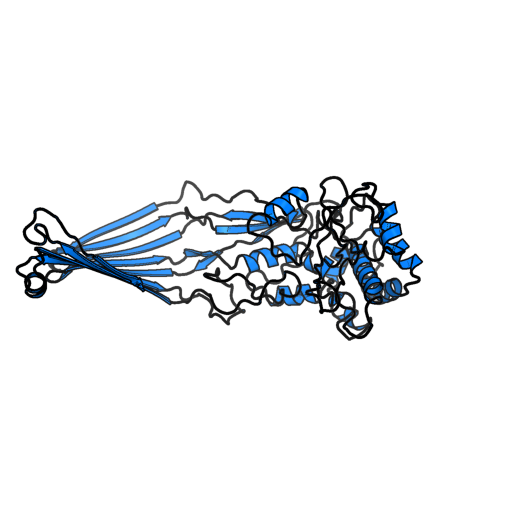 68.56 440 ASP A O 1
ATOM 3214 N N . ASN A 1 441 ? -8.987 7.153 -9.155 1.00 72.94 441 ASN A N 1
ATOM 3215 C CA . ASN A 1 441 ? -8.701 8.098 -8.080 1.00 72.94 441 ASN A CA 1
ATOM 3216 C C . ASN A 1 441 ? -9.574 7.742 -6.872 1.00 72.94 441 ASN A C 1
ATOM 3218 O O . ASN A 1 441 ? -10.806 7.699 -6.980 1.00 72.94 441 ASN A O 1
ATOM 3222 N N . ARG A 1 442 ? -8.942 7.487 -5.725 1.00 75.44 442 ARG A N 1
ATOM 3223 C CA . ARG A 1 442 ? -9.663 7.101 -4.515 1.00 75.44 442 ARG A CA 1
ATOM 3224 C C . ARG A 1 442 ? -10.366 8.319 -3.913 1.00 75.44 442 ARG A C 1
ATOM 3226 O O . ARG A 1 442 ? -9.772 9.374 -3.722 1.00 75.44 442 ARG A O 1
ATOM 3233 N N . GLN A 1 443 ? -11.646 8.158 -3.594 1.00 73.62 443 GLN A N 1
ATOM 3234 C CA . GLN A 1 443 ? -12.458 9.127 -2.856 1.00 73.62 443 GLN A CA 1
ATOM 3235 C C . GLN A 1 443 ? -13.222 8.362 -1.766 1.00 73.62 443 GLN A C 1
ATOM 3237 O O . GLN A 1 443 ? -13.768 7.290 -2.046 1.00 73.62 443 GLN A O 1
ATOM 3242 N N . GLY A 1 444 ? -13.276 8.873 -0.538 1.00 74.19 444 GLY A N 1
ATOM 3243 C CA . GLY A 1 444 ? -13.881 8.180 0.601 1.00 74.19 444 GLY A CA 1
ATOM 3244 C C . GLY A 1 444 ? -13.000 7.092 1.219 1.00 74.19 444 GLY A C 1
ATOM 3245 O O . GLY A 1 444 ? -11.861 6.850 0.818 1.00 74.19 444 GLY A O 1
ATOM 3246 N N . CYS A 1 445 ? -13.582 6.368 2.181 1.00 76.31 445 CYS A N 1
ATOM 3247 C CA . CYS A 1 445 ? -13.048 5.104 2.708 1.00 76.31 445 CYS A CA 1
ATOM 3248 C C . CYS A 1 445 ? -11.705 5.182 3.461 1.00 76.31 445 CYS A C 1
ATOM 3250 O O . CYS A 1 445 ? -10.990 4.177 3.551 1.00 76.31 445 CYS A O 1
ATOM 3252 N N . ARG A 1 446 ? -11.386 6.344 4.047 1.00 79.38 446 ARG A N 1
ATOM 3253 C CA . ARG A 1 446 ? -10.231 6.525 4.939 1.00 79.38 446 ARG A CA 1
ATOM 3254 C C . ARG A 1 446 ? -10.590 6.221 6.394 1.00 79.38 446 ARG A C 1
ATOM 3256 O O . ARG A 1 446 ? -11.727 6.476 6.801 1.00 79.38 446 ARG A O 1
ATOM 3263 N N . PRO A 1 447 ? -9.636 5.718 7.196 1.00 84.25 447 PRO A N 1
ATOM 3264 C CA . PRO A 1 447 ? -9.787 5.705 8.643 1.00 84.25 447 PRO A CA 1
ATOM 3265 C C . PRO A 1 447 ? -10.074 7.118 9.158 1.00 84.25 447 PRO A C 1
ATOM 3267 O O . PRO A 1 447 ? -9.493 8.089 8.682 1.00 84.25 447 PRO A O 1
ATOM 3270 N N . THR A 1 448 ? -10.957 7.236 10.142 1.00 87.44 448 THR A N 1
ATOM 3271 C CA . THR A 1 448 ? -11.184 8.486 10.870 1.00 87.44 448 THR A CA 1
ATOM 3272 C C . THR A 1 448 ? -10.424 8.464 12.187 1.00 87.44 448 THR A C 1
ATOM 3274 O O . THR A 1 448 ? -10.220 7.406 12.785 1.00 87.44 448 THR A O 1
ATOM 3277 N N . SER A 1 449 ? -10.056 9.644 12.687 1.00 91.75 449 SER A N 1
ATOM 3278 C CA . SER A 1 449 ? -9.364 9.779 13.975 1.00 91.75 449 SER A CA 1
ATOM 3279 C C . SER A 1 449 ? -10.174 9.243 15.157 1.00 91.75 449 SER A C 1
ATOM 3281 O O . SER A 1 449 ? -9.598 8.811 16.148 1.00 91.75 449 SER A O 1
ATOM 3283 N N . LEU A 1 450 ? -11.505 9.222 15.063 1.00 93.25 450 LEU A N 1
ATOM 3284 C CA . LEU A 1 450 ? -12.391 8.562 16.018 1.00 93.25 450 LEU A CA 1
ATOM 3285 C C . LEU A 1 450 ? -13.287 7.566 15.284 1.00 93.25 450 LEU A C 1
ATOM 3287 O O . LEU A 1 450 ? -14.011 7.939 14.360 1.00 93.25 450 LEU A O 1
ATOM 3291 N N . SER A 1 451 ? -13.269 6.319 15.740 1.00 92.25 451 SER A N 1
ATOM 3292 C CA . SER A 1 451 ? -14.177 5.252 15.318 1.00 92.25 451 SER A CA 1
ATOM 3293 C C . SER A 1 451 ? -14.854 4.670 16.552 1.00 92.25 451 SER A C 1
ATOM 3295 O O . SER A 1 451 ? -14.194 4.431 17.557 1.00 92.25 451 SER A O 1
ATOM 3297 N N . TRP A 1 452 ? -16.164 4.454 16.516 1.00 95.88 452 TRP A N 1
ATOM 3298 C CA . TRP A 1 452 ? -16.907 3.883 17.638 1.00 95.88 452 TRP A CA 1
ATOM 3299 C C . TRP A 1 452 ? -18.086 3.066 17.129 1.00 95.88 452 TRP A C 1
ATOM 3301 O O . TRP A 1 452 ? -18.531 3.255 16.000 1.00 95.88 452 TRP A O 1
ATOM 3311 N N . GLY A 1 453 ? -18.575 2.165 17.967 1.00 96.94 453 GLY A N 1
ATOM 3312 C CA . GLY A 1 453 ? -19.701 1.301 17.653 1.00 96.94 453 GLY A CA 1
ATOM 3313 C C . GLY A 1 453 ? -20.334 0.753 18.919 1.00 96.94 453 GLY A C 1
ATOM 3314 O O . GLY A 1 453 ? -19.811 0.928 20.027 1.00 96.94 453 GLY A O 1
ATOM 3315 N N . TYR A 1 454 ? -21.481 0.105 18.766 1.00 96.56 454 TYR A N 1
ATOM 3316 C CA . TYR A 1 454 ? -22.148 -0.546 19.887 1.00 96.56 454 TYR A CA 1
ATOM 3317 C C . TYR A 1 454 ? -22.933 -1.778 19.454 1.00 96.56 454 TYR A C 1
ATOM 3319 O O . TYR A 1 454 ? -23.461 -1.855 18.346 1.00 96.56 454 TYR A O 1
ATOM 3327 N N . VAL A 1 455 ? -23.049 -2.732 20.372 1.00 96.75 455 VAL A N 1
ATOM 3328 C CA . VAL A 1 455 ? -23.847 -3.944 20.218 1.00 96.75 455 VAL A CA 1
ATOM 3329 C C . VAL A 1 455 ? -24.856 -4.020 21.354 1.00 96.75 455 VAL A C 1
ATOM 3331 O O . VAL A 1 455 ? -24.543 -3.772 22.517 1.00 96.75 455 VAL A O 1
ATOM 3334 N N . LEU A 1 456 ? -26.090 -4.369 21.013 1.00 96.31 456 LEU A N 1
ATOM 3335 C CA . LEU A 1 456 ? -27.172 -4.640 21.949 1.00 96.31 456 LEU A CA 1
ATOM 3336 C C . LEU A 1 456 ? -27.684 -6.046 21.668 1.00 96.31 456 LEU A C 1
ATOM 3338 O O . LEU A 1 456 ? -28.078 -6.346 20.542 1.00 96.31 456 LEU A O 1
ATOM 3342 N N . LEU A 1 457 ? -27.723 -6.894 22.687 1.00 96.69 457 LEU A N 1
ATOM 3343 C CA . LEU A 1 457 ? -28.317 -8.220 22.615 1.00 96.69 457 LEU A CA 1
ATOM 3344 C C . LEU A 1 457 ? -29.386 -8.341 23.693 1.00 96.69 457 LEU A C 1
ATOM 3346 O O . LEU A 1 457 ? -29.102 -8.268 24.885 1.00 96.69 457 LEU A O 1
ATOM 3350 N N . GLY A 1 458 ? -30.623 -8.544 23.259 1.00 96.38 458 GLY A N 1
ATOM 3351 C CA . GLY A 1 458 ? -31.742 -8.905 24.116 1.00 96.38 458 GLY A CA 1
ATOM 3352 C C . GLY A 1 458 ? -32.156 -10.342 23.840 1.00 96.38 458 GLY A C 1
ATOM 3353 O O . GLY A 1 458 ? -32.374 -10.713 22.688 1.00 96.38 458 GLY A O 1
ATOM 3354 N N . GLN A 1 459 ? -32.302 -11.150 24.881 1.00 96.44 459 GLN A N 1
ATOM 3355 C CA . GLN A 1 459 ? -32.815 -12.510 24.765 1.00 96.44 459 GLN A CA 1
ATOM 3356 C C . GLN A 1 459 ? -33.865 -12.764 25.837 1.00 96.44 459 GLN A C 1
ATOM 3358 O O . GLN A 1 459 ? -33.655 -12.454 27.007 1.00 96.44 459 GLN A O 1
ATOM 3363 N N . LEU A 1 460 ? -34.983 -13.366 25.449 1.00 96.31 460 LEU A N 1
ATOM 3364 C CA . LEU A 1 460 ? -35.952 -13.916 26.395 1.00 96.31 460 LEU A CA 1
ATOM 3365 C C . LEU A 1 460 ? -35.808 -15.435 26.423 1.00 96.31 460 LEU A C 1
ATOM 3367 O O . LEU A 1 460 ? -35.404 -16.035 25.431 1.00 96.31 460 LEU A O 1
ATOM 3371 N N . GLN A 1 461 ? -36.151 -16.060 27.541 1.00 95.31 461 GLN A N 1
ATOM 3372 C CA . GLN A 1 461 ? -36.241 -17.511 27.663 1.00 95.31 461 GLN A CA 1
ATOM 3373 C C . GLN A 1 461 ? -37.629 -17.900 28.152 1.00 95.31 461 GLN A C 1
ATOM 3375 O O . GLN A 1 461 ? -38.130 -17.357 29.139 1.00 95.31 461 GLN A O 1
ATOM 3380 N N . TYR A 1 462 ? -38.224 -18.862 27.455 1.00 95.31 462 TYR A N 1
ATOM 3381 C CA . TYR A 1 462 ? -39.482 -19.503 27.809 1.00 95.31 462 TYR A CA 1
ATOM 3382 C C . TYR A 1 462 ? -39.203 -20.996 27.950 1.00 95.31 462 TYR A C 1
ATOM 3384 O O . TYR A 1 462 ? -39.026 -21.684 26.948 1.00 95.31 462 TYR A O 1
ATOM 3392 N N . ASN A 1 463 ? -39.152 -21.511 29.172 1.00 92.06 463 ASN A N 1
ATOM 3393 C CA . ASN A 1 463 ? -38.867 -22.916 29.455 1.00 92.06 463 ASN A CA 1
ATOM 3394 C C . ASN A 1 463 ? -40.051 -23.829 29.114 1.00 92.06 463 ASN A C 1
ATOM 3396 O O . ASN A 1 463 ? -39.835 -24.986 28.763 1.00 92.06 463 ASN A O 1
ATOM 3400 N N . ASN A 1 464 ? -41.282 -23.304 29.199 1.00 90.56 464 ASN A N 1
ATOM 3401 C CA . ASN A 1 464 ? -42.521 -24.026 28.900 1.00 90.56 464 ASN A CA 1
ATOM 3402 C C . ASN A 1 464 ? -43.377 -23.289 27.857 1.00 90.56 464 ASN A C 1
ATOM 3404 O O . ASN A 1 464 ? -44.505 -22.862 28.138 1.00 90.56 464 ASN A O 1
ATOM 3408 N N . ALA A 1 465 ? -42.839 -23.088 26.654 1.00 86.62 465 ALA A N 1
ATOM 3409 C CA . ALA A 1 465 ? -43.532 -22.338 25.613 1.00 86.62 465 ALA A CA 1
ATOM 3410 C C . ALA A 1 465 ? -44.901 -22.970 25.301 1.00 86.62 465 ALA A C 1
ATOM 3412 O O . ALA A 1 465 ? -45.018 -24.178 25.084 1.00 86.62 465 ALA A O 1
ATOM 3413 N N . PHE A 1 466 ? -45.957 -22.152 25.299 1.00 87.50 466 PHE A N 1
ATOM 3414 C CA . PHE A 1 466 ? -47.342 -22.583 25.053 1.00 87.50 466 PHE A CA 1
ATOM 3415 C C . PHE A 1 466 ? -47.856 -23.691 25.999 1.00 87.50 466 PHE A C 1
ATOM 3417 O O . PHE A 1 466 ? -48.780 -24.422 25.645 1.00 87.50 466 PHE A O 1
ATOM 3424 N N . GLY A 1 467 ? -47.261 -23.849 27.189 1.00 85.44 467 GLY A N 1
ATOM 3425 C CA . GLY A 1 467 ? -47.597 -24.939 28.116 1.00 85.44 467 GLY A CA 1
ATOM 3426 C C . GLY A 1 467 ? -47.064 -26.311 27.684 1.00 85.44 467 GLY A C 1
ATOM 3427 O O . GLY A 1 467 ? -47.511 -27.336 28.193 1.00 85.44 467 GLY A O 1
ATOM 3428 N N . THR A 1 468 ? -46.124 -26.338 26.740 1.00 90.56 468 THR A N 1
ATOM 3429 C CA . THR A 1 468 ? -45.415 -27.540 26.286 1.00 90.56 468 THR A CA 1
ATOM 3430 C C . THR A 1 468 ? -44.007 -27.575 26.887 1.00 90.56 468 THR A C 1
ATOM 3432 O O . THR A 1 468 ? -43.493 -26.522 27.250 1.00 90.56 468 THR A O 1
ATOM 3435 N N . PRO A 1 469 ? -43.331 -28.735 26.948 1.00 90.06 469 PRO A N 1
ATOM 3436 C CA . PRO A 1 469 ? -41.936 -28.829 27.395 1.00 90.06 469 PRO A CA 1
ATOM 3437 C C . PRO A 1 469 ? -40.921 -28.298 26.358 1.00 90.06 469 PRO A C 1
ATOM 3439 O O . PRO A 1 469 ? -39.763 -28.708 26.350 1.00 90.06 469 PRO A O 1
ATOM 3442 N N . ILE A 1 470 ? -41.354 -27.435 25.434 1.00 92.00 470 ILE A N 1
ATOM 3443 C CA . ILE A 1 470 ? -40.499 -26.816 24.423 1.00 92.00 470 ILE A CA 1
ATOM 3444 C C . ILE A 1 470 ? -39.908 -25.536 25.009 1.00 92.00 470 ILE A C 1
ATOM 3446 O O . ILE A 1 470 ? -40.642 -24.643 25.439 1.00 92.00 470 ILE A O 1
ATOM 3450 N N . THR A 1 471 ? -38.582 -25.427 24.961 1.00 93.44 471 THR A N 1
ATOM 3451 C CA . THR A 1 471 ? -37.864 -24.201 25.312 1.00 93.44 471 THR A CA 1
ATOM 3452 C C . THR A 1 471 ? -37.739 -23.289 24.092 1.00 93.44 471 THR A C 1
ATOM 3454 O O . THR A 1 471 ? -37.270 -23.723 23.039 1.00 93.44 471 THR A O 1
ATOM 3457 N N . LEU A 1 472 ? -38.143 -22.025 24.225 1.00 94.69 472 LEU A N 1
ATOM 3458 C CA . LEU A 1 472 ? -38.041 -21.003 23.180 1.00 94.69 472 LEU A CA 1
ATOM 3459 C C . LEU A 1 472 ? -37.168 -19.845 23.673 1.00 94.69 472 LEU A C 1
ATOM 3461 O O . LEU A 1 472 ? -37.467 -19.251 24.706 1.00 94.69 472 LEU A O 1
ATOM 3465 N N . ASN A 1 473 ? -36.132 -19.496 22.904 1.00 95.88 473 ASN A N 1
ATOM 3466 C CA . ASN A 1 473 ? -35.194 -18.420 23.237 1.00 95.88 473 ASN A CA 1
ATOM 3467 C C . ASN A 1 473 ? -35.138 -17.376 22.110 1.00 95.88 473 ASN A C 1
ATOM 3469 O O . ASN A 1 473 ? -34.216 -17.420 21.294 1.00 95.88 473 ASN A O 1
ATOM 3473 N N . PRO A 1 474 ? -36.138 -16.488 21.974 1.00 95.75 474 PRO A N 1
ATOM 3474 C CA . PRO A 1 474 ? -36.083 -15.445 20.963 1.00 95.75 474 PRO A CA 1
ATOM 3475 C C . PRO A 1 474 ? -34.996 -14.429 21.328 1.00 95.75 474 PRO A C 1
ATOM 3477 O O . PRO A 1 474 ? -34.956 -13.919 22.452 1.00 95.75 474 PRO A O 1
ATOM 3480 N N . THR A 1 475 ? -34.151 -14.123 20.347 1.00 96.25 475 THR A N 1
ATOM 3481 C CA . THR A 1 475 ? -33.009 -13.218 20.488 1.00 96.25 475 THR A CA 1
ATOM 3482 C C . THR A 1 475 ? -33.118 -12.097 19.466 1.00 96.25 475 THR A C 1
ATOM 3484 O O . THR A 1 475 ? -33.400 -12.337 18.292 1.00 96.25 475 THR A O 1
ATOM 3487 N N . ILE A 1 476 ? -32.875 -10.872 19.915 1.00 95.31 476 ILE A N 1
ATOM 3488 C CA . ILE A 1 476 ? -32.716 -9.690 19.075 1.00 95.31 476 ILE A CA 1
ATOM 3489 C C . ILE A 1 476 ? -31.300 -9.180 19.305 1.00 95.31 476 ILE A C 1
ATOM 3491 O O . ILE A 1 476 ? -30.912 -8.919 20.442 1.00 95.31 476 ILE A O 1
ATOM 3495 N N . ALA A 1 477 ? -30.546 -9.037 18.222 1.00 95.50 477 ALA A N 1
ATOM 3496 C CA . ALA A 1 477 ? -29.237 -8.409 18.231 1.00 95.50 477 ALA A CA 1
ATOM 3497 C C . ALA A 1 477 ? -29.266 -7.180 17.317 1.00 95.50 477 ALA A C 1
ATOM 3499 O O . ALA A 1 477 ? -29.782 -7.246 16.201 1.00 95.50 477 ALA A O 1
ATOM 3500 N N . TRP A 1 478 ? -28.719 -6.070 17.800 1.00 95.75 478 TRP A N 1
ATOM 3501 C CA . TRP A 1 478 ? -28.484 -4.846 17.042 1.00 95.75 478 TRP A CA 1
ATOM 3502 C C . TRP A 1 478 ? -27.000 -4.519 17.134 1.00 95.75 478 TRP A C 1
ATOM 3504 O O . TRP A 1 478 ? -26.438 -4.558 18.224 1.00 95.75 478 TRP A O 1
ATOM 3514 N N . GLN A 1 479 ? -26.384 -4.158 16.013 1.00 94.31 479 GLN A N 1
ATOM 3515 C CA . GLN A 1 479 ? -25.029 -3.612 15.977 1.00 94.31 479 GLN A CA 1
ATOM 3516 C C . GLN A 1 479 ? -24.991 -2.331 15.136 1.00 94.31 479 GLN A C 1
ATOM 3518 O O . GLN A 1 479 ? -25.712 -2.242 14.136 1.00 94.31 479 GLN A O 1
ATOM 3523 N N . HIS A 1 480 ? -24.195 -1.352 15.562 1.00 92.19 480 HIS A N 1
ATOM 3524 C CA . HIS A 1 480 ? -23.853 -0.152 14.799 1.00 92.19 480 HIS A CA 1
ATOM 3525 C C . HIS A 1 480 ? -22.343 0.003 14.715 1.00 92.19 480 HIS A C 1
ATOM 3527 O O . HIS A 1 480 ? -21.695 -0.143 15.781 1.00 92.19 480 HIS A O 1
#

Radius of gyration: 30.87 Å; chains: 1; bounding box: 77×51×93 Å

InterPro domains:
  IPR010727 Protein of unknown function DUF1302 [PF06980] (57-480)